Protein AF-0000000068978552 (afdb_homodimer)

Structure (mmCIF, N/CA/C/O backbone):
data_AF-0000000068978552-model_v1
#
loop_
_entity.id
_entity.type
_entity.pdbx_description
1 polymer Ferritin
#
loop_
_atom_site.group_PDB
_atom_site.id
_atom_site.type_symbol
_atom_site.label_atom_id
_atom_site.label_alt_id
_atom_site.label_comp_id
_atom_site.label_asym_id
_atom_site.label_entity_id
_atom_site.label_seq_id
_atom_site.pdbx_PDB_ins_code
_atom_site.Cartn_x
_atom_site.Cartn_y
_atom_site.Cartn_z
_atom_site.occupancy
_atom_site.B_iso_or_equiv
_atom_site.auth_seq_id
_atom_site.auth_comp_id
_atom_site.auth_asym_id
_atom_site.auth_atom_id
_atom_site.pdbx_PDB_model_num
ATOM 1 N N . MET A 1 1 ? -8.789 24.703 20.438 1 65.25 1 MET A N 1
ATOM 2 C CA . MET A 1 1 ? -8.992 24.422 19.016 1 65.25 1 MET A CA 1
ATOM 3 C C . MET A 1 1 ? -10.336 23.75 18.781 1 65.25 1 MET A C 1
ATOM 5 O O . MET A 1 1 ? -10.82 23.016 19.641 1 65.25 1 MET A O 1
ATOM 9 N N . LEU A 1 2 ? -11.141 24.297 17.906 1 79 2 LEU A N 1
ATOM 10 C CA . LEU A 1 2 ? -12.469 23.781 17.578 1 79 2 LEU A CA 1
ATOM 11 C C . LEU A 1 2 ? -12.383 22.391 16.953 1 79 2 LEU A C 1
ATOM 13 O O . LEU A 1 2 ? -11.477 22.125 16.172 1 79 2 LEU A O 1
ATOM 17 N N . SER A 1 3 ? -13.172 21.406 17.562 1 85.31 3 SER A N 1
ATOM 18 C CA . SER A 1 3 ? -13.156 20.031 17.062 1 85.31 3 SER A CA 1
ATOM 19 C C . SER A 1 3 ? -14.422 19.734 16.266 1 85.31 3 SER A C 1
ATOM 21 O O . SER A 1 3 ? -15.516 20.156 16.641 1 85.31 3 SER A O 1
ATOM 23 N N . ALA A 1 4 ? -14.227 19.109 15.172 1 83.69 4 ALA A N 1
ATOM 24 C CA . ALA A 1 4 ? -15.344 18.672 14.344 1 83.69 4 ALA A CA 1
ATOM 25 C C . ALA A 1 4 ? -15.859 17.312 14.805 1 83.69 4 ALA A C 1
ATOM 27 O O . ALA A 1 4 ? -16.797 16.766 14.219 1 83.69 4 ALA A O 1
ATOM 28 N N . ARG A 1 5 ? -15.305 16.844 15.859 1 90 5 ARG A N 1
ATOM 29 C CA . ARG A 1 5 ? -15.703 15.523 16.359 1 90 5 ARG A CA 1
ATOM 30 C C . ARG A 1 5 ? -17.109 15.57 16.953 1 90 5 ARG A C 1
ATOM 32 O O . ARG A 1 5 ? -17.344 16.281 17.938 1 90 5 ARG A O 1
ATOM 39 N N . VAL A 1 6 ? -18 14.914 16.281 1 89.25 6 VAL A N 1
ATOM 40 C CA . VAL A 1 6 ? -19.391 14.867 16.734 1 89.25 6 VAL A CA 1
ATOM 41 C C . VAL A 1 6 ? -19.891 13.43 16.719 1 89.25 6 VAL A C 1
ATOM 43 O O . VAL A 1 6 ? -19.812 12.75 15.688 1 89.25 6 VAL A O 1
ATOM 46 N N . ASN A 1 7 ? -20.438 12.93 17.828 1 88.81 7 ASN A N 1
ATOM 47 C CA . ASN A 1 7 ? -21.031 11.602 17.938 1 88.81 7 ASN A CA 1
ATOM 48 C C . ASN A 1 7 ? -20.078 10.516 17.469 1 88.81 7 ASN A C 1
ATOM 50 O O . ASN A 1 7 ? -20.453 9.625 16.703 1 88.81 7 ASN A O 1
ATOM 54 N N . TYR A 1 8 ? -18.844 10.664 17.766 1 94.69 8 TYR A N 1
ATOM 55 C CA . TYR A 1 8 ? -17.797 9.711 17.422 1 94.69 8 TYR A CA 1
ATOM 56 C C . TYR A 1 8 ? -17.047 9.258 18.672 1 94.69 8 TYR A C 1
ATOM 58 O O . TYR A 1 8 ? -16.047 9.859 19.047 1 94.69 8 TYR A O 1
ATOM 66 N N . CYS A 1 9 ? -17.531 8.18 19.281 1 94.62 9 CYS A N 1
ATOM 67 C CA . CYS A 1 9 ? -17.047 7.734 20.578 1 94.62 9 CYS A CA 1
ATOM 68 C C . CYS A 1 9 ? -15.781 6.902 20.438 1 94.62 9 CYS A C 1
ATOM 70 O O . CYS A 1 9 ? -15.391 6.551 19.312 1 94.62 9 CYS A O 1
ATOM 72 N N . ALA A 1 10 ? -15.227 6.566 21.5 1 95.81 10 ALA A N 1
ATOM 73 C CA . ALA A 1 10 ? -13.953 5.855 21.516 1 95.81 10 ALA A CA 1
ATOM 74 C C . ALA A 1 10 ? -14.094 4.461 20.906 1 95.81 10 ALA A C 1
ATOM 76 O O . ALA A 1 10 ? -13.172 3.967 20.25 1 95.81 10 ALA A O 1
ATOM 77 N N . GLU A 1 11 ? -15.203 3.879 21.125 1 96.88 11 GLU A N 1
ATOM 78 C CA . GLU A 1 11 ? -15.438 2.537 20.609 1 96.88 11 GLU A CA 1
ATOM 79 C C . GLU A 1 11 ? -15.477 2.539 19.078 1 96.88 11 GLU A C 1
ATOM 81 O O . GLU A 1 11 ? -14.914 1.654 18.438 1 96.88 11 GLU A O 1
ATOM 86 N N . SER A 1 12 ? -16.156 3.5 18.5 1 97.12 12 SER A N 1
ATOM 87 C CA . SER A 1 12 ? -16.219 3.643 17.047 1 97.12 12 SER A CA 1
ATOM 88 C C . SER A 1 12 ? -14.828 3.904 16.469 1 97.12 12 SER A C 1
ATOM 90 O O . SER A 1 12 ? -14.438 3.291 15.469 1 97.12 12 SER A O 1
ATOM 92 N N . GLU A 1 13 ? -14.109 4.809 17.125 1 97.06 13 GLU A N 1
ATOM 93 C CA . GLU A 1 13 ? -12.758 5.145 16.688 1 97.06 13 GLU A CA 1
ATOM 94 C C . GLU A 1 13 ? -11.859 3.914 16.672 1 97.06 13 GLU A C 1
ATOM 96 O O . GLU A 1 13 ? -11.125 3.684 15.711 1 97.06 13 GLU A O 1
ATOM 101 N N . LEU A 1 14 ? -11.938 3.123 17.703 1 97.44 14 LEU A N 1
ATOM 102 C CA . LEU A 1 14 ? -11.148 1.903 17.812 1 97.44 14 LEU A CA 1
ATOM 103 C C . LEU A 1 14 ? -11.539 0.904 16.734 1 97.44 14 LEU A C 1
ATOM 105 O O . LEU A 1 14 ? -10.672 0.269 16.125 1 97.44 14 LEU A O 1
ATOM 109 N N . ALA A 1 15 ? -12.789 0.764 16.484 1 97.69 15 ALA A N 1
ATOM 110 C CA . ALA A 1 15 ? -13.281 -0.196 15.508 1 97.69 15 ALA A CA 1
ATOM 111 C C . ALA A 1 15 ? -12.836 0.185 14.094 1 97.69 15 ALA A C 1
ATOM 113 O O . ALA A 1 15 ? -12.5 -0.683 13.289 1 97.69 15 ALA A O 1
ATOM 114 N N . VAL A 1 16 ? -12.875 1.478 13.773 1 97.44 16 VAL A N 1
ATOM 115 C CA . VAL A 1 16 ? -12.422 1.948 12.469 1 97.44 16 VAL A CA 1
ATOM 116 C C . VAL A 1 16 ? -10.922 1.689 12.32 1 97.44 16 VAL A C 1
ATOM 118 O O . VAL A 1 16 ? -10.461 1.262 11.258 1 97.44 16 VAL A O 1
ATOM 121 N N . ASN A 1 17 ? -10.172 1.931 13.375 1 97.31 17 ASN A N 1
ATOM 122 C CA . ASN A 1 17 ? -8.742 1.635 13.344 1 97.31 17 ASN A CA 1
ATOM 123 C C . ASN A 1 17 ? -8.484 0.149 13.117 1 97.31 17 ASN A C 1
ATOM 125 O O . ASN A 1 17 ? -7.535 -0.22 12.414 1 97.31 17 ASN A O 1
ATOM 129 N N . GLN A 1 18 ? -9.32 -0.674 13.672 1 97.56 18 GLN A N 1
ATOM 130 C CA . GLN A 1 18 ? -9.188 -2.113 13.469 1 97.56 18 GLN A CA 1
ATOM 131 C C . GLN A 1 18 ? -9.461 -2.488 12.016 1 97.56 18 GLN A C 1
ATOM 133 O O . GLN A 1 18 ? -8.781 -3.346 11.445 1 97.56 18 GLN A O 1
ATOM 138 N N . LEU A 1 19 ? -10.453 -1.847 11.445 1 97.56 19 LEU A N 1
ATOM 139 C CA . LEU A 1 19 ? -10.758 -2.084 10.031 1 97.56 19 LEU A CA 1
ATOM 140 C C . LEU A 1 19 ? -9.586 -1.684 9.148 1 97.56 19 LEU A C 1
ATOM 142 O O . LEU A 1 19 ? -9.227 -2.41 8.219 1 97.56 19 LEU A O 1
ATOM 146 N N . ILE A 1 20 ? -9 -0.521 9.422 1 96.88 20 ILE A N 1
ATOM 147 C CA . ILE A 1 20 ? -7.859 -0.03 8.656 1 96.88 20 ILE A CA 1
ATOM 148 C C . ILE A 1 20 ? -6.707 -1.022 8.758 1 96.88 20 ILE A C 1
ATOM 150 O O . ILE A 1 20 ? -6.113 -1.403 7.746 1 96.88 20 ILE A O 1
ATOM 154 N N . GLN A 1 21 ? -6.477 -1.481 9.938 1 96.81 21 GLN A N 1
ATOM 155 C CA . GLN A 1 21 ? -5.352 -2.373 10.188 1 96.81 21 GLN A CA 1
ATOM 156 C C . GLN A 1 21 ? -5.523 -3.703 9.461 1 96.81 21 GLN A C 1
ATOM 158 O O . GLN A 1 21 ? -4.566 -4.246 8.914 1 96.81 21 GLN A O 1
ATOM 163 N N . ILE A 1 22 ? -6.688 -4.215 9.523 1 97.5 22 ILE A N 1
ATOM 164 C CA . ILE A 1 22 ? -6.871 -5.523 8.906 1 97.5 22 ILE A CA 1
ATOM 165 C C . ILE A 1 22 ? -6.746 -5.398 7.387 1 97.5 22 ILE A C 1
ATOM 167 O O . ILE A 1 22 ? -6.262 -6.316 6.719 1 97.5 22 ILE A O 1
ATOM 171 N N . HIS A 1 23 ? -7.125 -4.289 6.809 1 96.38 23 HIS A N 1
ATOM 172 C CA . HIS A 1 23 ? -6.953 -4.094 5.375 1 96.38 23 HIS A CA 1
ATOM 173 C C . HIS A 1 23 ? -5.484 -3.904 5.016 1 96.38 23 HIS A C 1
ATOM 175 O O . HIS A 1 23 ? -5.039 -4.332 3.949 1 96.38 23 HIS A O 1
ATOM 181 N N . GLN A 1 24 ? -4.75 -3.27 5.902 1 96.62 24 GLN A N 1
ATOM 182 C CA . GLN A 1 24 ? -3.309 -3.197 5.695 1 96.62 24 GLN A CA 1
ATOM 183 C C . GLN A 1 24 ? -2.672 -4.578 5.773 1 96.62 24 GLN A C 1
ATOM 185 O O . GLN A 1 24 ? -1.772 -4.902 4.996 1 96.62 24 GLN A O 1
ATOM 190 N N . SER A 1 25 ? -3.156 -5.375 6.684 1 96.81 25 SER A N 1
ATOM 191 C CA . SER A 1 25 ? -2.693 -6.758 6.785 1 96.81 25 SER A CA 1
ATOM 192 C C . SER A 1 25 ? -3.025 -7.547 5.523 1 96.81 25 SER A C 1
ATOM 194 O O . SER A 1 25 ? -2.213 -8.352 5.059 1 96.81 25 SER A O 1
ATOM 196 N N . ALA A 1 26 ? -4.199 -7.312 5.059 1 96.81 26 ALA A N 1
ATOM 197 C CA . ALA A 1 26 ? -4.605 -7.977 3.822 1 96.81 26 ALA A CA 1
ATOM 198 C C . ALA A 1 26 ? -3.713 -7.566 2.656 1 96.81 26 ALA A C 1
ATOM 200 O O . ALA A 1 26 ? -3.367 -8.391 1.808 1 96.81 26 ALA A O 1
ATOM 201 N N . THR A 1 27 ? -3.33 -6.281 2.617 1 94.69 27 THR A N 1
ATOM 202 C CA . THR A 1 27 ? -2.43 -5.785 1.581 1 94.69 27 THR A CA 1
ATOM 203 C C . THR A 1 27 ? -1.111 -6.555 1.598 1 94.69 27 THR A C 1
ATOM 205 O O . THR A 1 27 ? -0.664 -7.051 0.562 1 94.69 27 THR A O 1
ATOM 208 N N . LEU A 1 28 ? -0.565 -6.727 2.758 1 96.31 28 LEU A N 1
ATOM 209 C CA . LEU A 1 28 ? 0.679 -7.477 2.895 1 96.31 28 LEU A CA 1
ATOM 210 C C . LEU A 1 28 ? 0.487 -8.93 2.475 1 96.31 28 LEU A C 1
ATOM 212 O O . LEU A 1 28 ? 1.358 -9.516 1.827 1 96.31 28 LEU A O 1
ATOM 216 N N . THR A 1 29 ? -0.626 -9.469 2.826 1 96.75 29 THR A N 1
ATOM 217 C CA . THR A 1 29 ? -0.926 -10.859 2.514 1 96.75 29 THR A CA 1
ATOM 218 C C . THR A 1 29 ? -1.024 -11.07 1.006 1 96.75 29 THR A C 1
ATOM 220 O O . THR A 1 29 ? -0.456 -12.023 0.466 1 96.75 29 THR A O 1
ATOM 223 N N . TYR A 1 30 ? -1.658 -10.164 0.387 1 95.12 30 TYR A N 1
ATOM 224 C CA . TYR A 1 30 ? -1.827 -10.289 -1.057 1 95.12 30 TYR A CA 1
ATOM 225 C C . TYR A 1 30 ? -0.505 -10.062 -1.782 1 95.12 30 TYR A C 1
ATOM 227 O O . TYR A 1 30 ? -0.247 -10.68 -2.818 1 95.12 30 TYR A O 1
ATOM 235 N N . ASP A 1 31 ? 0.317 -9.164 -1.256 1 95.19 31 ASP A N 1
ATOM 236 C CA . ASP A 1 31 ? 1.657 -9.039 -1.818 1 95.19 31 ASP A CA 1
ATOM 237 C C . ASP A 1 31 ? 2.412 -10.359 -1.751 1 95.19 31 ASP A C 1
ATOM 239 O O . ASP A 1 31 ? 3.111 -10.734 -2.697 1 95.19 31 ASP A O 1
ATOM 243 N N . HIS A 1 32 ? 2.211 -11.031 -0.697 1 96.88 32 HIS A N 1
ATOM 244 C CA . HIS A 1 32 ? 2.879 -12.312 -0.518 1 96.88 32 HIS A CA 1
ATOM 245 C C . HIS A 1 32 ? 2.305 -13.367 -1.456 1 96.88 32 HIS A C 1
ATOM 247 O O . HIS A 1 32 ? 3.053 -14.109 -2.094 1 96.88 32 HIS A O 1
ATOM 253 N N . LEU A 1 33 ? 0.992 -13.453 -1.522 1 96.56 33 LEU A N 1
ATOM 254 C CA . LEU A 1 33 ? 0.343 -14.406 -2.412 1 96.56 33 LEU A CA 1
ATOM 255 C C . LEU A 1 33 ? 0.768 -14.18 -3.859 1 96.56 33 LEU A C 1
ATOM 257 O O . LEU A 1 33 ? 1.038 -15.133 -4.59 1 96.56 33 LEU A O 1
ATOM 261 N N . ALA A 1 34 ? 0.842 -12.891 -4.234 1 95.12 34 ALA A N 1
ATOM 262 C CA . ALA A 1 34 ? 1.276 -12.555 -5.586 1 95.12 34 ALA A CA 1
ATOM 263 C C . ALA A 1 34 ? 2.711 -13.016 -5.832 1 95.12 34 ALA A C 1
ATOM 265 O O . ALA A 1 34 ? 3.025 -13.547 -6.895 1 95.12 34 ALA A O 1
ATOM 266 N N . ALA A 1 35 ? 3.543 -12.812 -4.828 1 96.31 35 ALA A N 1
ATOM 267 C CA . ALA A 1 35 ? 4.941 -13.219 -4.949 1 96.31 35 ALA A CA 1
ATOM 268 C C . ALA A 1 35 ? 5.059 -14.727 -5.141 1 96.31 35 ALA A C 1
ATOM 270 O O . ALA A 1 35 ? 5.844 -15.195 -5.969 1 96.31 35 ALA A O 1
ATOM 271 N N . VAL A 1 36 ? 4.266 -15.469 -4.453 1 96.81 36 VAL A N 1
ATOM 272 C CA . VAL A 1 36 ? 4.297 -16.922 -4.562 1 96.81 36 VAL A CA 1
ATOM 273 C C . VAL A 1 36 ? 3.852 -17.344 -5.961 1 96.81 36 VAL A C 1
ATOM 275 O O . VAL A 1 36 ? 4.488 -18.203 -6.594 1 96.81 36 VAL A O 1
ATOM 278 N N . CYS A 1 37 ? 2.807 -16.75 -6.461 1 96.06 37 CYS A N 1
ATOM 279 C CA . CYS A 1 37 ? 2.281 -17.094 -7.777 1 96.06 37 CYS A CA 1
ATOM 280 C C . CYS A 1 37 ? 3.287 -16.766 -8.875 1 96.06 37 CYS A C 1
ATOM 282 O O . CYS A 1 37 ? 3.32 -17.422 -9.914 1 96.06 37 CYS A O 1
ATOM 284 N N . ALA A 1 38 ? 4.121 -15.742 -8.602 1 94.31 38 ALA A N 1
ATOM 285 C CA . ALA A 1 38 ? 5.109 -15.297 -9.578 1 94.31 38 ALA A CA 1
ATOM 286 C C . ALA A 1 38 ? 6.352 -16.188 -9.547 1 94.31 38 ALA A C 1
ATOM 288 O O . ALA A 1 38 ? 7.176 -16.141 -10.461 1 94.31 38 ALA A O 1
ATOM 289 N N . SER A 1 39 ? 6.5 -16.922 -8.516 1 94.62 39 SER A N 1
ATOM 290 C CA . SER A 1 39 ? 7.711 -17.719 -8.344 1 94.62 39 SER A CA 1
ATOM 291 C C . SER A 1 39 ? 7.832 -18.781 -9.43 1 94.62 39 SER A C 1
ATOM 293 O O . SER A 1 39 ? 6.836 -19.188 -10.031 1 94.62 39 SER A O 1
ATOM 295 N N . GLU A 1 40 ? 9.055 -19.266 -9.648 1 91.06 40 GLU A N 1
ATOM 296 C CA . GLU A 1 40 ? 9.312 -20.297 -10.641 1 91.06 40 GLU A CA 1
ATOM 297 C C . GLU A 1 40 ? 8.648 -21.609 -10.258 1 91.06 40 GLU A C 1
ATOM 299 O O . GLU A 1 40 ? 8.281 -22.406 -11.125 1 91.06 40 GLU A O 1
ATOM 304 N N . GLN A 1 41 ? 8.461 -21.797 -9.008 1 90.62 41 GLN A N 1
ATOM 305 C CA . GLN A 1 41 ? 7.859 -23.047 -8.523 1 90.62 41 GLN A CA 1
ATOM 306 C C . GLN A 1 41 ? 6.367 -23.094 -8.844 1 90.62 41 GLN A C 1
ATOM 308 O O . GLN A 1 41 ? 5.84 -24.141 -9.219 1 90.62 41 GLN A O 1
ATOM 313 N N . THR A 1 42 ? 5.668 -21.984 -8.703 1 92.75 42 THR A N 1
ATOM 314 C CA . THR A 1 42 ? 4.223 -21.938 -8.906 1 92.75 42 THR A CA 1
ATOM 315 C C . THR A 1 42 ? 3.887 -21.531 -10.336 1 92.75 42 THR A C 1
ATOM 317 O O . THR A 1 42 ? 3.008 -22.109 -10.969 1 92.75 42 THR A O 1
ATOM 320 N N . SER A 1 43 ? 4.488 -20.484 -10.891 1 91.94 43 SER A N 1
ATOM 321 C CA . SER A 1 43 ? 4.387 -20.016 -12.266 1 91.94 43 SER A CA 1
ATOM 322 C C . SER A 1 43 ? 2.934 -19.828 -12.68 1 91.94 43 SER A C 1
ATOM 324 O O . SER A 1 43 ? 2.482 -20.391 -13.68 1 91.94 43 SER A O 1
ATOM 326 N N . MET A 1 44 ? 2.221 -19.031 -11.977 1 95.06 44 MET A N 1
ATOM 327 C CA . MET A 1 44 ? 0.825 -18.688 -12.25 1 95.06 44 MET A CA 1
ATOM 328 C C . MET A 1 44 ? 0.657 -17.188 -12.438 1 95.06 44 MET A C 1
ATOM 330 O O . MET A 1 44 ? 0.166 -16.5 -11.539 1 95.06 44 MET A O 1
ATOM 334 N N . PRO A 1 45 ? 1.008 -16.656 -13.617 1 93.12 45 PRO A N 1
ATOM 335 C CA . PRO A 1 45 ? 1.015 -15.211 -13.836 1 93.12 45 PRO A CA 1
ATOM 336 C C . PRO A 1 45 ? -0.38 -14.602 -13.75 1 93.12 45 PRO A C 1
ATOM 338 O O . PRO A 1 45 ? -0.523 -13.438 -13.352 1 93.12 45 PRO A O 1
ATOM 341 N N . GLY A 1 46 ? -1.381 -15.289 -14.18 1 91.62 46 GLY A N 1
ATOM 342 C CA . GLY A 1 46 ? -2.732 -14.773 -14.039 1 91.62 46 GLY A CA 1
ATOM 343 C C . GLY A 1 46 ? -3.127 -14.523 -12.602 1 91.62 46 GLY A C 1
ATOM 344 O O . GLY A 1 46 ? -3.541 -13.414 -12.25 1 91.62 46 GLY A O 1
ATOM 345 N N . PHE A 1 47 ? -2.926 -15.516 -11.781 1 95.5 47 PHE A N 1
ATOM 346 C CA . PHE A 1 47 ? -3.26 -15.367 -10.367 1 95.5 47 PHE A CA 1
ATOM 347 C C . PHE A 1 47 ? -2.338 -14.359 -9.695 1 95.5 47 PHE A C 1
ATOM 349 O O . PHE A 1 47 ? -2.754 -13.641 -8.781 1 95.5 47 PHE A O 1
ATOM 356 N N . CYS A 1 48 ? -1.069 -14.273 -10.125 1 94.56 48 CYS A N 1
ATOM 357 C CA . CYS A 1 48 ? -0.196 -13.211 -9.648 1 94.56 48 CYS A CA 1
ATOM 358 C C . CYS A 1 48 ? -0.83 -11.844 -9.875 1 94.56 48 CYS A C 1
ATOM 360 O O . CYS A 1 48 ? -0.935 -11.039 -8.945 1 94.56 48 CYS A O 1
ATOM 362 N N . LYS A 1 49 ? -1.298 -11.625 -11.047 1 89 49 LYS A N 1
ATOM 363 C CA . LYS A 1 49 ? -1.92 -10.352 -11.391 1 89 49 LYS A CA 1
ATOM 364 C C . LYS A 1 49 ? -3.188 -10.117 -10.578 1 89 49 LYS A C 1
ATOM 366 O O . LYS A 1 49 ? -3.434 -9.008 -10.102 1 89 49 LYS A O 1
ATOM 371 N N . LEU A 1 50 ? -3.998 -11.086 -10.422 1 91.75 50 LEU A N 1
ATOM 372 C CA . LEU A 1 50 ? -5.23 -10.969 -9.648 1 91.75 50 LEU A CA 1
ATOM 373 C C . LEU A 1 50 ? -4.934 -10.57 -8.203 1 91.75 50 LEU A C 1
ATOM 375 O O . LEU A 1 50 ? -5.57 -9.672 -7.66 1 91.75 50 LEU A O 1
ATOM 379 N N . PHE A 1 51 ? -3.914 -11.258 -7.625 1 94.12 51 PHE A N 1
ATOM 380 C CA . PHE A 1 51 ? -3.604 -10.977 -6.227 1 94.12 51 PHE A CA 1
ATOM 381 C C . PHE A 1 51 ? -2.957 -9.602 -6.082 1 94.12 51 PHE A C 1
ATOM 383 O O . PHE A 1 51 ? -3.16 -8.922 -5.078 1 94.12 51 PHE A O 1
ATOM 390 N N . ARG A 1 52 ? -2.258 -9.148 -7.066 1 89.38 52 ARG A N 1
ATOM 391 C CA . ARG A 1 52 ? -1.76 -7.773 -7.062 1 89.38 52 ARG A CA 1
ATOM 392 C C . ARG A 1 52 ? -2.91 -6.773 -7.094 1 89.38 52 ARG A C 1
ATOM 394 O O . ARG A 1 52 ? -2.857 -5.738 -6.426 1 89.38 52 ARG A O 1
ATOM 401 N N . LEU A 1 53 ? -3.896 -7.059 -7.863 1 86.94 53 LEU A N 1
ATOM 402 C CA . LEU A 1 53 ? -5.078 -6.203 -7.91 1 86.94 53 LEU A CA 1
ATOM 403 C C . LEU A 1 53 ? -5.797 -6.199 -6.562 1 86.94 53 LEU A C 1
ATOM 405 O O . LEU A 1 53 ? -6.281 -5.16 -6.113 1 86.94 53 LEU A O 1
ATOM 409 N N . CYS A 1 54 ? -5.82 -7.355 -5.945 1 90.81 54 CYS A N 1
ATOM 410 C CA . CYS A 1 54 ? -6.41 -7.441 -4.613 1 90.81 54 CYS A CA 1
ATOM 411 C C . CYS A 1 54 ? -5.617 -6.609 -3.613 1 90.81 54 CYS A C 1
ATOM 413 O O . CYS A 1 54 ? -6.199 -5.949 -2.752 1 90.81 54 CYS A O 1
ATOM 415 N N . SER A 1 55 ? -4.285 -6.641 -3.729 1 90.88 55 SER A N 1
ATOM 416 C CA . SER A 1 55 ? -3.418 -5.832 -2.875 1 90.88 55 SER A CA 1
ATOM 417 C C . SER A 1 55 ? -3.707 -4.344 -3.045 1 90.88 55 SER A C 1
ATOM 419 O O . SER A 1 55 ? -3.842 -3.617 -2.059 1 90.88 55 SER A O 1
ATOM 421 N N . THR A 1 56 ? -3.859 -3.938 -4.242 1 86.38 56 THR A N 1
ATOM 422 C CA . THR A 1 56 ? -4.168 -2.543 -4.531 1 86.38 56 THR A CA 1
ATOM 423 C C . THR A 1 56 ? -5.531 -2.16 -3.961 1 86.38 56 THR A C 1
ATOM 425 O O . THR A 1 56 ? -5.684 -1.093 -3.363 1 86.38 56 THR A O 1
ATOM 428 N N . ARG A 1 57 ? -6.48 -2.984 -4.102 1 86.19 57 ARG A N 1
ATOM 429 C CA . ARG A 1 57 ? -7.832 -2.734 -3.611 1 86.19 57 ARG A CA 1
ATOM 430 C C . ARG A 1 57 ? -7.84 -2.553 -2.098 1 86.19 57 ARG A C 1
ATOM 432 O O . ARG A 1 57 ? -8.422 -1.597 -1.584 1 86.19 57 ARG A O 1
ATOM 439 N N . THR A 1 58 ? -7.176 -3.479 -1.421 1 92.62 58 THR A N 1
ATOM 440 C CA . THR A 1 58 ? -7.188 -3.426 0.037 1 92.62 58 THR A CA 1
ATOM 441 C C . THR A 1 58 ? -6.441 -2.197 0.542 1 92.62 58 THR A C 1
ATOM 443 O O . THR A 1 58 ? -6.84 -1.584 1.535 1 92.62 58 THR A O 1
ATOM 446 N N . ARG A 1 59 ? -5.453 -1.876 -0.154 1 89.75 59 ARG A N 1
ATOM 447 C CA . ARG A 1 59 ? -4.727 -0.658 0.189 1 89.75 59 ARG A CA 1
ATOM 448 C C . ARG A 1 59 ? -5.609 0.573 0.025 1 89.75 59 ARG A C 1
ATOM 450 O O . ARG A 1 59 ? -5.641 1.443 0.897 1 89.75 59 ARG A O 1
ATOM 457 N N . ASN A 1 60 ? -6.254 0.627 -1.077 1 86.19 60 ASN A N 1
ATOM 458 C CA . ASN A 1 60 ? -7.125 1.769 -1.334 1 86.19 60 ASN A CA 1
ATOM 459 C C . ASN A 1 60 ? -8.227 1.878 -0.285 1 86.19 60 ASN A C 1
ATOM 461 O O . ASN A 1 60 ? -8.586 2.98 0.134 1 86.19 60 ASN A O 1
ATOM 465 N N . ILE A 1 61 ? -8.742 0.801 0.106 1 90.25 61 ILE A N 1
ATOM 466 C CA . ILE A 1 61 ? -9.781 0.787 1.125 1 90.25 61 ILE A CA 1
ATOM 467 C C . ILE A 1 61 ? -9.219 1.293 2.451 1 90.25 61 ILE A C 1
ATOM 469 O O . ILE A 1 61 ? -9.836 2.117 3.123 1 90.25 61 ILE A O 1
ATOM 473 N N . ALA A 1 62 ? -8.008 0.815 2.811 1 93.44 62 ALA A N 1
ATOM 474 C CA . ALA A 1 62 ? -7.363 1.301 4.027 1 93.44 62 ALA A CA 1
ATOM 475 C C . ALA A 1 62 ? -7.172 2.814 3.982 1 93.44 62 ALA A C 1
ATOM 477 O O . ALA A 1 62 ? -7.469 3.514 4.953 1 93.44 62 ALA A O 1
ATOM 478 N N . GLN A 1 63 ? -6.742 3.285 2.844 1 88.25 63 GLN A N 1
ATOM 479 C CA . GLN A 1 63 ? -6.504 4.719 2.691 1 88.25 63 GLN A CA 1
ATOM 480 C C . GLN A 1 63 ? -7.801 5.508 2.812 1 88.25 63 GLN A C 1
ATOM 482 O O . GLN A 1 63 ? -7.832 6.574 3.434 1 88.25 63 GLN A O 1
ATOM 487 N N . TYR A 1 64 ? -8.859 5.008 2.258 1 89 64 TYR A N 1
ATOM 488 C CA . TYR A 1 64 ? -10.164 5.66 2.359 1 89 64 TYR A CA 1
ATOM 489 C C . TYR A 1 64 ? -10.586 5.809 3.814 1 89 64 TYR A C 1
ATOM 491 O O . TYR A 1 64 ? -11.016 6.883 4.238 1 89 64 TYR A O 1
ATOM 499 N N . TRP A 1 65 ? -10.398 4.82 4.531 1 92.69 65 TRP A N 1
ATOM 500 C CA . TRP A 1 65 ? -10.914 4.816 5.895 1 92.69 65 TRP A CA 1
ATOM 501 C C . TRP A 1 65 ? -9.977 5.559 6.836 1 92.69 65 TRP A C 1
ATOM 503 O O . TRP A 1 65 ? -10.391 6.027 7.898 1 92.69 65 TRP A O 1
ATOM 513 N N . ILE A 1 66 ? -8.719 5.656 6.426 1 93.69 66 ILE A N 1
ATOM 514 C CA . ILE A 1 66 ? -7.828 6.551 7.16 1 93.69 66 ILE A CA 1
ATOM 515 C C . ILE A 1 66 ? -8.344 7.984 7.055 1 93.69 66 ILE A C 1
ATOM 517 O O . ILE A 1 66 ? -8.438 8.688 8.062 1 93.69 66 ILE A O 1
ATOM 521 N N . ARG A 1 67 ? -8.727 8.336 5.867 1 89.12 67 ARG A N 1
ATOM 522 C CA . ARG A 1 67 ? -9.258 9.68 5.66 1 89.12 67 ARG A CA 1
ATOM 523 C C . ARG A 1 67 ? -10.57 9.867 6.414 1 89.12 67 ARG A C 1
ATOM 525 O O . ARG A 1 67 ? -10.797 10.922 7.012 1 89.12 67 ARG A O 1
ATOM 532 N N . TRP A 1 68 ? -11.43 8.859 6.379 1 91.5 68 TRP A N 1
ATOM 533 C CA . TRP A 1 68 ? -12.703 8.922 7.086 1 91.5 68 TRP A CA 1
ATOM 534 C C . TRP A 1 68 ? -12.492 9.086 8.586 1 91.5 68 TRP A C 1
ATOM 536 O O . TRP A 1 68 ? -13.18 9.883 9.234 1 91.5 68 TRP A O 1
ATOM 546 N N . GLN A 1 69 ? -11.516 8.383 9.156 1 95.19 69 GLN A N 1
ATOM 547 C CA . GLN A 1 69 ? -11.164 8.445 10.57 1 95.19 69 GLN A CA 1
ATOM 548 C C . GLN A 1 69 ? -10.781 9.859 10.984 1 95.19 69 GLN A C 1
ATOM 550 O O . GLN A 1 69 ? -11.289 10.375 11.984 1 95.19 69 GLN A O 1
ATOM 555 N N . VAL A 1 70 ? -9.961 10.406 10.141 1 93.25 70 VAL A N 1
ATOM 556 C CA . VAL A 1 70 ? -9.461 11.742 10.461 1 93.25 70 VAL A CA 1
ATOM 557 C C . VAL A 1 70 ? -10.578 12.766 10.273 1 93.25 70 VAL A C 1
ATOM 559 O O . VAL A 1 70 ? -10.719 13.688 11.086 1 93.25 70 VAL A O 1
ATOM 562 N N . MET A 1 71 ? -11.391 12.578 9.258 1 92.12 71 MET A N 1
ATOM 563 C CA . MET A 1 71 ? -12.523 13.469 8.992 1 92.12 71 MET A CA 1
ATOM 564 C C . MET A 1 71 ? -13.492 13.477 10.164 1 92.12 71 MET A C 1
ATOM 566 O O . MET A 1 71 ? -14.078 14.516 10.484 1 92.12 71 MET A O 1
ATOM 570 N N . ARG A 1 72 ? -13.578 12.352 10.898 1 93.62 72 ARG A N 1
ATOM 571 C CA . ARG A 1 72 ? -14.523 12.227 12.008 1 93.62 72 ARG A CA 1
ATOM 572 C C . ARG A 1 72 ? -13.891 12.711 13.312 1 93.62 72 ARG A C 1
ATOM 574 O O . ARG A 1 72 ? -14.5 12.602 14.375 1 93.62 72 ARG A O 1
ATOM 581 N N . GLY A 1 73 ? -12.656 13.211 13.195 1 93.88 73 GLY A N 1
ATOM 582 C CA . GLY A 1 73 ? -11.969 13.758 14.352 1 93.88 73 GLY A CA 1
ATOM 583 C C . GLY A 1 73 ? -11.188 12.711 15.125 1 93.88 73 GLY A C 1
ATOM 584 O O . GLY A 1 73 ? -10.711 12.977 16.234 1 93.88 73 GLY A O 1
ATOM 585 N N . GLY A 1 74 ? -11.086 11.484 14.555 1 94.81 74 GLY A N 1
ATOM 586 C CA . GLY A 1 74 ? -10.305 10.438 15.188 1 94.81 74 GLY A CA 1
ATOM 587 C C . GLY A 1 74 ? -8.844 10.461 14.789 1 94.81 74 GLY A C 1
ATOM 588 O O . GLY A 1 74 ? -8.438 11.25 13.93 1 94.81 74 GLY A O 1
ATOM 589 N N . LYS A 1 75 ? -8.141 9.617 15.484 1 94.88 75 LYS A N 1
ATOM 590 C CA . LYS A 1 75 ? -6.707 9.484 15.211 1 94.88 75 LYS A CA 1
ATOM 591 C C . LYS A 1 75 ? -6.383 8.094 14.68 1 94.88 75 LYS A C 1
ATOM 593 O O . LYS A 1 75 ? -6.938 7.094 15.148 1 94.88 75 LYS A O 1
ATOM 598 N N . LEU A 1 76 ? -5.547 8.141 13.625 1 95.69 76 LEU A N 1
ATOM 599 C CA . LEU A 1 76 ? -5.016 6.859 13.172 1 95.69 76 LEU A CA 1
ATOM 600 C C . LEU A 1 76 ? -4.117 6.238 14.234 1 95.69 76 LEU A C 1
ATOM 602 O O . LEU A 1 76 ? -3.236 6.906 14.781 1 95.69 76 LEU A O 1
ATOM 606 N N . GLN A 1 77 ? -4.48 5.098 14.586 1 91.19 77 GLN A N 1
ATOM 607 C CA . GLN A 1 77 ? -3.652 4.32 15.5 1 91.19 77 GLN A CA 1
ATOM 608 C C . GLN A 1 77 ? -3.084 3.082 14.812 1 91.19 77 GLN A C 1
ATOM 610 O O . GLN A 1 77 ? -3.834 2.203 14.383 1 91.19 77 GLN A O 1
ATOM 615 N N . LEU A 1 78 ? -1.83 3.264 14.461 1 79.94 78 LEU A N 1
ATOM 616 C CA . LEU A 1 78 ? -1.236 2.119 13.773 1 79.94 78 LEU A CA 1
ATOM 617 C C . LEU A 1 78 ? -0.176 1.457 14.648 1 79.94 78 LEU A C 1
ATOM 619 O O . LEU A 1 78 ? 0.695 2.137 15.203 1 79.94 78 LEU A O 1
ATOM 623 N N . SER A 1 79 ? -0.452 0.258 14.883 1 80.94 79 SER A N 1
ATOM 624 C CA . SER A 1 79 ? 0.548 -0.608 15.5 1 80.94 79 SER A CA 1
ATOM 625 C C . SER A 1 79 ? 1.234 -1.487 14.461 1 80.94 79 SER A C 1
ATOM 627 O O . SER A 1 79 ? 1.227 -1.169 13.266 1 80.94 79 SER A O 1
ATOM 629 N N . SER A 1 80 ? 1.742 -2.551 14.852 1 88.94 80 SER A N 1
ATOM 630 C CA . SER A 1 80 ? 2.361 -3.529 13.969 1 88.94 80 SER A CA 1
ATOM 631 C C . SER A 1 80 ? 1.315 -4.242 13.117 1 88.94 80 SER A C 1
ATOM 633 O O . SER A 1 80 ? 0.233 -4.578 13.602 1 88.94 80 SER A O 1
ATOM 635 N N . VAL A 1 81 ? 1.604 -4.266 11.836 1 93.31 81 VAL A N 1
ATOM 636 C CA . VAL A 1 81 ? 0.744 -4.957 10.883 1 93.31 81 VAL A CA 1
ATOM 637 C C . VAL A 1 81 ? 1.403 -6.262 10.445 1 93.31 81 VAL A C 1
ATOM 639 O O . VAL A 1 81 ? 2.604 -6.297 10.164 1 93.31 81 VAL A O 1
ATOM 642 N N . ARG A 1 82 ? 0.616 -7.328 10.453 1 92.94 82 ARG A N 1
ATOM 643 C CA . ARG A 1 82 ? 1.118 -8.633 10.039 1 92.94 82 ARG A CA 1
ATOM 644 C C . ARG A 1 82 ? 0.21 -9.258 8.992 1 92.94 82 ARG A C 1
ATOM 646 O O . ARG A 1 82 ? -1 -9.023 8.984 1 92.94 82 ARG A O 1
ATOM 653 N N . PRO A 1 83 ? 0.877 -10.031 8.125 1 93.62 83 PRO A N 1
ATOM 654 C CA . PRO A 1 83 ? 0.01 -10.773 7.199 1 93.62 83 PRO A CA 1
ATOM 655 C C . PRO A 1 83 ? -1.045 -11.609 7.926 1 93.62 83 PRO A C 1
ATOM 657 O O . PRO A 1 83 ? -0.834 -12.016 9.07 1 93.62 83 PRO A O 1
ATOM 660 N N . LEU A 1 84 ? -2.102 -11.812 7.27 1 95 84 LEU A N 1
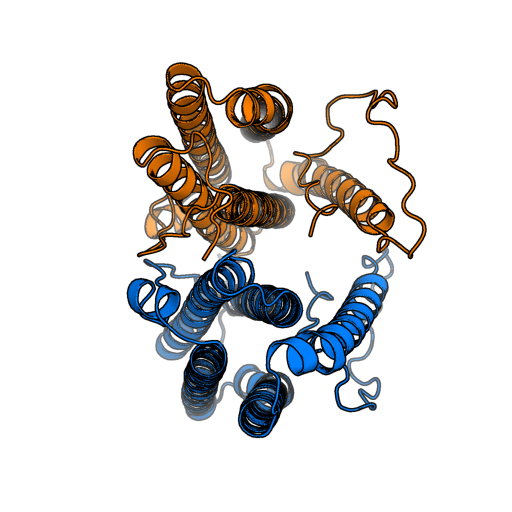ATOM 661 C CA . LEU A 1 84 ? -3.232 -12.516 7.867 1 95 84 LEU A CA 1
ATOM 662 C C . LEU A 1 84 ? -3.029 -14.023 7.805 1 95 84 LEU A C 1
ATOM 664 O O . LEU A 1 84 ? -3.746 -14.781 8.469 1 95 84 LEU A O 1
ATOM 668 N N . LEU A 1 85 ? -2.072 -14.414 7.027 1 91 85 LEU A N 1
ATOM 669 C CA . LEU A 1 85 ? -1.789 -15.836 6.848 1 91 85 LEU A CA 1
ATOM 670 C C . LEU A 1 85 ? -0.358 -16.156 7.258 1 91 85 LEU A C 1
ATOM 672 O O . LEU A 1 85 ? 0.489 -15.266 7.336 1 91 85 LEU A O 1
ATOM 676 N N . ASP A 1 86 ? -0.154 -17.406 7.523 1 87 86 ASP A N 1
ATOM 677 C CA . ASP A 1 86 ? 1.21 -17.875 7.77 1 87 86 ASP A CA 1
ATOM 678 C C . ASP A 1 86 ? 2.027 -17.875 6.48 1 87 86 ASP A C 1
ATOM 680 O O . ASP A 1 86 ? 1.81 -18.719 5.605 1 87 86 ASP A O 1
ATOM 684 N N . THR A 1 87 ? 3.006 -17.078 6.43 1 82.94 87 THR A N 1
ATOM 685 C CA . THR A 1 87 ? 3.75 -16.828 5.199 1 82.94 87 THR A CA 1
ATOM 686 C C . THR A 1 87 ? 4.629 -18.031 4.852 1 82.94 87 THR A C 1
ATOM 688 O O . THR A 1 87 ? 4.934 -18.266 3.682 1 82.94 87 THR A O 1
ATOM 691 N N . ASN A 1 88 ? 5.008 -18.797 5.824 1 82.62 88 ASN A N 1
ATOM 692 C CA . ASN A 1 88 ? 5.809 -19.984 5.543 1 82.62 88 ASN A CA 1
ATOM 693 C C . ASN A 1 88 ? 4.965 -21.094 4.918 1 82.62 88 ASN A C 1
ATOM 695 O O . ASN A 1 88 ? 5.445 -21.828 4.055 1 82.62 88 ASN A O 1
ATOM 699 N N . GLU A 1 89 ? 3.822 -21.156 5.281 1 85.5 89 GLU A N 1
ATOM 700 C CA . GLU A 1 89 ? 2.926 -22.188 4.77 1 85.5 89 GLU A CA 1
ATOM 701 C C . GLU A 1 89 ? 2.49 -21.891 3.338 1 85.5 89 GLU A C 1
ATOM 703 O O . GLU A 1 89 ? 2.283 -22.797 2.537 1 85.5 89 GLU A O 1
ATOM 708 N N . ILE A 1 90 ? 2.51 -20.641 3.004 1 89.44 90 ILE A N 1
ATOM 709 C CA . ILE A 1 90 ? 1.997 -20.25 1.698 1 89.44 90 ILE A CA 1
ATOM 710 C C . ILE A 1 90 ? 2.953 -20.719 0.604 1 89.44 90 ILE A C 1
ATOM 712 O O . ILE A 1 90 ? 2.52 -21.125 -0.477 1 89.44 90 ILE A O 1
ATOM 716 N N . TRP A 1 91 ? 4.219 -20.812 0.89 1 91.69 91 TRP A N 1
ATOM 717 C CA . TRP A 1 91 ? 5.227 -21.172 -0.105 1 91.69 91 TRP A CA 1
ATOM 718 C C . TRP A 1 91 ? 5.184 -22.656 -0.41 1 91.69 91 TRP A C 1
ATOM 720 O O . TRP A 1 91 ? 5.734 -23.109 -1.417 1 91.69 91 TRP A O 1
ATOM 730 N N . LYS A 1 92 ? 4.531 -23.406 0.411 1 90.44 92 LYS A N 1
ATOM 731 C CA . LYS A 1 92 ? 4.438 -24.859 0.233 1 90.44 92 LYS A CA 1
ATOM 732 C C . LYS A 1 92 ? 3.088 -25.25 -0.356 1 90.44 92 LYS A C 1
ATOM 734 O O . LYS A 1 92 ? 2.83 -26.438 -0.595 1 90.44 92 LYS A O 1
ATOM 739 N N . SER A 1 93 ? 2.297 -24.359 -0.632 1 90.81 93 SER A N 1
ATOM 740 C CA . SER A 1 93 ? 0.916 -24.609 -1.035 1 90.81 93 SER A CA 1
ATOM 741 C C . SER A 1 93 ? 0.783 -24.656 -2.555 1 90.81 93 SER A C 1
ATOM 743 O O . SER A 1 93 ? 1.506 -23.953 -3.264 1 90.81 93 SER A O 1
ATOM 745 N N . GLY A 1 94 ? -0.14 -25.531 -3.061 1 92.62 94 GLY A N 1
ATOM 746 C CA . GLY A 1 94 ? -0.535 -25.484 -4.461 1 92.62 94 GLY A CA 1
ATOM 747 C C . GLY A 1 94 ? -1.489 -24.359 -4.773 1 92.62 94 GLY A C 1
ATOM 748 O O . GLY A 1 94 ? -1.985 -23.688 -3.867 1 92.62 94 GLY A O 1
ATOM 749 N N . ILE A 1 95 ? -1.771 -24.203 -5.996 1 95.19 95 ILE A N 1
ATOM 750 C CA . ILE A 1 95 ? -2.531 -23.047 -6.453 1 95.19 95 ILE A CA 1
ATOM 751 C C . ILE A 1 95 ? -3.939 -23.078 -5.867 1 95.19 95 ILE A C 1
ATOM 753 O O . ILE A 1 95 ? -4.48 -22.047 -5.457 1 95.19 95 ILE A O 1
ATOM 757 N N . SER A 1 96 ? -4.582 -24.203 -5.812 1 94.5 96 SER A N 1
ATOM 758 C CA . SER A 1 96 ? -5.922 -24.297 -5.246 1 94.5 96 SER A CA 1
ATOM 759 C C . SER A 1 96 ? -5.934 -23.859 -3.783 1 94.5 96 SER A C 1
ATOM 761 O O . SER A 1 96 ? -6.84 -23.141 -3.352 1 94.5 96 SER A O 1
ATOM 763 N N . SER A 1 97 ? -4.949 -24.25 -3.098 1 95.12 97 SER A N 1
ATOM 764 C CA . SER A 1 97 ? -4.824 -23.859 -1.696 1 95.12 97 SER A CA 1
ATOM 765 C C . SER A 1 97 ? -4.578 -22.359 -1.559 1 95.12 97 SER A C 1
ATOM 767 O O . SER A 1 97 ? -5.078 -21.719 -0.626 1 95.12 97 SER A O 1
ATOM 769 N N . LEU A 1 98 ? -3.775 -21.781 -2.402 1 96.81 98 LEU A N 1
ATOM 770 C CA . LEU A 1 98 ? -3.518 -20.359 -2.375 1 96.81 98 LEU A CA 1
ATOM 771 C C . LEU A 1 98 ? -4.805 -19.562 -2.594 1 96.81 98 LEU A C 1
ATOM 773 O O . LEU A 1 98 ? -5.047 -18.562 -1.917 1 96.81 98 LEU A O 1
ATOM 777 N N . VAL A 1 99 ? -5.652 -20 -3.49 1 96.88 99 VAL A N 1
ATOM 778 C CA . VAL A 1 99 ? -6.922 -19.328 -3.75 1 96.88 99 VAL A CA 1
ATOM 779 C C . VAL A 1 99 ? -7.848 -19.484 -2.545 1 96.88 99 VAL A C 1
ATOM 781 O O . VAL A 1 99 ? -8.562 -18.547 -2.176 1 96.88 99 VAL A O 1
ATOM 784 N N . GLN A 1 100 ? -7.828 -20.625 -1.986 1 96.44 100 GLN A N 1
ATOM 785 C CA . GLN A 1 100 ? -8.594 -20.844 -0.763 1 96.44 100 GLN A CA 1
ATOM 786 C C . GLN A 1 100 ? -8.156 -19.875 0.333 1 96.44 100 GLN A C 1
ATOM 788 O O . GLN A 1 100 ? -8.984 -19.328 1.066 1 96.44 100 GLN A O 1
ATOM 793 N N . GLN A 1 101 ? -6.859 -19.703 0.475 1 96.56 101 GLN A N 1
ATOM 794 C CA . GLN A 1 101 ? -6.324 -18.766 1.452 1 96.56 101 GLN A CA 1
ATOM 795 C C . GLN A 1 101 ? -6.797 -17.344 1.161 1 96.56 101 GLN A C 1
ATOM 797 O O . GLN A 1 101 ? -7.109 -16.578 2.082 1 96.56 101 GLN A O 1
ATOM 802 N N . ALA A 1 102 ? -6.84 -16.984 -0.094 1 97.12 102 ALA A N 1
ATOM 803 C CA . ALA A 1 102 ? -7.383 -15.68 -0.467 1 97.12 102 ALA A CA 1
ATOM 804 C C . ALA A 1 102 ? -8.844 -15.547 -0.041 1 97.12 102 ALA A C 1
ATOM 806 O O . ALA A 1 102 ? -9.258 -14.5 0.458 1 97.12 102 ALA A O 1
ATOM 807 N N . VAL A 1 103 ? -9.617 -16.578 -0.24 1 96.94 103 VAL A N 1
ATOM 808 C CA . VAL A 1 103 ? -11.008 -16.594 0.193 1 96.94 103 VAL A CA 1
ATOM 809 C C . VAL A 1 103 ? -11.086 -16.391 1.707 1 96.94 103 VAL A C 1
ATOM 811 O O . VAL A 1 103 ? -11.93 -15.648 2.205 1 96.94 103 VAL A O 1
ATOM 814 N N . ASP A 1 104 ? -10.172 -17 2.387 1 97.31 104 ASP A N 1
ATOM 815 C CA . ASP A 1 104 ? -10.133 -16.875 3.84 1 97.31 104 ASP A CA 1
ATOM 816 C C . ASP A 1 104 ? -9.812 -15.438 4.25 1 97.31 104 ASP A C 1
ATOM 818 O O . ASP A 1 104 ? -10.359 -14.93 5.234 1 97.31 104 ASP A O 1
ATOM 822 N N . VAL A 1 105 ? -8.891 -14.828 3.582 1 97.62 105 VAL A N 1
ATOM 823 C CA . VAL A 1 105 ? -8.578 -13.422 3.822 1 97.62 105 VAL A CA 1
ATOM 824 C C . VAL A 1 105 ? -9.836 -12.578 3.666 1 97.62 105 VAL A C 1
ATOM 826 O O . VAL A 1 105 ? -10.164 -11.773 4.543 1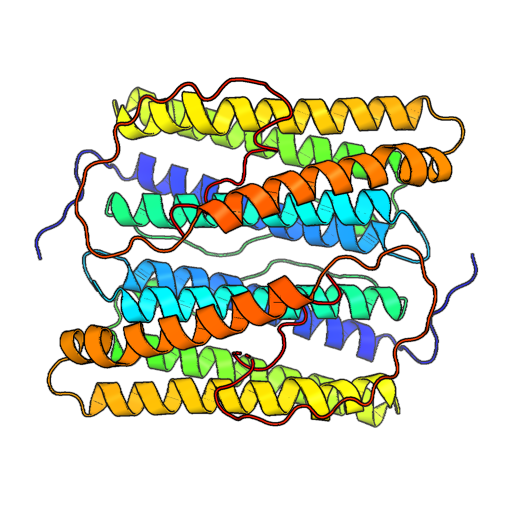 97.62 105 VAL A O 1
ATOM 829 N N . GLU A 1 106 ? -10.578 -12.812 2.561 1 96.5 106 GLU A N 1
ATOM 830 C CA . GLU A 1 106 ? -11.781 -12.031 2.287 1 96.5 106 GLU A CA 1
ATOM 831 C C . GLU A 1 106 ? -12.867 -12.297 3.326 1 96.5 106 GLU A C 1
ATOM 833 O O . GLU A 1 106 ? -13.641 -11.398 3.662 1 96.5 106 GLU A O 1
ATOM 838 N N . ARG A 1 107 ? -12.938 -13.445 3.83 1 97.31 107 ARG A N 1
ATOM 839 C CA . ARG A 1 107 ? -13.883 -13.758 4.898 1 97.31 107 ARG A CA 1
ATOM 840 C C . ARG A 1 107 ? -13.578 -12.953 6.156 1 97.31 107 ARG A C 1
ATOM 842 O O . ARG A 1 107 ? -14.492 -12.453 6.812 1 97.31 107 ARG A O 1
ATOM 849 N N . LYS A 1 108 ? -12.312 -12.875 6.477 1 97.94 108 LYS A N 1
ATOM 850 C CA . LYS A 1 108 ? -11.906 -12.07 7.625 1 97.94 108 LYS A CA 1
ATOM 851 C C . LYS A 1 108 ? -12.281 -10.602 7.43 1 97.94 108 LYS A C 1
ATOM 853 O O . LYS A 1 108 ? -12.727 -9.938 8.367 1 97.94 108 LYS A O 1
ATOM 858 N N . LEU A 1 109 ? -12.07 -10.117 6.211 1 97.12 109 LEU A N 1
ATOM 859 C CA . LEU A 1 109 ? -12.438 -8.734 5.918 1 97.12 109 LEU A CA 1
ATOM 860 C C . LEU A 1 109 ? -13.945 -8.539 6.047 1 97.12 109 LEU A C 1
ATOM 862 O O . LEU A 1 109 ? -14.398 -7.547 6.621 1 97.12 109 LEU A O 1
ATOM 866 N N . GLU A 1 110 ? -14.695 -9.484 5.504 1 96.38 110 GLU A N 1
ATOM 867 C CA . GLU A 1 110 ? -16.156 -9.422 5.602 1 96.38 110 GLU A CA 1
ATOM 868 C C . GLU A 1 110 ? -16.609 -9.383 7.059 1 96.38 110 GLU A C 1
ATOM 870 O O . GLU A 1 110 ? -17.484 -8.594 7.422 1 96.38 110 GLU A O 1
ATOM 875 N N . GLN A 1 111 ? -16.031 -10.125 7.863 1 97.75 111 GLN A N 1
ATOM 876 C CA . GLN A 1 111 ? -16.359 -10.156 9.281 1 97.75 111 GLN A CA 1
ATOM 877 C C . GLN A 1 111 ? -16.031 -8.828 9.953 1 97.75 111 GLN A C 1
ATOM 879 O O . GLN A 1 111 ? -16.766 -8.352 10.812 1 97.75 111 GLN A O 1
ATOM 884 N N . SER A 1 112 ? -14.914 -8.289 9.57 1 97.69 112 SER A N 1
ATOM 885 C CA . SER A 1 112 ? -14.516 -6.996 10.117 1 97.69 112 SER A CA 1
ATOM 886 C C . SER A 1 112 ? -15.508 -5.906 9.742 1 97.69 112 SER A C 1
ATOM 888 O O . SER A 1 112 ? -15.805 -5.023 10.547 1 97.69 112 SER A O 1
ATOM 890 N N . TRP A 1 113 ? -16.031 -5.938 8.492 1 96.31 113 TRP A N 1
ATOM 891 C CA . TRP A 1 113 ? -17.078 -5.008 8.07 1 96.31 113 TRP A CA 1
ATOM 892 C C . TRP A 1 113 ? -18.312 -5.148 8.938 1 96.31 113 TRP A C 1
ATOM 894 O O . TRP A 1 113 ? -18.891 -4.148 9.383 1 96.31 113 TRP A O 1
ATOM 904 N N . ARG A 1 114 ? -18.688 -6.332 9.195 1 97.25 114 ARG A N 1
ATOM 905 C CA . ARG A 1 114 ? -19.891 -6.59 9.992 1 97.25 114 ARG A CA 1
ATOM 906 C C . ARG A 1 114 ? -19.719 -6.086 11.414 1 97.25 114 ARG A C 1
ATOM 908 O O . ARG A 1 114 ? -20.656 -5.52 12 1 97.25 114 ARG A O 1
ATOM 915 N N . GLN A 1 115 ? -18.562 -6.305 11.906 1 98 115 GLN A N 1
ATOM 916 C CA . GLN A 1 115 ? -18.281 -5.832 13.258 1 98 115 GLN A CA 1
ATOM 917 C C . GLN A 1 115 ? -18.359 -4.309 13.344 1 98 115 GLN A C 1
ATOM 919 O O . GLN A 1 115 ? -18.984 -3.76 14.25 1 98 115 GLN A O 1
ATOM 924 N N . LEU A 1 116 ? -17.75 -3.641 12.398 1 98 116 LEU A N 1
ATOM 925 C CA . LEU A 1 116 ? -17.797 -2.182 12.391 1 98 116 LEU A CA 1
ATOM 926 C C . LEU A 1 116 ? -19.219 -1.682 12.188 1 98 116 LEU A C 1
ATOM 928 O O . LEU A 1 116 ? -19.641 -0.721 12.828 1 98 116 LEU A O 1
ATOM 932 N N . TYR A 1 117 ? -19.938 -2.32 11.297 1 97.5 117 TYR A N 1
ATOM 933 C CA . TYR A 1 117 ? -21.328 -1.975 11.023 1 97.5 117 TYR A CA 1
ATOM 934 C C . TYR A 1 117 ? -22.156 -2.023 12.297 1 97.5 117 TYR A C 1
ATOM 936 O O . TYR A 1 117 ? -22.891 -1.081 12.602 1 97.5 117 TYR A O 1
ATOM 944 N N . GLU A 1 118 ? -22.016 -3.076 13.039 1 97.94 118 GLU A N 1
ATOM 945 C CA . GLU A 1 118 ? -22.797 -3.271 14.258 1 97.94 118 GLU A CA 1
ATOM 946 C C . GLU A 1 118 ? -22.469 -2.215 15.305 1 97.94 118 GLU A C 1
ATOM 948 O O . GLU A 1 118 ? -23.359 -1.689 15.969 1 97.94 118 GLU A O 1
ATOM 953 N N . ILE A 1 119 ? -21.234 -1.946 15.461 1 98 119 ILE A N 1
ATOM 954 C CA . ILE A 1 119 ? -20.797 -0.95 16.438 1 98 119 ILE A CA 1
ATOM 955 C C . ILE A 1 119 ? -21.375 0.419 16.062 1 98 119 ILE A C 1
ATOM 957 O O . ILE A 1 119 ? -21.953 1.106 16.906 1 98 119 ILE A O 1
ATOM 961 N N . LEU A 1 120 ? -21.281 0.811 14.773 1 97.25 120 LEU A N 1
ATOM 962 C CA . LEU A 1 120 ? -21.75 2.121 14.328 1 97.25 120 LEU A CA 1
ATOM 963 C C . LEU A 1 120 ? -23.266 2.215 14.414 1 97.25 120 LEU A C 1
ATOM 965 O O . LEU A 1 120 ? -23.812 3.262 14.766 1 97.25 120 LEU A O 1
ATOM 969 N N . ARG A 1 121 ? -23.891 1.111 14.078 1 96.56 121 ARG A N 1
ATOM 970 C CA . ARG A 1 121 ? -25.359 1.08 14.156 1 96.56 121 ARG A CA 1
ATOM 971 C C . ARG A 1 121 ? -25.828 1.223 15.594 1 96.56 121 ARG A C 1
ATOM 973 O O . ARG A 1 121 ? -26.75 1.994 15.875 1 96.56 121 ARG A O 1
ATOM 980 N N . THR A 1 122 ? -25.234 0.55 16.5 1 97.12 122 THR A N 1
ATOM 981 C CA . THR A 1 122 ? -25.609 0.594 17.906 1 97.12 122 THR A CA 1
ATOM 982 C C . THR A 1 122 ? -25.406 1.996 18.469 1 97.12 122 THR A C 1
ATOM 984 O O . THR A 1 122 ? -26.172 2.439 19.328 1 97.12 122 THR A O 1
ATOM 987 N N . ARG A 1 123 ? -24.453 2.723 17.906 1 96 123 ARG A N 1
ATOM 988 C CA . ARG A 1 123 ? -24.141 4.066 18.375 1 96 123 ARG A CA 1
ATOM 989 C C . ARG A 1 123 ? -24.938 5.121 17.625 1 96 123 ARG A C 1
ATOM 991 O O . ARG A 1 123 ? -24.797 6.316 17.891 1 96 123 ARG A O 1
ATOM 998 N N . GLY A 1 124 ? -25.703 4.684 16.672 1 95.06 124 GLY A N 1
ATOM 999 C CA . GLY A 1 124 ? -26.562 5.582 15.914 1 95.06 124 GLY A CA 1
ATOM 1000 C C . GLY A 1 124 ? -25.797 6.434 14.914 1 95.06 124 GLY A C 1
ATOM 1001 O O . GLY A 1 124 ? -26.234 7.539 14.578 1 95.06 124 GLY A O 1
ATOM 1002 N N . ASP A 1 125 ? -24.625 6.031 14.531 1 95.44 125 ASP A N 1
ATOM 1003 C CA . ASP A 1 125 ? -23.844 6.746 13.523 1 95.44 125 ASP A CA 1
ATOM 1004 C C . ASP A 1 125 ? -24.344 6.43 12.117 1 95.44 125 ASP A C 1
ATOM 1006 O O . ASP A 1 125 ? -23.734 5.645 11.398 1 95.44 125 ASP A O 1
ATOM 1010 N N . ILE A 1 126 ? -25.344 7.086 11.641 1 93.38 126 ILE A N 1
ATOM 1011 C CA . ILE A 1 126 ? -26.062 6.824 10.391 1 93.38 126 ILE A CA 1
ATOM 1012 C C . ILE A 1 126 ? -25.109 6.992 9.211 1 93.38 126 ILE A C 1
ATOM 1014 O O . ILE A 1 126 ? -25.141 6.203 8.266 1 93.38 126 ILE A O 1
ATOM 1018 N N . SER A 1 127 ? -24.312 8.016 9.258 1 88.56 127 SER A N 1
ATOM 1019 C CA . SER A 1 127 ? -23.375 8.281 8.164 1 88.56 127 SER A CA 1
ATOM 1020 C C . SER A 1 127 ? -22.406 7.121 7.969 1 88.56 127 SER A C 1
ATOM 1022 O O . SER A 1 127 ? -22.062 6.781 6.836 1 88.56 127 SER A O 1
ATOM 1024 N N . GLY A 1 128 ? -22.062 6.492 9.094 1 92.62 128 GLY A N 1
ATOM 1025 C CA . GLY A 1 128 ? -21.094 5.406 9.023 1 92.62 128 GLY A CA 1
ATOM 1026 C C . GLY A 1 128 ? -21.703 4.09 8.594 1 92.62 128 GLY A C 1
ATOM 1027 O O . GLY A 1 128 ? -21.219 3.445 7.66 1 92.62 128 GLY A O 1
ATOM 1028 N N . TYR A 1 129 ? -22.766 3.691 9.266 1 94.12 129 TYR A N 1
ATOM 1029 C CA . TYR A 1 129 ? -23.266 2.348 8.984 1 94.12 129 TYR A CA 1
ATOM 1030 C C . TYR A 1 129 ? -23.969 2.295 7.633 1 94.12 129 TYR A C 1
ATOM 1032 O O . TYR A 1 129 ? -23.953 1.259 6.961 1 94.12 129 TYR A O 1
ATOM 1040 N N . GLU A 1 130 ? -24.516 3.41 7.055 1 90.62 130 GLU A N 1
ATOM 1041 C CA . GLU A 1 130 ? -25.078 3.432 5.711 1 90.62 130 GLU A CA 1
ATOM 1042 C C . GLU A 1 130 ? -24 3.334 4.645 1 90.62 130 GLU A C 1
ATOM 1044 O O . GLU A 1 130 ? -24.188 2.68 3.617 1 90.62 130 GLU A O 1
ATOM 1049 N N . LEU A 1 131 ? -22.906 4.027 4.922 1 87.94 131 LEU A N 1
ATOM 1050 C CA . LEU A 1 131 ? -21.766 3.955 4.02 1 87.94 131 LEU A CA 1
ATOM 1051 C C . LEU A 1 131 ? -21.266 2.518 3.877 1 87.94 131 LEU A C 1
ATOM 1053 O O . LEU A 1 131 ? -21 2.057 2.764 1 87.94 131 LEU A O 1
ATOM 1057 N N . ILE A 1 132 ? -21.156 1.822 4.957 1 92.62 132 ILE A N 1
ATOM 1058 C CA . ILE A 1 132 ? -20.688 0.444 4.969 1 92.62 132 ILE A CA 1
ATOM 1059 C C . ILE A 1 132 ? -21.672 -0.45 4.227 1 92.62 132 ILE A C 1
ATOM 1061 O O . ILE A 1 132 ? -21.281 -1.254 3.379 1 92.62 132 ILE A O 1
ATOM 1065 N N . GLU A 1 133 ? -22.938 -0.3 4.512 1 87.69 133 GLU A N 1
ATOM 1066 C CA . GLU A 1 133 ? -23.984 -1.146 3.949 1 87.69 133 GLU A CA 1
ATOM 1067 C C . GLU A 1 133 ? -24.094 -0.958 2.439 1 87.69 133 GLU A C 1
ATOM 1069 O O . GLU A 1 133 ? -24.203 -1.934 1.692 1 87.69 133 GLU A O 1
ATOM 1074 N N . HIS A 1 134 ? -23.938 0.261 1.963 1 81.44 134 HIS A N 1
ATOM 1075 C CA . HIS A 1 134 ? -24.266 0.541 0.571 1 81.44 134 HIS A CA 1
ATOM 1076 C C . HIS A 1 134 ? -23.031 0.499 -0.314 1 81.44 134 HIS A C 1
ATOM 1078 O O . HIS A 1 134 ? -23.109 0.133 -1.489 1 81.44 134 HIS A O 1
ATOM 1084 N N . LEU A 1 135 ? -21.938 0.721 0.299 1 80.25 135 LEU A N 1
ATOM 1085 C CA . LEU A 1 135 ? -20.766 0.855 -0.564 1 80.25 135 LEU A CA 1
ATOM 1086 C C . LEU A 1 135 ? -19.797 -0.289 -0.333 1 80.25 135 LEU A C 1
ATOM 1088 O O . LEU A 1 135 ? -19.328 -0.91 -1.289 1 80.25 135 LEU A O 1
ATOM 1092 N N . PHE A 1 136 ? -19.641 -0.725 0.85 1 88.38 136 PHE A N 1
ATOM 1093 C CA . PHE A 1 136 ? -18.484 -1.58 1.091 1 88.38 136 PHE A CA 1
ATOM 1094 C C . PHE A 1 136 ? -18.906 -3.035 1.242 1 88.38 136 PHE A C 1
ATOM 1096 O O . PHE A 1 136 ? -18.25 -3.938 0.726 1 88.38 136 PHE A O 1
ATOM 1103 N N . LEU A 1 137 ? -20.047 -3.279 1.894 1 87.88 137 LEU A N 1
ATOM 1104 C CA . LEU A 1 137 ? -20.422 -4.66 2.166 1 87.88 137 LEU A CA 1
ATOM 1105 C C . LEU A 1 137 ? -20.797 -5.383 0.879 1 87.88 137 LEU A C 1
ATOM 1107 O O . LEU A 1 137 ? -20.406 -6.531 0.668 1 87.88 137 LEU A O 1
ATOM 1111 N N . GLN A 1 138 ? -21.516 -4.746 0.033 1 81.94 138 GLN A N 1
ATOM 1112 C CA . GLN A 1 138 ? -21.922 -5.367 -1.224 1 81.94 138 GLN A CA 1
ATOM 1113 C C . GLN A 1 138 ? -20.703 -5.66 -2.104 1 81.94 138 GLN A C 1
ATOM 1115 O O . GLN A 1 138 ? -20.625 -6.734 -2.705 1 81.94 138 GLN A O 1
ATOM 1120 N N . ASN A 1 139 ? -19.828 -4.707 -2.162 1 83.5 139 ASN A N 1
ATOM 1121 C CA . ASN A 1 139 ? -18.609 -4.906 -2.938 1 83.5 139 ASN A CA 1
ATOM 1122 C C . ASN A 1 139 ? -17.766 -6.031 -2.363 1 83.5 139 ASN A C 1
ATOM 1124 O O . ASN A 1 139 ? -17.172 -6.816 -3.111 1 83.5 139 ASN A O 1
ATOM 1128 N N . GLN A 1 140 ? -17.766 -6.133 -1.033 1 89.88 140 GLN A N 1
ATOM 1129 C CA . GLN A 1 140 ? -17.031 -7.195 -0.357 1 89.88 140 GLN A CA 1
ATOM 1130 C C . GLN A 1 140 ? -17.609 -8.57 -0.709 1 89.88 140 GLN A C 1
ATOM 1132 O O . GLN A 1 140 ? -16.859 -9.508 -0.968 1 89.88 140 GLN A O 1
ATOM 1137 N N . LEU A 1 141 ? -18.891 -8.695 -0.794 1 87.06 141 LEU A N 1
ATOM 1138 C CA . LEU A 1 141 ? -19.531 -9.953 -1.157 1 87.06 141 LEU A CA 1
ATOM 1139 C C . LEU A 1 141 ? -19.234 -10.32 -2.607 1 87.06 141 LEU A C 1
ATOM 1141 O O . LEU A 1 141 ? -19.062 -11.492 -2.938 1 87.06 141 LEU A O 1
ATOM 1145 N N . GLY A 1 142 ? -19.141 -9.266 -3.447 1 86.38 142 GLY A N 1
ATOM 1146 C CA . GLY A 1 142 ? -18.781 -9.508 -4.84 1 86.38 142 GLY A CA 1
ATOM 1147 C C . GLY A 1 142 ? -17.391 -10.094 -5.012 1 86.38 142 GLY A C 1
ATOM 1148 O O . GLY A 1 142 ? -17.203 -11.016 -5.805 1 86.38 142 GLY A O 1
ATOM 1149 N N . VAL A 1 143 ? -16.469 -9.578 -4.305 1 89.56 143 VAL A N 1
ATOM 1150 C CA . VAL A 1 143 ? -15.094 -10.062 -4.383 1 89.56 143 VAL A CA 1
ATOM 1151 C C . VAL A 1 143 ? -15.023 -11.5 -3.873 1 89.56 143 VAL A C 1
ATOM 1153 O O . VAL A 1 143 ? -14.336 -12.344 -4.449 1 89.56 143 VAL A O 1
ATOM 1156 N N . MET A 1 144 ? -15.75 -11.773 -2.775 1 92.19 144 MET A N 1
ATOM 1157 C CA . MET A 1 144 ? -15.781 -13.133 -2.234 1 92.19 144 MET A CA 1
ATOM 1158 C C . MET A 1 144 ? -16.375 -14.109 -3.246 1 92.19 144 MET A C 1
ATOM 1160 O O . MET A 1 144 ? -15.82 -15.195 -3.459 1 92.19 144 MET A O 1
ATOM 1164 N N . ASP A 1 145 ? -17.422 -13.695 -3.859 1 90.44 145 ASP A N 1
ATOM 1165 C CA . ASP A 1 145 ? -18.062 -14.539 -4.871 1 90.44 145 ASP A CA 1
ATOM 1166 C C . ASP A 1 145 ? -17.109 -14.805 -6.035 1 90.44 145 ASP A C 1
ATOM 1168 O O . ASP A 1 145 ? -17.016 -15.93 -6.527 1 90.44 145 ASP A O 1
ATOM 1172 N N . LEU A 1 146 ? -16.438 -13.789 -6.449 1 89.81 146 LEU A N 1
ATOM 1173 C CA . LEU A 1 146 ? -15.477 -13.898 -7.539 1 89.81 146 LEU A CA 1
ATOM 1174 C C . LEU A 1 146 ? -14.398 -14.922 -7.211 1 89.81 146 LEU A C 1
ATOM 1176 O O . LEU A 1 146 ? -14.133 -15.828 -8.008 1 89.81 146 LEU A O 1
ATOM 1180 N N . LEU A 1 147 ? -13.789 -14.844 -6.039 1 93.75 147 LEU A N 1
ATOM 1181 C CA . LEU A 1 147 ? -12.688 -15.727 -5.664 1 93.75 147 LEU A CA 1
ATOM 1182 C C . LEU A 1 147 ? -13.188 -17.156 -5.465 1 93.75 147 LEU A C 1
ATOM 1184 O O . LEU A 1 147 ? -12.516 -18.109 -5.852 1 93.75 147 LEU A O 1
ATOM 1188 N N . VAL A 1 148 ? -14.359 -17.281 -4.828 1 94.38 148 VAL A N 1
ATOM 1189 C CA . VAL A 1 148 ? -14.93 -18.609 -4.605 1 94.38 148 VAL A CA 1
ATOM 1190 C C . VAL A 1 148 ? -15.227 -19.266 -5.945 1 94.38 148 VAL A C 1
ATOM 1192 O O . VAL A 1 148 ? -14.953 -20.453 -6.125 1 94.38 148 VAL A O 1
ATOM 1195 N N . SER A 1 149 ? -15.789 -18.5 -6.887 1 93.06 149 SER A N 1
ATOM 1196 C CA . SER A 1 149 ? -16.078 -19.031 -8.219 1 93.06 149 SER A CA 1
ATOM 1197 C C . SER A 1 149 ? -14.82 -19.531 -8.906 1 93.06 149 SER A C 1
ATOM 1199 O O . SER A 1 149 ? -14.812 -20.594 -9.516 1 93.06 149 SER A O 1
ATOM 1201 N N . HIS A 1 150 ? -13.797 -18.797 -8.805 1 91.69 150 HIS A N 1
ATOM 1202 C CA . HIS A 1 150 ? -12.562 -19.188 -9.484 1 91.69 150 HIS A CA 1
ATOM 1203 C C . HIS A 1 150 ? -11.859 -20.312 -8.727 1 91.69 150 HIS A C 1
ATOM 1205 O O . HIS A 1 150 ? -11.156 -21.125 -9.336 1 91.69 150 HIS A O 1
ATOM 1211 N N . PHE A 1 151 ? -12.016 -20.438 -7.406 1 95 151 PHE A N 1
ATOM 1212 C CA . PHE A 1 151 ? -11.555 -21.594 -6.656 1 95 151 PHE A CA 1
ATOM 1213 C C . PHE A 1 151 ? -12.219 -22.875 -7.168 1 95 151 PHE A C 1
ATOM 1215 O O . PHE A 1 151 ? -11.531 -23.859 -7.441 1 95 151 PHE A O 1
ATOM 1222 N N . ASN A 1 152 ? -13.508 -22.781 -7.23 1 94.12 152 ASN A N 1
ATOM 1223 C CA . ASN A 1 152 ? -14.25 -23.938 -7.715 1 94.12 152 ASN A CA 1
ATOM 1224 C C . ASN A 1 152 ? -13.898 -24.281 -9.164 1 94.12 152 ASN A C 1
ATOM 1226 O O . ASN A 1 152 ? -13.75 -25.438 -9.516 1 94.12 152 ASN A O 1
ATOM 1230 N N . GLY A 1 153 ? -13.781 -23.203 -9.977 1 92.5 153 GLY A N 1
ATOM 1231 C CA . GLY A 1 153 ? -13.359 -23.406 -11.352 1 92.5 153 GLY A CA 1
ATOM 1232 C C . GLY A 1 153 ? -12.008 -24.078 -11.469 1 92.5 153 GLY A C 1
ATOM 1233 O O . GLY A 1 153 ? -11.836 -24.984 -12.297 1 92.5 153 GLY A O 1
ATOM 1234 N N . LEU A 1 154 ? -11.07 -23.703 -10.695 1 93.19 154 LEU A N 1
ATOM 1235 C CA . LEU A 1 154 ? -9.742 -24.297 -10.664 1 93.19 154 LEU A CA 1
ATOM 1236 C C . LEU A 1 154 ? -9.812 -25.766 -10.258 1 93.19 154 LEU A C 1
ATOM 1238 O O . LEU A 1 154 ? -9.125 -26.609 -10.836 1 93.19 154 LEU A O 1
ATOM 1242 N N . LYS A 1 155 ? -10.68 -26.094 -9.297 1 91.69 155 LYS A N 1
ATOM 1243 C CA . LYS A 1 155 ? -10.828 -27.469 -8.812 1 91.69 155 LYS A CA 1
ATOM 1244 C C . LYS A 1 155 ? -11.422 -28.375 -9.891 1 91.69 155 LYS A C 1
ATOM 1246 O O . LYS A 1 155 ? -11.094 -29.562 -9.953 1 91.69 155 LYS A O 1
ATOM 1251 N N . HIS A 1 156 ? -12.164 -27.812 -10.695 1 91.88 156 HIS A N 1
ATOM 1252 C CA . HIS A 1 156 ? -12.828 -28.578 -11.742 1 91.88 156 HIS A CA 1
ATOM 1253 C C . HIS A 1 156 ? -11.969 -28.641 -13 1 91.88 156 HIS A C 1
ATOM 1255 O O . HIS A 1 156 ? -12.227 -29.453 -13.891 1 91.88 156 HIS A O 1
ATOM 1261 N N . SER A 1 157 ? -11.031 -27.766 -13.016 1 91.12 157 SER A N 1
ATOM 1262 C CA . SER A 1 157 ? -10.195 -27.703 -14.211 1 91.12 157 SER A CA 1
ATOM 1263 C C . SER A 1 157 ? -9.195 -28.859 -14.234 1 91.12 157 SER A C 1
ATOM 1265 O O . SER A 1 157 ? -8.688 -29.281 -13.188 1 91.12 157 SER A O 1
ATOM 1267 N N . GLN A 1 158 ? -8.953 -29.406 -15.438 1 90.44 158 GLN A N 1
ATOM 1268 C CA . GLN A 1 158 ? -7.957 -30.453 -15.609 1 90.44 158 GLN A CA 1
ATOM 1269 C C . GLN A 1 158 ? -6.547 -29.875 -15.664 1 90.44 158 GLN A C 1
ATOM 1271 O O . GLN A 1 158 ? -5.566 -30.578 -15.453 1 90.44 158 GLN A O 1
ATOM 1276 N N . SER A 1 159 ? -6.477 -28.562 -16 1 94.38 159 SER A N 1
ATOM 1277 C CA . SER A 1 159 ? -5.176 -27.906 -16.125 1 94.38 159 SER A CA 1
ATOM 1278 C C . SER A 1 159 ? -5.172 -26.531 -15.461 1 94.38 159 SER A C 1
ATOM 1280 O O . SER A 1 159 ? -5.637 -25.562 -16.047 1 94.38 159 SER A O 1
ATOM 1282 N N . PRO A 1 160 ? -4.531 -26.484 -14.312 1 93.38 160 PRO A N 1
ATOM 1283 C CA . PRO A 1 160 ? -4.445 -25.188 -13.633 1 93.38 160 PRO A CA 1
ATOM 1284 C C . PRO A 1 160 ? -3.76 -24.125 -14.484 1 93.38 160 PRO A C 1
ATOM 1286 O O . PRO A 1 160 ? -4.148 -22.953 -14.445 1 93.38 160 PRO A O 1
ATOM 1289 N N . ILE A 1 161 ? -2.773 -24.547 -15.234 1 92.81 161 ILE A N 1
ATOM 1290 C CA . ILE A 1 161 ? -2.027 -23.609 -16.062 1 92.81 161 ILE A CA 1
ATOM 1291 C C . ILE A 1 161 ? -2.941 -23.047 -17.156 1 92.81 161 ILE A C 1
ATOM 1293 O O . ILE A 1 161 ? -2.92 -21.844 -17.422 1 92.81 161 ILE A O 1
ATOM 1297 N N . MET A 1 162 ? -3.707 -23.891 -17.703 1 94.06 162 MET A N 1
ATOM 1298 C CA . MET A 1 162 ? -4.645 -23.438 -18.734 1 94.06 162 MET A CA 1
ATOM 1299 C C . MET A 1 162 ? -5.715 -22.531 -18.125 1 94.06 162 MET A C 1
ATOM 1301 O O . MET A 1 162 ? -6.113 -21.531 -18.734 1 94.06 162 MET A O 1
ATOM 1305 N N . TYR A 1 163 ? -6.203 -22.906 -16.984 1 95.38 163 TYR A N 1
ATOM 1306 C CA . TYR A 1 163 ? -7.191 -22.094 -16.297 1 95.38 163 TYR A CA 1
ATOM 1307 C C . TYR A 1 163 ? -6.645 -20.688 -16.031 1 95.38 163 TYR A C 1
ATOM 1309 O O . TYR A 1 163 ? -7.348 -19.688 -16.219 1 95.38 163 TYR A O 1
ATOM 1317 N N . ASP A 1 164 ? -5.414 -20.625 -15.562 1 95.62 164 ASP A N 1
ATOM 1318 C CA . ASP A 1 164 ? -4.734 -19.375 -15.289 1 95.62 164 ASP A CA 1
ATOM 1319 C C . ASP A 1 164 ? -4.66 -18.5 -16.531 1 95.62 164 ASP A C 1
ATOM 1321 O O . ASP A 1 164 ? -4.984 -17.312 -16.5 1 95.62 164 ASP A O 1
ATOM 1325 N N . GLN A 1 165 ? -4.312 -19.078 -17.625 1 90.81 165 GLN A N 1
ATOM 1326 C CA . GLN A 1 165 ? -4.059 -18.359 -18.875 1 90.81 165 GLN A CA 1
ATOM 1327 C C . GLN A 1 165 ? -5.367 -17.938 -19.547 1 90.81 165 GLN A C 1
ATOM 1329 O O . GLN A 1 165 ? -5.473 -16.828 -20.062 1 90.81 165 GLN A O 1
ATOM 1334 N N . GLU A 1 166 ? -6.332 -18.75 -19.469 1 90.62 166 GLU A N 1
ATOM 1335 C CA . GLU A 1 166 ? -7.539 -18.516 -20.25 1 90.62 166 GLU A CA 1
ATOM 1336 C C . GLU A 1 166 ? -8.602 -17.797 -19.438 1 90.62 166 GLU A C 1
ATOM 1338 O O . GLU A 1 166 ? -9.391 -17.016 -19.969 1 90.62 166 GLU A O 1
ATOM 1343 N N . ASN A 1 167 ? -8.625 -18.031 -18.234 1 90.88 167 ASN A N 1
ATOM 1344 C CA . ASN A 1 167 ? -9.703 -17.484 -17.422 1 90.88 167 ASN A CA 1
ATOM 1345 C C . ASN A 1 167 ? -9.219 -16.312 -16.562 1 90.88 167 ASN A C 1
ATOM 1347 O O . ASN A 1 167 ? -9.82 -15.242 -16.562 1 90.88 167 ASN A O 1
ATOM 1351 N N . ILE A 1 168 ? -8.109 -16.5 -15.922 1 92.44 168 ILE A N 1
ATOM 1352 C CA . ILE A 1 168 ? -7.711 -15.516 -14.914 1 92.44 168 ILE A CA 1
ATOM 1353 C C . ILE A 1 168 ? -7.059 -14.32 -15.594 1 92.44 168 ILE A C 1
ATOM 1355 O O . ILE A 1 168 ? -7.332 -13.172 -15.234 1 92.44 168 ILE A O 1
ATOM 1359 N N . PHE A 1 169 ? -6.211 -14.555 -16.5 1 87.06 169 PHE A N 1
ATOM 1360 C CA . PHE A 1 169 ? -5.559 -13.461 -17.219 1 87.06 169 PHE A CA 1
ATOM 1361 C C . PHE A 1 169 ? -6.594 -12.562 -17.891 1 87.06 169 PHE A C 1
ATOM 1363 O O . PHE A 1 169 ? -6.469 -11.336 -17.859 1 87.06 169 PHE A O 1
ATOM 1370 N N . ARG A 1 170 ? -7.617 -13.141 -18.484 1 83.56 170 ARG A N 1
ATOM 1371 C CA . ARG A 1 170 ? -8.695 -12.383 -19.109 1 83.56 170 ARG A CA 1
ATOM 1372 C C . ARG A 1 170 ? -9.461 -11.562 -18.078 1 83.56 170 ARG A C 1
ATOM 1374 O O . ARG A 1 170 ? -9.797 -10.398 -18.328 1 83.56 170 ARG A O 1
ATOM 1381 N N . LEU A 1 171 ? -9.711 -12.172 -17.016 1 84.94 171 LEU A N 1
ATOM 1382 C CA . LEU A 1 171 ? -10.391 -11.477 -15.93 1 84.94 171 LEU A CA 1
ATOM 1383 C C . LEU A 1 171 ? -9.617 -10.234 -15.5 1 84.94 171 LEU A C 1
ATOM 1385 O O . LEU A 1 171 ? -10.195 -9.164 -15.328 1 84.94 171 LEU A O 1
ATOM 1389 N N . CYS A 1 172 ? -8.297 -10.406 -15.383 1 83.69 172 CYS A N 1
ATOM 1390 C CA . CYS A 1 172 ? -7.465 -9.297 -14.914 1 83.69 172 CYS A CA 1
ATOM 1391 C C . CYS A 1 172 ? -7.453 -8.164 -15.93 1 83.69 172 CYS A C 1
ATOM 1393 O O . CYS A 1 172 ? -7.43 -6.988 -15.547 1 83.69 172 CYS A O 1
ATOM 1395 N N . LYS A 1 173 ? -7.473 -8.453 -17.141 1 75.31 173 LYS A N 1
ATOM 1396 C CA . LYS A 1 173 ? -7.562 -7.434 -18.172 1 75.31 173 LYS A CA 1
ATOM 1397 C C . LYS A 1 173 ? -8.859 -6.641 -18.062 1 75.31 173 LYS A C 1
ATOM 1399 O O . LYS A 1 173 ? -8.859 -5.414 -18.188 1 75.31 173 LYS A O 1
ATOM 1404 N N . GLU A 1 174 ? -9.836 -7.348 -17.766 1 73 174 GLU A N 1
ATOM 1405 C CA . GLU A 1 174 ? -11.141 -6.707 -17.609 1 73 174 GLU A CA 1
ATOM 1406 C C . GLU A 1 174 ? -11.18 -5.828 -16.359 1 73 174 GLU A C 1
ATOM 1408 O O . GLU A 1 174 ? -11.695 -4.711 -16.391 1 73 174 GLU A O 1
ATOM 1413 N N . LEU A 1 175 ? -10.555 -6.348 -15.32 1 75.56 175 LEU A N 1
ATOM 1414 C CA . LEU A 1 175 ? -10.547 -5.613 -14.062 1 75.56 175 LEU A CA 1
ATOM 1415 C C . LEU A 1 175 ? -9.711 -4.344 -14.18 1 75.56 175 LEU A C 1
ATOM 1417 O O . LEU A 1 175 ? -10.094 -3.291 -13.656 1 75.56 175 LEU A O 1
ATOM 1421 N N . ARG A 1 176 ? -8.562 -4.367 -14.836 1 69.31 176 ARG A N 1
ATOM 1422 C CA . ARG A 1 176 ? -7.672 -3.225 -15.008 1 69.31 176 ARG A CA 1
ATOM 1423 C C . ARG A 1 176 ? -8.32 -2.15 -15.875 1 69.31 176 ARG A C 1
ATOM 1425 O O . ARG A 1 176 ? -8.18 -0.957 -15.602 1 69.31 176 ARG A O 1
ATOM 1432 N N . SER A 1 177 ? -8.883 -2.617 -16.906 1 62.28 177 SER A N 1
ATOM 1433 C CA . SER A 1 177 ? -9.57 -1.676 -17.781 1 62.28 177 SER A CA 1
ATOM 1434 C C . SER A 1 177 ? -10.656 -0.911 -17.031 1 62.28 177 SER A C 1
ATOM 1436 O O . SER A 1 177 ? -10.836 0.289 -17.25 1 62.28 177 SER A O 1
ATOM 1438 N N . GLU A 1 178 ? -11.172 -1.529 -16.109 1 56.88 178 GLU A N 1
ATOM 1439 C CA . GLU A 1 178 ? -12.227 -0.91 -15.312 1 56.88 178 GLU A CA 1
ATOM 1440 C C . GLU A 1 178 ? -11.648 0.098 -14.32 1 56.88 178 GLU A C 1
ATOM 1442 O O . GLU A 1 178 ? -12.219 1.172 -14.117 1 56.88 178 GLU A O 1
ATOM 1447 N N . ILE A 1 179 ? -10.508 -0.239 -13.781 1 59 179 ILE A N 1
ATOM 1448 C CA . ILE A 1 179 ? -9.836 0.646 -12.836 1 59 179 ILE A CA 1
ATOM 1449 C C . ILE A 1 179 ? -9.305 1.876 -13.57 1 59 179 ILE A C 1
ATOM 1451 O O . ILE A 1 179 ? -9.406 2.998 -13.07 1 59 179 ILE A O 1
ATOM 1455 N N . GLY A 1 180 ? -8.602 1.678 -14.672 1 52.47 180 GLY A N 1
ATOM 1456 C CA . GLY A 1 180 ? -8.094 2.781 -15.477 1 52.47 180 GLY A CA 1
ATOM 1457 C C . GLY A 1 180 ? -9.18 3.744 -15.922 1 52.47 180 GLY A C 1
ATOM 1458 O O . GLY A 1 180 ? -8.984 4.961 -15.891 1 52.47 180 GLY A O 1
ATOM 1459 N N . ARG A 1 181 ? -10.281 3.287 -16.234 1 47.66 181 ARG A N 1
ATOM 1460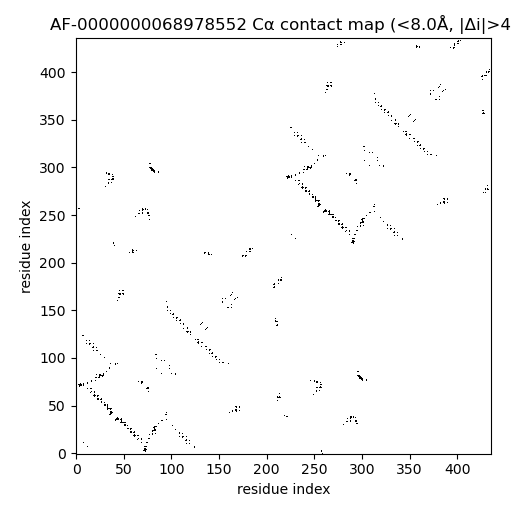 C CA . ARG A 1 181 ? -11.406 4.129 -16.641 1 47.66 181 ARG A CA 1
ATOM 1461 C C . ARG A 1 181 ? -11.922 4.953 -15.469 1 47.66 181 ARG A C 1
ATOM 1463 O O . ARG A 1 181 ? -12.312 6.109 -15.641 1 47.66 181 ARG A O 1
ATOM 1470 N N . SER A 1 182 ? -11.852 4.387 -14.344 1 44.94 182 SER A N 1
ATOM 1471 C CA . SER A 1 182 ? -12.312 5.098 -13.148 1 44.94 182 SER A CA 1
ATOM 1472 C C . SER A 1 182 ? -11.312 6.16 -12.719 1 44.94 182 SER A C 1
ATOM 1474 O O . SER A 1 182 ? -11.695 7.223 -12.227 1 44.94 182 SER A O 1
ATOM 1476 N N . GLN A 1 183 ? -10 5.816 -12.734 1 44.5 183 GLN A N 1
ATOM 1477 C CA . GLN A 1 183 ? -8.969 6.789 -12.391 1 44.5 183 GLN A CA 1
ATOM 1478 C C . GLN A 1 183 ? -8.922 7.926 -13.406 1 44.5 183 GLN A C 1
ATOM 1480 O O . GLN A 1 183 ? -8.617 9.07 -13.055 1 44.5 183 GLN A O 1
ATOM 1485 N N . GLY A 1 184 ? -9 7.73 -14.672 1 38.66 184 GLY A N 1
ATOM 1486 C CA . GLY A 1 184 ? -9.148 8.797 -15.656 1 38.66 184 GLY A CA 1
ATOM 1487 C C . GLY A 1 184 ? -10.312 9.719 -15.367 1 38.66 184 GLY A C 1
ATOM 1488 O O . GLY A 1 184 ? -10.281 10.898 -15.703 1 38.66 184 GLY A O 1
ATOM 1489 N N . GLN A 1 185 ? -11.375 9.266 -14.891 1 32.94 185 GLN A N 1
ATOM 1490 C CA . GLN A 1 185 ? -12.5 10.109 -14.5 1 32.94 185 GLN A CA 1
ATOM 1491 C C . GLN A 1 185 ? -12.211 10.828 -13.188 1 32.94 185 GLN A C 1
ATOM 1493 O O . GLN A 1 185 ? -12.922 11.773 -12.828 1 32.94 185 GLN A O 1
ATOM 1498 N N . CYS A 1 186 ? -11.383 10.359 -12.508 1 31.2 186 CYS A N 1
ATOM 1499 C CA . CYS A 1 186 ? -11.016 11.133 -11.32 1 31.2 186 CYS A CA 1
ATOM 1500 C C . CYS A 1 186 ? -10.156 12.336 -11.695 1 31.2 186 CYS A C 1
ATOM 1502 O O . CYS A 1 186 ? -8.922 12.242 -11.703 1 31.2 186 CYS A O 1
ATOM 1504 N N . HIS A 1 187 ? -10.273 13.086 -12.859 1 27.45 187 HIS A N 1
ATOM 1505 C CA . HIS A 1 187 ? -9.664 14.391 -13.086 1 27.45 187 HIS A CA 1
ATOM 1506 C C . HIS A 1 187 ? -9.758 15.266 -11.836 1 27.45 187 HIS A C 1
ATOM 1508 O O . HIS A 1 187 ? -10.758 15.219 -11.117 1 27.45 187 HIS A O 1
ATOM 1514 N N . PHE A 1 188 ? -8.648 15.805 -11.5 1 27.22 188 PHE A N 1
ATOM 1515 C CA . PHE A 1 188 ? -8.523 16.875 -10.523 1 27.22 188 PHE A CA 1
ATOM 1516 C C . PHE A 1 188 ? -9.703 17.844 -10.617 1 27.22 188 PHE A C 1
ATOM 1518 O O . PHE A 1 188 ? -10.164 18.156 -11.711 1 27.22 188 PHE A O 1
ATOM 1525 N N . MET A 1 189 ? -10.477 18.141 -9.602 1 27.39 189 MET A N 1
ATOM 1526 C CA . MET A 1 189 ? -11.289 19.344 -9.398 1 27.39 189 MET A CA 1
ATOM 1527 C C . MET A 1 189 ? -10.594 20.578 -9.977 1 27.39 189 MET A C 1
ATOM 1529 O O . MET A 1 189 ? -9.5 20.922 -9.547 1 27.39 189 MET A O 1
ATOM 1533 N N . ASP A 1 190 ? -10.734 21.047 -11.18 1 24.11 190 ASP A N 1
ATOM 1534 C CA . ASP A 1 190 ? -10.68 22.469 -11.516 1 24.11 190 ASP A CA 1
ATOM 1535 C C . ASP A 1 190 ? -11.305 23.312 -10.414 1 24.11 190 ASP A C 1
ATOM 1537 O O . ASP A 1 190 ? -12.094 22.812 -9.609 1 24.11 190 ASP A O 1
ATOM 1541 N N . GLU A 1 191 ? -11.164 24.797 -10.383 1 24.7 191 GLU A N 1
ATOM 1542 C CA . GLU A 1 191 ? -11.688 25.922 -9.625 1 24.7 191 GLU A 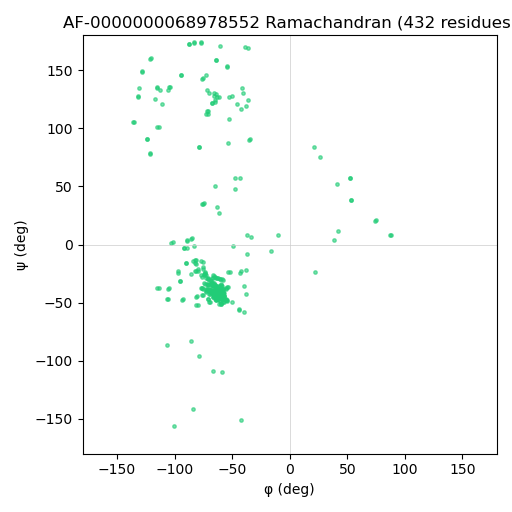CA 1
ATOM 1543 C C . GLU A 1 191 ? -13.172 25.734 -9.32 1 24.7 191 GLU A C 1
ATOM 1545 O O . GLU A 1 191 ? -13.703 26.359 -8.398 1 24.7 191 GLU A O 1
ATOM 1550 N N . ASN A 1 192 ? -14.078 25.562 -10.398 1 24.66 192 ASN A N 1
ATOM 1551 C CA . ASN A 1 192 ? -15.453 25.922 -10.078 1 24.66 192 ASN A CA 1
ATOM 1552 C C . ASN A 1 192 ? -16.062 24.953 -9.062 1 24.66 192 ASN A C 1
ATOM 1554 O O . ASN A 1 192 ? -15.875 23.734 -9.164 1 24.66 192 ASN A O 1
ATOM 1558 N N . ASP A 1 193 ? -16.578 25.453 -7.797 1 24.95 193 ASP A N 1
ATOM 1559 C CA . ASP A 1 193 ? -17.266 25.219 -6.539 1 24.95 193 ASP A CA 1
ATOM 1560 C C . ASP A 1 193 ? -18.422 24.219 -6.727 1 24.95 193 ASP A C 1
ATOM 1562 O O . ASP A 1 193 ? -19.266 24.078 -5.848 1 24.95 193 ASP A O 1
ATOM 1566 N N . GLU A 1 194 ? -18.922 24.078 -7.992 1 23.81 194 GLU A N 1
ATOM 1567 C CA . GLU A 1 194 ? -20.266 23.531 -7.848 1 23.81 194 GLU A CA 1
ATOM 1568 C C . GLU A 1 194 ? -20.234 22.125 -7.27 1 23.81 194 GLU A C 1
ATOM 1570 O O . GLU A 1 194 ? -19.391 21.312 -7.656 1 23.81 194 GLU A O 1
ATOM 1575 N N . MET A 1 195 ? -21.016 21.906 -6.195 1 24.2 195 MET A N 1
ATOM 1576 C CA . MET A 1 195 ? -21.5 20.797 -5.379 1 24.2 195 MET A CA 1
ATOM 1577 C C . MET A 1 195 ? -21.938 19.625 -6.254 1 24.2 195 MET A C 1
ATOM 1579 O O . MET A 1 195 ? -22.969 19.688 -6.914 1 24.2 195 MET A O 1
ATOM 1583 N N . ILE A 1 196 ? -21.156 19.109 -7.055 1 26.25 196 ILE A N 1
ATOM 1584 C CA . ILE A 1 196 ? -21.734 18.062 -7.883 1 26.25 196 ILE A CA 1
ATOM 1585 C C . ILE A 1 196 ? -22.562 17.109 -7.016 1 26.25 196 ILE A C 1
ATOM 1587 O O . ILE A 1 196 ? -22.141 16.734 -5.926 1 26.25 196 ILE A O 1
ATOM 1591 N N . ASP A 1 197 ? -23.828 17.031 -7.367 1 22.75 197 ASP A N 1
ATOM 1592 C CA . ASP A 1 197 ? -24.938 16.234 -6.879 1 22.75 197 ASP A CA 1
ATOM 1593 C C . ASP A 1 197 ? -24.594 14.75 -6.848 1 22.75 197 ASP A C 1
ATOM 1595 O O . ASP A 1 197 ? -24.031 14.219 -7.805 1 22.75 197 ASP A O 1
ATOM 1599 N N . PRO A 1 198 ? -24.781 14.031 -5.676 1 25.12 198 PRO A N 1
ATOM 1600 C CA . PRO A 1 198 ? -24.547 12.664 -5.219 1 25.12 198 PRO A CA 1
ATOM 1601 C C . PRO A 1 198 ? -25.156 11.617 -6.148 1 25.12 198 PRO A C 1
ATOM 1603 O O . PRO A 1 198 ? -24.969 10.414 -5.941 1 25.12 198 PRO A O 1
ATOM 1606 N N . LYS A 1 199 ? -26.203 11.953 -6.961 1 22.94 199 LYS A N 1
ATOM 1607 C CA . LYS A 1 199 ? -27.188 10.969 -7.398 1 22.94 199 LYS A CA 1
ATOM 1608 C C . LYS A 1 199 ? -26.688 10.203 -8.625 1 22.94 199 LYS A C 1
ATOM 1610 O O . LYS A 1 199 ? -27.469 9.508 -9.281 1 22.94 199 LYS A O 1
ATOM 1615 N N . HIS A 1 200 ? -25.812 10.484 -9.281 1 25.89 200 HIS A N 1
ATOM 1616 C CA . HIS A 1 200 ? -25.922 9.844 -10.586 1 25.89 200 HIS A CA 1
ATOM 1617 C C . HIS A 1 200 ? -25.656 8.352 -10.492 1 25.89 200 HIS A C 1
ATOM 1619 O O . HIS A 1 200 ? -24.797 7.914 -9.727 1 25.89 200 HIS A O 1
ATOM 1625 N N . SER A 1 201 ? -26.625 7.406 -11.18 1 23.94 201 SER A N 1
ATOM 1626 C CA . SER A 1 201 ? -27.016 6.008 -11.328 1 23.94 201 SER A CA 1
ATOM 1627 C C . SER A 1 201 ? -25.812 5.137 -11.711 1 23.94 201 SER A C 1
ATOM 1629 O O . SER A 1 201 ? -25.156 5.398 -12.719 1 23.94 201 SER A O 1
ATOM 1631 N N . CYS A 1 202 ? -25.375 4.359 -10.797 1 26.69 202 CYS A N 1
ATOM 1632 C CA . CYS A 1 202 ? -24.297 3.391 -10.617 1 26.69 202 CYS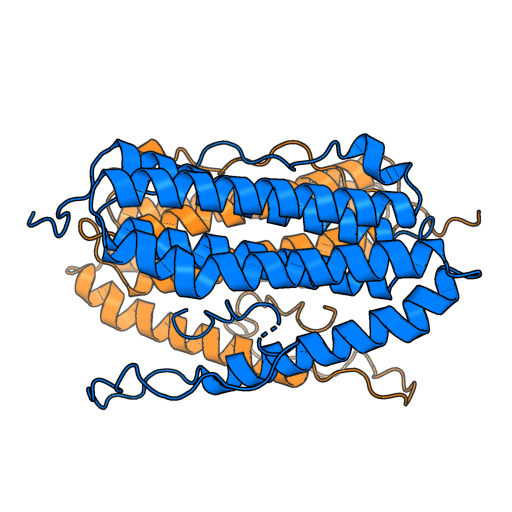 A CA 1
ATOM 1633 C C . CYS A 1 202 ? -24.594 2.098 -11.367 1 26.69 202 CYS A C 1
ATOM 1635 O O . CYS A 1 202 ? -24.875 1.07 -10.75 1 26.69 202 CYS A O 1
ATOM 1637 N N . ASP A 1 203 ? -25.219 1.817 -12.586 1 25.41 203 ASP A N 1
ATOM 1638 C CA . ASP A 1 203 ? -25.688 0.539 -13.117 1 25.41 203 ASP A CA 1
ATOM 1639 C C . ASP A 1 203 ? -24.547 -0.465 -13.211 1 25.41 203 ASP A C 1
ATOM 1641 O O . ASP A 1 203 ? -24.688 -1.619 -12.805 1 25.41 203 ASP A O 1
ATOM 1645 N N . GLY A 1 204 ? -23.781 -1.093 -14.297 1 29.02 204 GLY A N 1
ATOM 1646 C CA . GLY A 1 204 ? -23.391 -2.4 -14.797 1 29.02 204 GLY A CA 1
ATOM 1647 C C . GLY A 1 204 ? -22.344 -3.076 -13.938 1 29.02 204 GLY A C 1
ATOM 1648 O O . GLY A 1 204 ? -21.656 -2.418 -13.141 1 29.02 204 GLY A O 1
ATOM 1649 N N . ASN A 1 205 ? -22.234 -4.883 -13.664 1 33.72 205 ASN A N 1
ATOM 1650 C CA . ASN A 1 205 ? -22.188 -5.871 -12.594 1 33.72 205 ASN A CA 1
ATOM 1651 C C . ASN A 1 205 ? -20.797 -5.961 -11.977 1 33.72 205 ASN A C 1
ATOM 1653 O O . ASN A 1 205 ? -20.625 -5.727 -10.773 1 33.72 205 ASN A O 1
ATOM 1657 N N . ILE A 1 206 ? -19.797 -7.156 -12.562 1 36.53 206 ILE A N 1
ATOM 1658 C CA . ILE A 1 206 ? -18.359 -7.371 -12.555 1 36.53 206 ILE A CA 1
ATOM 1659 C C . ILE A 1 206 ? -17.641 -6.027 -12.648 1 36.53 206 ILE A C 1
ATOM 1661 O O . ILE A 1 206 ? -16.406 -5.973 -12.602 1 36.53 206 ILE A O 1
ATOM 1665 N N . GLN A 1 207 ? -18.281 -5.109 -12.586 1 37.62 207 GLN A N 1
ATOM 1666 C CA . GLN A 1 207 ? -18.094 -3.713 -12.969 1 37.62 207 GLN A CA 1
ATOM 1667 C C . GLN A 1 207 ? -17.359 -2.938 -11.883 1 37.62 207 GLN A C 1
ATOM 1669 O O . GLN A 1 207 ? -16.422 -2.195 -12.18 1 37.62 207 GLN A O 1
ATOM 1674 N N . GLU A 1 208 ? -17.25 -2.037 -11.336 1 41.22 208 GLU A N 1
ATOM 1675 C CA . GLU A 1 208 ? -16.172 -1.264 -10.727 1 41.22 208 GLU A CA 1
ATOM 1676 C C . GLU A 1 208 ? -15.258 -2.154 -9.891 1 41.22 208 GLU A C 1
ATOM 1678 O O . GLU A 1 208 ? -15.719 -2.855 -8.984 1 41.22 208 GLU A O 1
ATOM 1683 N N . PHE A 1 209 ? -14.57 -3.895 -10.641 1 41.66 209 PHE A N 1
ATOM 1684 C CA . PHE A 1 209 ? -13.531 -4.164 -9.648 1 41.66 209 PHE A CA 1
ATOM 1685 C C . PHE A 1 209 ? -13.867 -3.49 -8.32 1 41.66 209 PHE A C 1
ATOM 1687 O O . PHE A 1 209 ? -14.047 -2.271 -8.266 1 41.66 209 PHE A O 1
ATOM 1694 N N . VAL A 1 210 ? -15.07 -4.371 -7.59 1 43.66 210 VAL A N 1
ATOM 1695 C CA . VAL A 1 210 ? -15.672 -4.078 -6.289 1 43.66 210 VAL A CA 1
ATOM 1696 C C . VAL A 1 210 ? -15.883 -2.574 -6.148 1 43.66 210 VAL A C 1
ATOM 1698 O O . VAL A 1 210 ? -14.93 -1.795 -6.238 1 43.66 210 VAL A O 1
ATOM 1701 N N . GLY A 1 211 ? -16.234 -1.67 -6.48 1 40.53 211 GLY A N 1
ATOM 1702 C CA . GLY A 1 211 ? -16.531 -0.254 -6.621 1 40.53 211 GLY A CA 1
ATOM 1703 C C . GLY A 1 211 ? -15.547 0.639 -5.883 1 40.53 211 GLY A C 1
ATOM 1704 O O . GLY A 1 211 ? -15.609 1.864 -5.996 1 40.53 211 GLY A O 1
ATOM 1705 N N . GLY A 1 212 ? -14.758 0.407 -4.852 1 39.34 212 GLY A N 1
ATOM 1706 C CA . GLY A 1 212 ? -13.781 1.241 -4.172 1 39.34 212 GLY A CA 1
ATOM 1707 C C . GLY A 1 212 ? -12.648 1.681 -5.074 1 39.34 212 GLY A C 1
ATOM 1708 O O . GLY A 1 212 ? -11.531 1.167 -4.973 1 39.34 212 GLY A O 1
ATOM 1709 N N . ILE A 1 213 ? -12.688 1.816 -6.23 1 40 213 ILE A N 1
ATOM 1710 C CA . ILE A 1 213 ? -12.328 2.939 -7.09 1 40 213 ILE A CA 1
ATOM 1711 C C . ILE A 1 213 ? -12.211 4.211 -6.254 1 40 213 ILE A C 1
ATOM 1713 O O . ILE A 1 213 ? -12.336 5.32 -6.773 1 40 213 ILE A O 1
ATOM 1717 N N . LEU A 1 214 ? -12.492 4.203 -5.145 1 35.59 214 LEU A N 1
ATOM 1718 C CA . LEU A 1 214 ? -12.492 5.5 -4.48 1 35.59 214 LEU A CA 1
ATOM 1719 C C . LEU A 1 214 ? -11.359 6.379 -5 1 35.59 214 LEU A C 1
ATOM 1721 O O . LEU A 1 214 ? -10.32 6.504 -4.348 1 35.59 214 LEU A O 1
ATOM 1725 N N . CYS A 1 215 ? -10.711 5.879 -6.051 1 32.28 215 CYS A N 1
ATOM 1726 C CA . CYS A 1 215 ? -9.719 6.852 -6.5 1 32.28 215 CYS A CA 1
ATOM 1727 C C . CYS A 1 215 ? -10.273 8.266 -6.438 1 32.28 215 CYS A C 1
ATOM 1729 O O . CYS A 1 215 ? -9.57 9.234 -6.75 1 32.28 215 CYS A O 1
ATOM 1731 N N . LYS A 1 216 ? -11.445 8.414 -6.703 1 31.44 216 LYS A N 1
ATOM 1732 C CA . LYS A 1 216 ? -11.914 9.781 -6.875 1 31.44 216 LYS A CA 1
ATOM 1733 C C . LYS A 1 216 ? -11.352 10.695 -5.785 1 31.44 216 LYS A C 1
ATOM 1735 O O . LYS A 1 216 ? -11.25 11.906 -5.98 1 31.44 216 LYS A O 1
ATOM 1740 N N . TYR A 1 217 ? -11.562 10.359 -4.531 1 29.67 217 TYR A N 1
ATOM 1741 C CA . TYR A 1 217 ? -11.273 11.344 -3.492 1 29.67 217 TYR A CA 1
ATOM 1742 C C . TYR A 1 217 ? -9.797 11.336 -3.127 1 29.67 217 TYR A C 1
ATOM 1744 O O . TYR A 1 217 ? -9.398 11.898 -2.105 1 29.67 217 TYR A O 1
ATOM 1752 N N . LEU A 1 218 ? -9.07 10.383 -3.828 1 27 218 LEU A N 1
ATOM 1753 C CA . LEU A 1 218 ? -7.684 10.641 -3.463 1 27 218 LEU A CA 1
ATOM 1754 C C . LEU A 1 218 ? -7.125 11.82 -4.25 1 27 218 LEU A C 1
ATOM 1756 O O . LEU A 1 218 ? -7.316 11.906 -5.469 1 27 218 LEU A O 1
ATOM 1760 N N . MET B 1 1 ? 12.406 -29.578 -10.273 1 65.31 1 MET B N 1
ATOM 1761 C CA . MET B 1 1 ? 12.008 -28.359 -10.961 1 65.31 1 MET B CA 1
ATOM 1762 C C . MET B 1 1 ? 13.219 -27.453 -11.211 1 65.31 1 MET B C 1
ATOM 1764 O O . MET B 1 1 ? 14.172 -27.469 -10.43 1 65.31 1 MET B O 1
ATOM 1768 N N . LEU B 1 2 ? 13.445 -27.078 -12.422 1 79.5 2 LEU B N 1
ATOM 1769 C CA . LEU B 1 2 ? 14.555 -26.219 -12.836 1 79.5 2 LEU B CA 1
ATOM 1770 C C . LEU B 1 2 ? 14.469 -24.859 -12.172 1 79.5 2 LEU B C 1
ATOM 1772 O O . LEU B 1 2 ? 13.383 -24.312 -12 1 79.5 2 LEU B O 1
ATOM 1776 N N . SER B 1 3 ? 15.633 -24.438 -11.484 1 85.38 3 SER B N 1
ATOM 1777 C CA . SER B 1 3 ? 15.664 -23.156 -10.797 1 85.38 3 SER B CA 1
ATOM 1778 C C . SER B 1 3 ? 16.484 -22.125 -11.57 1 85.38 3 SER B C 1
ATOM 1780 O O . SER B 1 3 ? 17.531 -22.469 -12.141 1 85.38 3 SER B O 1
ATOM 1782 N N . ALA B 1 4 ? 15.961 -20.969 -11.664 1 83.88 4 ALA B N 1
ATOM 1783 C CA . ALA B 1 4 ? 16.656 -19.859 -12.297 1 83.88 4 ALA B CA 1
ATOM 1784 C C . ALA B 1 4 ? 17.578 -19.156 -11.312 1 83.88 4 ALA B C 1
ATOM 1786 O O . ALA B 1 4 ? 18.25 -18.172 -11.656 1 83.88 4 ALA B O 1
ATOM 1787 N N . ARG B 1 5 ? 17.672 -19.703 -10.156 1 90 5 ARG B N 1
ATOM 1788 C CA . ARG B 1 5 ? 18.484 -19.078 -9.117 1 90 5 ARG B CA 1
ATOM 1789 C C . ARG B 1 5 ? 19.969 -19.25 -9.43 1 90 5 ARG B C 1
ATOM 1791 O O . ARG B 1 5 ? 20.484 -20.375 -9.5 1 90 5 ARG B O 1
ATOM 1798 N N . VAL B 1 6 ? 20.594 -18.125 -9.727 1 89.5 6 VAL B N 1
ATOM 1799 C CA . VAL B 1 6 ? 22.016 -18.141 -10.047 1 89.5 6 VAL B CA 1
ATOM 1800 C C . VAL B 1 6 ? 22.734 -17.047 -9.25 1 89.5 6 VAL B C 1
ATOM 1802 O O . VAL B 1 6 ? 22.344 -15.883 -9.305 1 89.5 6 VAL B O 1
ATOM 1805 N N . ASN B 1 7 ? 23.797 -17.406 -8.539 1 89.06 7 ASN B N 1
ATOM 1806 C CA . ASN B 1 7 ? 24.625 -16.469 -7.801 1 89.06 7 ASN B CA 1
ATOM 1807 C C . ASN B 1 7 ? 23.797 -15.594 -6.859 1 89.06 7 ASN B C 1
ATOM 1809 O O . ASN B 1 7 ? 23.969 -14.375 -6.82 1 89.06 7 ASN B O 1
ATOM 1813 N N . TYR B 1 8 ? 22.844 -16.156 -6.27 1 94.75 8 TYR B N 1
ATOM 1814 C CA . TYR B 1 8 ? 21.969 -15.477 -5.32 1 94.75 8 TYR B CA 1
ATOM 1815 C C . TYR B 1 8 ? 21.953 -16.203 -3.98 1 94.75 8 TYR B C 1
ATOM 1817 O O . TYR B 1 8 ? 21.109 -17.078 -3.75 1 94.75 8 TYR B O 1
ATOM 1825 N N . CYS B 1 9 ? 22.859 -15.797 -3.094 1 94.69 9 CYS B N 1
ATOM 1826 C CA . CYS B 1 9 ? 23.094 -16.5 -1.843 1 94.69 9 CYS B CA 1
ATOM 1827 C C . CYS B 1 9 ? 22.094 -16.094 -0.778 1 94.69 9 CYS B C 1
ATOM 1829 O O . CYS B 1 9 ? 21.312 -15.148 -0.98 1 94.69 9 CYS B O 1
ATOM 1831 N N . ALA B 1 10 ? 22.141 -16.734 0.296 1 95.75 10 ALA B N 1
ATOM 1832 C CA . ALA B 1 10 ? 21.188 -16.516 1.375 1 95.75 10 ALA B CA 1
ATOM 1833 C C . ALA B 1 10 ? 21.312 -15.117 1.963 1 95.75 10 ALA B C 1
ATOM 1835 O O . ALA B 1 10 ? 20.312 -14.508 2.357 1 95.75 10 ALA B O 1
ATOM 1836 N N . GLU B 1 11 ? 22.484 -14.648 1.994 1 96.88 11 GLU B N 1
ATOM 1837 C CA . GLU B 1 11 ? 22.734 -13.32 2.547 1 96.88 11 GLU B CA 1
ATOM 1838 C C . GLU B 1 11 ? 22.094 -12.242 1.682 1 96.88 11 GLU B C 1
ATOM 1840 O O . GLU B 1 11 ? 21.5 -11.297 2.201 1 96.88 11 GLU B O 1
ATOM 1845 N N . SER B 1 12 ? 22.25 -12.344 0.373 1 97.12 12 SER B N 1
ATOM 1846 C CA . SER B 1 12 ? 21.625 -11.406 -0.556 1 97.12 12 SER B CA 1
ATOM 1847 C C . SER B 1 12 ? 20.094 -11.453 -0.447 1 97.12 12 SER B C 1
ATOM 1849 O O . SER B 1 12 ? 19.438 -10.406 -0.392 1 97.12 12 SER B O 1
ATOM 1851 N N . GLU B 1 13 ? 19.578 -12.672 -0.393 1 97 13 GLU B N 1
ATOM 1852 C CA . GLU B 1 13 ? 18.125 -12.859 -0.275 1 97 13 GLU B CA 1
ATOM 1853 C C . GLU B 1 13 ? 17.594 -12.195 0.985 1 97 13 GLU B C 1
ATOM 1855 O O . GLU B 1 13 ? 16.562 -11.508 0.938 1 97 13 GLU B O 1
ATOM 1860 N N . LEU B 1 14 ? 18.281 -12.375 2.068 1 97.38 14 LEU B N 1
ATOM 1861 C CA . LEU B 1 14 ? 17.875 -11.781 3.34 1 97.38 14 LEU B CA 1
ATOM 1862 C C . LEU B 1 14 ? 17.938 -10.258 3.271 1 97.38 14 LEU B C 1
ATOM 1864 O O . LEU B 1 14 ? 17.047 -9.57 3.766 1 97.38 14 LEU B O 1
ATOM 1868 N N . ALA B 1 15 ? 18.953 -9.75 2.682 1 97.62 15 ALA B N 1
ATOM 1869 C CA . ALA B 1 15 ? 19.141 -8.297 2.596 1 97.62 15 ALA B CA 1
ATOM 1870 C C . ALA B 1 15 ? 18.062 -7.656 1.744 1 97.62 15 ALA B C 1
ATOM 1872 O O . ALA B 1 15 ? 17.578 -6.562 2.061 1 97.62 15 ALA B O 1
ATOM 1873 N N . VAL B 1 16 ? 17.672 -8.289 0.651 1 97.38 16 VAL B N 1
ATOM 1874 C CA . VAL B 1 16 ? 16.609 -7.785 -0.203 1 97.38 16 VAL B CA 1
ATOM 1875 C C . VAL B 1 16 ? 15.289 -7.805 0.559 1 97.38 16 VAL B C 1
ATOM 1877 O O . VAL B 1 16 ? 14.5 -6.855 0.476 1 97.38 16 VAL B O 1
ATOM 1880 N N . ASN B 1 17 ? 15.047 -8.867 1.311 1 97.25 17 ASN B N 1
ATOM 1881 C CA . ASN B 1 17 ? 13.836 -8.922 2.131 1 97.25 17 ASN B CA 1
ATOM 1882 C C . ASN B 1 17 ? 13.812 -7.805 3.166 1 97.25 17 ASN B C 1
ATOM 1884 O O . ASN B 1 17 ? 12.75 -7.25 3.457 1 97.25 17 ASN B O 1
ATOM 1888 N N . GLN B 1 18 ? 14.953 -7.477 3.682 1 97.5 18 GLN B N 1
ATOM 1889 C CA . GLN B 1 18 ? 15.039 -6.379 4.637 1 97.5 18 GLN B CA 1
ATOM 1890 C C . GLN B 1 18 ? 14.719 -5.043 3.973 1 97.5 18 GLN B C 1
ATOM 1892 O O . GLN B 1 18 ? 14.039 -4.199 4.562 1 97.5 18 GLN B O 1
ATOM 1897 N N . LEU B 1 19 ? 15.203 -4.871 2.773 1 97.5 19 LEU B N 1
ATOM 1898 C CA . LEU B 1 19 ? 14.898 -3.656 2.025 1 97.5 19 LEU B CA 1
ATOM 1899 C C . LEU B 1 19 ? 13.398 -3.537 1.769 1 97.5 19 LEU B C 1
ATOM 1901 O O . LEU B 1 19 ? 12.82 -2.459 1.925 1 97.5 19 LEU B O 1
ATOM 1905 N N . ILE B 1 20 ? 12.773 -4.641 1.364 1 96.88 20 ILE B N 1
ATOM 1906 C CA . ILE B 1 20 ? 11.344 -4.664 1.098 1 96.88 20 ILE B CA 1
ATOM 1907 C C . ILE B 1 20 ? 10.578 -4.289 2.363 1 96.88 20 ILE B C 1
ATOM 1909 O O . ILE B 1 20 ? 9.688 -3.436 2.332 1 96.88 20 ILE B O 1
ATOM 1913 N N . GLN B 1 21 ? 10.977 -4.859 3.432 1 96.81 21 GLN B N 1
ATOM 1914 C CA . GLN B 1 21 ? 10.289 -4.66 4.699 1 96.81 21 GLN B CA 1
ATOM 1915 C C . GLN B 1 21 ? 10.383 -3.207 5.16 1 96.81 21 GLN B C 1
ATOM 1917 O O . GLN B 1 21 ? 9.414 -2.643 5.66 1 96.81 21 GLN B O 1
ATOM 1922 N N . ILE B 1 22 ? 11.539 -2.664 5.035 1 97.5 22 ILE B N 1
ATOM 1923 C CA . ILE B 1 22 ? 11.688 -1.301 5.535 1 97.5 22 ILE B CA 1
ATOM 1924 C C . ILE B 1 22 ? 10.891 -0.339 4.66 1 97.5 22 ILE B C 1
ATOM 1926 O O . ILE B 1 22 ? 10.352 0.656 5.152 1 97.5 22 ILE B O 1
ATOM 1930 N N . HIS B 1 23 ? 10.734 -0.611 3.395 1 96.38 23 HIS B N 1
ATOM 1931 C CA . HIS B 1 23 ? 9.906 0.233 2.537 1 96.38 23 HIS B CA 1
ATOM 1932 C C . HIS B 1 23 ? 8.43 0.06 2.854 1 96.38 23 HIS B C 1
ATOM 1934 O O . HIS B 1 23 ? 7.652 1.016 2.762 1 96.38 23 HIS B O 1
ATOM 1940 N N . GLN B 1 24 ? 8.047 -1.151 3.227 1 96.62 24 GLN B N 1
ATOM 1941 C CA . GLN B 1 24 ? 6.68 -1.344 3.697 1 96.62 24 GLN B CA 1
ATOM 1942 C C . GLN B 1 24 ? 6.434 -0.583 5 1 96.62 24 GLN B C 1
ATOM 1944 O O . GLN B 1 24 ? 5.371 0.006 5.188 1 96.62 24 GLN B O 1
ATOM 1949 N N . SER B 1 25 ? 7.422 -0.58 5.84 1 96.88 25 SER B N 1
ATOM 1950 C CA . SER B 1 25 ? 7.34 0.193 7.074 1 96.88 25 SER B CA 1
ATOM 1951 C C . SER B 1 25 ? 7.234 1.687 6.785 1 96.88 25 SER B C 1
ATOM 1953 O O . SER B 1 25 ? 6.48 2.4 7.449 1 96.88 25 SER B O 1
ATOM 1955 N N . ALA B 1 26 ? 8.016 2.096 5.844 1 96.88 26 ALA B N 1
ATOM 1956 C CA . ALA B 1 26 ? 7.961 3.502 5.449 1 96.88 26 ALA B CA 1
ATOM 1957 C C . ALA B 1 26 ? 6.582 3.865 4.906 1 96.88 26 ALA B C 1
ATOM 1959 O O . ALA B 1 26 ? 6.07 4.957 5.172 1 96.88 26 ALA B O 1
ATOM 1960 N N . THR B 1 27 ? 5.969 2.939 4.156 1 94.62 27 THR B N 1
ATOM 1961 C CA . THR B 1 27 ? 4.625 3.152 3.631 1 94.62 27 THR B CA 1
ATOM 1962 C C . THR B 1 27 ? 3.633 3.398 4.766 1 94.62 27 THR B C 1
ATOM 1964 O O . THR B 1 27 ? 2.885 4.379 4.742 1 94.62 27 THR B O 1
ATOM 1967 N N . LEU B 1 28 ? 3.703 2.582 5.77 1 96.38 28 LEU B N 1
ATOM 1968 C CA . LEU B 1 28 ? 2.826 2.744 6.926 1 96.38 28 LEU B CA 1
ATOM 1969 C C . LEU B 1 28 ? 3.102 4.066 7.637 1 96.38 28 LEU B C 1
ATOM 1971 O O . LEU B 1 28 ? 2.17 4.742 8.078 1 96.38 28 LEU B O 1
ATOM 1975 N N . THR B 1 29 ? 4.332 4.418 7.711 1 96.81 29 THR B N 1
ATOM 1976 C CA . THR B 1 29 ? 4.738 5.645 8.383 1 96.81 29 THR B CA 1
ATOM 1977 C C . THR B 1 29 ? 4.199 6.867 7.652 1 96.81 29 THR B C 1
ATOM 1979 O O . THR B 1 29 ? 3.654 7.781 8.273 1 96.81 29 THR B O 1
ATOM 1982 N N . TYR B 1 30 ? 4.293 6.812 6.391 1 95.25 30 TYR B N 1
ATOM 1983 C CA . TYR B 1 30 ? 3.832 7.949 5.605 1 95.25 30 TYR B CA 1
ATOM 1984 C C . TYR B 1 30 ? 2.311 8.047 5.629 1 95.25 30 TYR B C 1
ATOM 1986 O O . TYR B 1 30 ? 1.752 9.148 5.602 1 95.25 30 TYR B O 1
ATOM 1994 N N . ASP B 1 31 ? 1.645 6.902 5.652 1 95.31 31 ASP B N 1
ATOM 1995 C CA . ASP B 1 31 ? 0.198 6.945 5.84 1 95.31 31 ASP B CA 1
ATOM 1996 C C . ASP B 1 31 ? -0.165 7.645 7.148 1 95.31 31 ASP B C 1
ATOM 1998 O O . ASP B 1 31 ? -1.121 8.422 7.199 1 95.31 31 ASP B O 1
ATOM 2002 N N . HIS B 1 32 ? 0.612 7.395 8.102 1 96.88 32 HIS B N 1
ATOM 2003 C CA . HIS B 1 32 ? 0.367 8.008 9.406 1 96.88 32 HIS B CA 1
ATOM 2004 C C . HIS B 1 32 ? 0.663 9.5 9.375 1 96.88 32 HIS B C 1
ATOM 2006 O O . HIS B 1 32 ? -0.126 10.305 9.883 1 96.88 32 HIS B O 1
ATOM 2012 N N . LEU B 1 33 ? 1.794 9.875 8.82 1 96.69 33 LEU B N 1
ATOM 2013 C CA . LEU B 1 33 ? 2.158 11.281 8.719 1 96.69 33 LEU B CA 1
ATOM 2014 C C . LEU B 1 33 ? 1.102 12.062 7.941 1 96.69 33 LEU B C 1
ATOM 2016 O O . LEU B 1 33 ? 0.733 13.172 8.328 1 96.69 33 LEU B O 1
ATOM 2020 N N . ALA B 1 34 ? 0.606 11.43 6.859 1 95.12 34 ALA B N 1
ATOM 2021 C CA . ALA B 1 34 ? -0.44 12.062 6.062 1 95.12 34 ALA B CA 1
ATOM 2022 C C . ALA B 1 34 ? -1.711 12.258 6.883 1 95.12 34 ALA B C 1
ATOM 2024 O O . ALA B 1 34 ? -2.348 13.312 6.809 1 95.12 34 ALA B O 1
ATOM 2025 N N . ALA B 1 35 ? -2.029 11.258 7.668 1 96.31 35 ALA B N 1
ATOM 2026 C CA . ALA B 1 35 ? -3.223 11.336 8.508 1 96.31 35 ALA B CA 1
ATOM 2027 C C . ALA B 1 35 ? -3.107 12.477 9.516 1 96.31 35 ALA B C 1
ATOM 2029 O O . ALA B 1 35 ? -4.066 13.219 9.734 1 96.31 35 ALA B O 1
ATOM 2030 N N . VAL B 1 36 ? -1.966 12.656 10.078 1 96.88 36 VAL B N 1
ATOM 2031 C CA . VAL B 1 36 ? -1.748 13.719 11.055 1 96.88 36 VAL B CA 1
ATOM 2032 C C . VAL B 1 36 ? -1.894 15.078 10.383 1 96.88 36 VAL B C 1
ATOM 2034 O O . VAL B 1 36 ? -2.561 15.977 10.906 1 96.88 36 VAL B O 1
ATOM 2037 N N . CYS B 1 37 ? -1.321 15.234 9.211 1 96.12 37 CYS B N 1
ATOM 2038 C CA . CYS B 1 37 ? -1.372 16.5 8.5 1 96.12 37 CYS B CA 1
ATOM 2039 C C . CYS B 1 37 ? -2.803 16.844 8.094 1 96.12 37 CYS B C 1
ATOM 2041 O O . CYS B 1 37 ? -3.158 18.016 7.992 1 96.12 37 CYS B O 1
ATOM 2043 N N . ALA B 1 38 ? -3.613 15.805 7.906 1 94.31 38 ALA B N 1
ATOM 2044 C CA . ALA B 1 38 ? -5 15.992 7.488 1 94.31 38 ALA B CA 1
ATOM 2045 C C . ALA B 1 38 ? -5.891 16.312 8.688 1 94.31 38 ALA B C 1
ATOM 2047 O O . ALA B 1 38 ? -7.023 16.781 8.516 1 94.31 38 ALA B O 1
ATOM 2048 N N . SER B 1 39 ? -5.422 16.062 9.844 1 94.62 39 SER B N 1
ATOM 2049 C CA . SER B 1 39 ? -6.242 16.25 11.039 1 94.62 39 SER B CA 1
ATOM 2050 C C . SER B 1 39 ? -6.617 17.703 11.242 1 94.62 39 SER B C 1
ATOM 2052 O O . SER B 1 39 ? -5.93 18.609 10.75 1 94.62 39 SER B O 1
ATOM 2054 N N . GLU B 1 40 ? -7.672 17.938 11.992 1 91 40 GLU B N 1
ATOM 2055 C CA . GLU B 1 40 ? -8.133 19.297 12.281 1 91 40 GLU B CA 1
ATOM 2056 C C . GLU B 1 40 ? -7.117 20.047 13.133 1 91 40 GLU B C 1
ATOM 2058 O O . GLU B 1 40 ? -7.016 21.281 13.039 1 91 40 GLU B O 1
ATOM 2063 N N . GLN B 1 41 ? -6.371 19.344 13.867 1 90.69 41 GLN B N 1
ATOM 2064 C CA . GLN B 1 41 ? -5.387 19.969 14.734 1 90.69 41 GLN B CA 1
ATOM 2065 C C . GLN B 1 41 ? -4.215 20.531 13.93 1 90.69 41 GLN B C 1
ATOM 2067 O O . GLN B 1 41 ? -3.715 21.625 14.219 1 90.69 41 GLN B O 1
ATOM 2072 N N . THR B 1 42 ? -3.756 19.812 12.93 1 92.81 42 THR B N 1
ATOM 2073 C CA . THR B 1 42 ? -2.594 20.203 12.148 1 92.81 42 THR B CA 1
ATOM 2074 C C . THR B 1 42 ? -3.018 21 10.914 1 92.81 42 THR B C 1
ATOM 2076 O O . THR B 1 42 ? -2.414 22.031 10.594 1 92.81 42 THR B O 1
ATOM 2079 N N . SER B 1 43 ? -4.004 20.562 10.148 1 92 43 SER B N 1
ATOM 2080 C CA . SER B 1 43 ? -4.621 21.234 9.008 1 92 43 SER B CA 1
ATOM 2081 C C . SER B 1 43 ? -3.572 21.688 7.996 1 92 43 SER B C 1
ATOM 2083 O O . SER B 1 43 ? -3.508 22.859 7.645 1 92 43 SER B O 1
ATOM 2085 N N . MET B 1 44 ? -2.789 20.797 7.508 1 95.06 44 MET B N 1
ATOM 2086 C CA . MET B 1 44 ? -1.757 21.031 6.504 1 95.06 44 MET B CA 1
ATOM 2087 C C . MET B 1 44 ? -1.992 20.188 5.262 1 95.06 44 MET B C 1
ATOM 2089 O O . MET B 1 44 ? -1.301 19.188 5.047 1 95.06 44 MET B O 1
ATOM 2093 N N . PRO B 1 45 ? -2.92 20.578 4.387 1 92.88 45 PRO B N 1
ATOM 2094 C CA . PRO B 1 45 ? -3.312 19.75 3.244 1 92.88 45 PRO B CA 1
ATOM 2095 C C . PRO B 1 45 ? -2.176 19.547 2.244 1 92.88 45 PRO B C 1
ATOM 2097 O O . PRO B 1 45 ? -2.107 18.5 1.582 1 92.88 45 PRO B O 1
ATOM 2100 N N . GLY B 1 46 ? -1.36 20.516 2.057 1 91.62 46 GLY B N 1
ATOM 2101 C CA . GLY B 1 46 ? -0.22 20.344 1.173 1 91.62 46 GLY B CA 1
ATOM 2102 C C . GLY B 1 46 ? 0.712 19.234 1.619 1 91.62 46 GLY B C 1
ATOM 2103 O O . GLY B 1 46 ? 1.012 18.312 0.847 1 91.62 46 GLY B O 1
ATOM 2104 N N . PHE B 1 47 ? 1.087 19.281 2.865 1 95.5 47 PHE B N 1
ATOM 2105 C CA . PHE B 1 47 ? 1.973 18.25 3.396 1 95.5 47 PHE B CA 1
ATOM 2106 C C . PHE B 1 47 ? 1.26 16.906 3.461 1 95.5 47 PHE B C 1
ATOM 2108 O O . PHE B 1 47 ? 1.883 15.867 3.277 1 95.5 47 PHE B O 1
ATOM 2115 N N . CYS B 1 48 ? -0.052 16.906 3.715 1 94.56 48 CYS B N 1
ATOM 2116 C CA . CYS B 1 48 ? -0.82 15.664 3.611 1 94.56 48 CYS B CA 1
ATOM 2117 C C . CYS B 1 48 ? -0.639 15.023 2.242 1 94.56 48 CYS B C 1
ATOM 2119 O O . CYS B 1 48 ? -0.294 13.844 2.145 1 94.56 48 CYS B O 1
ATOM 2121 N N . LYS B 1 49 ? -0.776 15.805 1.238 1 88.88 49 LYS B N 1
ATOM 2122 C CA . LYS B 1 49 ? -0.637 15.305 -0.128 1 88.88 49 LYS B CA 1
ATOM 2123 C C . LYS B 1 49 ? 0.786 14.828 -0.396 1 88.88 49 LYS B C 1
ATOM 2125 O O . LYS B 1 49 ? 0.986 13.789 -1.028 1 88.88 49 LYS B O 1
ATOM 2130 N N . LEU B 1 50 ? 1.755 15.531 0.021 1 91.69 50 LEU B N 1
ATOM 2131 C CA . LEU B 1 50 ? 3.148 15.148 -0.18 1 91.69 50 LEU B CA 1
ATOM 2132 C C . LEU B 1 50 ? 3.445 13.805 0.476 1 91.69 50 LEU B C 1
ATOM 2134 O O . LEU B 1 50 ? 4.062 12.93 -0.139 1 91.69 50 LEU B O 1
ATOM 2138 N N . PHE B 1 51 ? 2.934 13.641 1.725 1 93.88 51 PHE B N 1
ATOM 2139 C CA . PHE B 1 51 ? 3.221 12.406 2.438 1 93.88 51 PHE B CA 1
ATOM 2140 C C . PHE B 1 51 ? 2.443 11.242 1.836 1 93.88 51 PHE B C 1
ATOM 2142 O O . PHE B 1 51 ? 2.926 10.102 1.823 1 93.88 51 PHE B O 1
ATOM 2149 N N . ARG B 1 52 ? 1.327 11.5 1.27 1 89.31 52 ARG B N 1
ATOM 2150 C CA . ARG B 1 52 ? 0.618 10.461 0.521 1 89.31 52 ARG B CA 1
ATOM 2151 C C . ARG B 1 52 ? 1.411 10.039 -0.71 1 89.31 52 ARG B C 1
ATOM 2153 O O . ARG B 1 52 ? 1.455 8.852 -1.047 1 89.31 52 ARG B O 1
ATOM 2160 N N . LEU B 1 53 ? 1.986 10.969 -1.369 1 86.81 53 LEU B N 1
ATOM 2161 C CA . LEU B 1 53 ? 2.83 10.656 -2.518 1 86.81 53 LEU B CA 1
ATOM 2162 C C . LEU B 1 53 ? 4.051 9.852 -2.09 1 86.81 53 LEU B C 1
ATOM 2164 O O . LEU B 1 53 ? 4.465 8.922 -2.787 1 86.81 53 LEU B O 1
ATOM 2168 N N . CYS B 1 54 ? 4.57 10.211 -0.946 1 90.75 54 CYS B N 1
ATOM 2169 C CA . CYS B 1 54 ? 5.691 9.445 -0.407 1 90.75 54 CYS B CA 1
ATOM 2170 C C . CYS B 1 54 ? 5.273 8.016 -0.09 1 90.75 54 CYS B C 1
ATOM 2172 O O . CYS B 1 54 ? 6.027 7.07 -0.334 1 90.75 54 CYS B O 1
ATOM 2174 N N . SER B 1 55 ? 4.066 7.844 0.453 1 91.06 55 SER B N 1
ATOM 2175 C CA . SER B 1 55 ? 3.521 6.52 0.742 1 91.06 55 SER B CA 1
ATOM 2176 C C . SER B 1 55 ? 3.402 5.684 -0.527 1 91.06 55 SER B C 1
ATOM 2178 O O . SER B 1 55 ? 3.812 4.52 -0.55 1 91.06 55 SER B O 1
ATOM 2180 N N . THR B 1 56 ? 2.936 6.281 -1.542 1 86.38 56 THR B N 1
ATOM 2181 C CA . THR B 1 56 ? 2.801 5.598 -2.822 1 86.38 56 THR B CA 1
ATOM 2182 C C . THR B 1 56 ? 4.172 5.207 -3.373 1 86.38 56 THR B C 1
ATOM 2184 O O . THR B 1 56 ? 4.355 4.09 -3.857 1 86.38 56 THR B O 1
ATOM 2187 N N . ARG B 1 57 ? 5.098 6.066 -3.289 1 86.06 57 ARG B N 1
ATOM 2188 C CA . ARG B 1 57 ? 6.449 5.816 -3.785 1 86.06 57 ARG B CA 1
ATOM 2189 C C . ARG B 1 57 ? 7.082 4.629 -3.076 1 86.06 57 ARG B C 1
ATOM 2191 O O . ARG B 1 57 ? 7.629 3.73 -3.721 1 86.06 57 ARG B O 1
ATOM 2198 N N . THR B 1 58 ? 6.992 4.645 -1.762 1 92.56 58 THR B N 1
ATOM 2199 C CA . THR B 1 58 ? 7.637 3.586 -0.994 1 92.56 58 THR B CA 1
ATOM 2200 C C . THR B 1 58 ? 6.957 2.244 -1.251 1 92.56 58 THR B C 1
ATOM 2202 O O . THR B 1 58 ? 7.621 1.206 -1.306 1 92.56 58 THR B O 1
ATOM 2205 N N . ARG B 1 59 ? 5.719 2.314 -1.432 1 89.81 59 ARG B N 1
ATOM 2206 C CA . ARG B 1 59 ? 4.988 1.098 -1.778 1 89.81 59 ARG B CA 1
ATOM 2207 C C . ARG B 1 59 ? 5.445 0.552 -3.127 1 89.81 59 ARG B C 1
ATOM 2209 O O . ARG B 1 59 ? 5.68 -0.649 -3.27 1 89.81 59 ARG B O 1
ATOM 2216 N N . ASN B 1 60 ? 5.508 1.422 -4.059 1 86.25 60 ASN B N 1
ATOM 2217 C CA . ASN B 1 60 ? 5.934 1.001 -5.391 1 86.25 60 ASN B CA 1
ATOM 2218 C C . ASN B 1 60 ? 7.336 0.407 -5.371 1 86.25 60 ASN B C 1
ATOM 2220 O O . ASN B 1 60 ? 7.613 -0.565 -6.074 1 86.25 60 ASN B O 1
ATOM 2224 N N . ILE B 1 61 ? 8.164 0.974 -4.621 1 90.25 61 ILE B N 1
ATOM 2225 C CA . ILE B 1 61 ? 9.523 0.474 -4.512 1 90.25 61 ILE B CA 1
ATOM 2226 C C . ILE B 1 61 ? 9.516 -0.917 -3.881 1 90.25 61 ILE B C 1
ATOM 2228 O O . ILE B 1 61 ? 10.195 -1.828 -4.363 1 90.25 61 ILE B O 1
ATOM 2232 N N . ALA B 1 62 ? 8.719 -1.091 -2.805 1 93.44 62 ALA B N 1
ATOM 2233 C CA . ALA B 1 62 ? 8.594 -2.408 -2.189 1 93.44 62 ALA B CA 1
ATOM 2234 C C . ALA B 1 62 ? 8.109 -3.443 -3.199 1 93.44 62 ALA B C 1
ATOM 2236 O O . ALA B 1 62 ? 8.656 -4.547 -3.281 1 93.44 62 ALA B O 1
ATOM 2237 N N . GLN B 1 63 ? 7.129 -3.049 -3.963 1 88.12 63 GLN B N 1
ATOM 2238 C CA . GLN B 1 63 ? 6.57 -3.965 -4.949 1 88.12 63 GLN B CA 1
ATOM 2239 C C . GLN B 1 63 ? 7.605 -4.328 -6.012 1 88.12 63 GLN B C 1
ATOM 2241 O O . GLN B 1 63 ? 7.688 -5.48 -6.438 1 88.12 63 GLN B O 1
ATOM 2246 N N . TYR B 1 64 ? 8.375 -3.383 -6.445 1 89 64 TYR B N 1
ATOM 2247 C CA . TYR B 1 64 ? 9.43 -3.639 -7.422 1 89 64 TYR B CA 1
ATOM 2248 C C . TYR B 1 64 ? 10.414 -4.68 -6.902 1 89 64 TYR B C 1
ATOM 2250 O O . TYR B 1 64 ? 10.758 -5.625 -7.617 1 89 64 TYR B O 1
ATOM 2258 N N . TRP B 1 65 ? 10.773 -4.543 -5.734 1 92.62 65 TRP B N 1
ATOM 2259 C CA . TRP B 1 65 ? 11.828 -5.398 -5.203 1 92.62 65 TRP B CA 1
ATOM 2260 C C . TRP B 1 65 ? 11.273 -6.758 -4.793 1 92.62 65 TRP B C 1
ATOM 2262 O O . TRP B 1 65 ? 12.008 -7.742 -4.719 1 92.62 65 TRP B O 1
ATOM 2272 N N . ILE B 1 66 ? 9.961 -6.789 -4.527 1 93.69 66 ILE B N 1
ATOM 2273 C CA . ILE B 1 66 ? 9.336 -8.094 -4.359 1 93.69 66 ILE B CA 1
ATOM 2274 C C . ILE B 1 66 ? 9.453 -8.891 -5.656 1 93.69 66 ILE B C 1
ATOM 2276 O O . ILE B 1 66 ? 9.844 -10.062 -5.641 1 93.69 66 ILE B O 1
ATOM 2280 N N . ARG B 1 67 ? 9.18 -8.211 -6.738 1 89.19 67 ARG B N 1
ATOM 2281 C CA . ARG B 1 67 ? 9.289 -8.875 -8.031 1 89.19 67 ARG B CA 1
ATOM 2282 C C . ARG B 1 67 ? 10.734 -9.273 -8.328 1 89.19 67 ARG B C 1
ATOM 2284 O O . ARG B 1 67 ? 10.992 -10.359 -8.844 1 89.19 67 ARG B O 1
ATOM 2291 N N . TRP B 1 68 ? 11.672 -8.383 -8.016 1 91.31 68 TRP B N 1
ATOM 2292 C CA . TRP B 1 68 ? 13.086 -8.664 -8.234 1 91.31 68 TRP B CA 1
ATOM 2293 C C . TRP B 1 68 ? 13.523 -9.883 -7.426 1 91.31 68 TRP B C 1
ATOM 2295 O O . TRP B 1 68 ? 14.25 -10.742 -7.934 1 91.31 68 TRP B O 1
ATOM 2305 N N . GLN B 1 69 ? 13.07 -10.008 -6.18 1 95.12 69 GLN B N 1
ATOM 2306 C CA . GLN B 1 69 ? 13.383 -11.117 -5.281 1 95.12 69 GLN B CA 1
ATOM 2307 C C . GLN B 1 69 ? 12.945 -12.445 -5.887 1 95.12 69 GLN B C 1
ATOM 2309 O O . GLN B 1 69 ? 13.727 -13.406 -5.918 1 95.12 69 GLN B O 1
ATOM 2314 N N . VAL B 1 70 ? 11.742 -12.391 -6.379 1 93.25 70 VAL B N 1
ATOM 2315 C CA . VAL B 1 70 ? 11.172 -13.617 -6.93 1 93.25 70 VAL B CA 1
ATOM 2316 C C . VAL B 1 70 ? 11.867 -13.961 -8.242 1 93.25 70 VAL B C 1
ATOM 2318 O O . VAL B 1 70 ? 12.164 -15.133 -8.508 1 93.25 70 VAL B O 1
ATOM 2321 N N . MET B 1 71 ? 12.172 -12.945 -9.039 1 92.19 71 MET B N 1
ATOM 2322 C CA . MET B 1 71 ? 12.859 -13.141 -10.312 1 92.19 71 MET B CA 1
ATOM 2323 C C . MET B 1 71 ? 14.227 -13.781 -10.094 1 92.19 71 MET B C 1
ATOM 2325 O O . MET B 1 71 ? 14.672 -14.594 -10.906 1 92.19 71 MET B O 1
ATOM 2329 N N . ARG B 1 72 ? 14.852 -13.508 -8.93 1 93.62 72 ARG B N 1
ATOM 2330 C CA . ARG B 1 72 ? 16.188 -14.016 -8.648 1 93.62 72 ARG B CA 1
ATOM 2331 C C . ARG B 1 72 ? 16.109 -15.391 -7.984 1 93.62 72 ARG B C 1
ATOM 2333 O O . ARG B 1 72 ? 17.141 -15.945 -7.586 1 93.62 72 ARG B O 1
ATOM 2340 N N . GLY B 1 73 ? 14.883 -15.898 -7.863 1 93.88 73 GLY B N 1
ATOM 2341 C CA . GLY B 1 73 ? 14.688 -17.219 -7.297 1 93.88 73 GLY B CA 1
ATOM 2342 C C . GLY B 1 73 ? 14.562 -17.219 -5.785 1 93.88 73 GLY B C 1
ATOM 2343 O O . GLY B 1 73 ? 14.586 -18.266 -5.148 1 93.88 73 GLY B O 1
ATOM 2344 N N . GLY B 1 74 ? 14.469 -16 -5.184 1 94.75 74 GLY B N 1
ATOM 2345 C CA . GLY B 1 74 ? 14.273 -15.891 -3.746 1 94.75 74 GLY B CA 1
ATOM 2346 C C . GLY B 1 74 ? 12.812 -15.922 -3.336 1 94.75 74 GLY B C 1
ATOM 2347 O O . GLY B 1 74 ? 11.922 -15.945 -4.188 1 94.75 74 GLY B O 1
ATOM 2348 N N . LYS B 1 75 ? 12.68 -15.977 -2.041 1 94.81 75 LYS B N 1
ATOM 2349 C CA . LYS B 1 75 ? 11.336 -15.977 -1.462 1 94.81 75 LYS B CA 1
ATOM 2350 C C . LYS B 1 75 ? 11.094 -14.727 -0.628 1 94.81 75 LYS B C 1
ATOM 2352 O O . LYS B 1 75 ? 11.984 -14.266 0.088 1 94.81 75 LYS B O 1
ATOM 2357 N N . LEU B 1 76 ? 9.891 -14.18 -0.878 1 95.69 76 LEU B N 1
ATOM 2358 C CA . LEU B 1 76 ? 9.484 -13.094 0.01 1 95.69 76 LEU B CA 1
ATOM 2359 C C . LEU B 1 76 ? 9.297 -13.609 1.435 1 95.69 76 LEU B C 1
ATOM 2361 O O . LEU B 1 76 ? 8.633 -14.625 1.65 1 95.69 76 LEU B O 1
ATOM 2365 N N . GLN B 1 77 ? 9.992 -12.992 2.305 1 91.31 77 GLN B N 1
ATOM 2366 C CA . GLN B 1 77 ? 9.836 -13.289 3.725 1 91.31 77 GLN B CA 1
ATOM 2367 C C . GLN B 1 77 ? 9.297 -12.086 4.484 1 91.31 77 GLN B C 1
ATOM 2369 O O . GLN B 1 77 ? 9.953 -11.047 4.562 1 91.31 77 GLN B O 1
ATOM 2374 N N . LEU B 1 78 ? 7.969 -12.227 4.727 1 79.94 78 LEU B N 1
ATOM 2375 C CA . LEU B 1 78 ? 7.379 -11.109 5.465 1 79.94 78 LEU B CA 1
ATOM 2376 C C . LEU B 1 78 ? 6.844 -11.578 6.816 1 79.94 78 LEU B C 1
ATOM 2378 O O . LEU B 1 78 ? 6.16 -12.602 6.895 1 79.94 78 LEU B O 1
ATOM 2382 N N . SER B 1 79 ? 7.246 -10.992 7.879 1 79.12 79 SER B N 1
ATOM 2383 C CA . SER B 1 79 ? 6.734 -11.312 9.203 1 79.12 79 SER B CA 1
ATOM 2384 C C . SER B 1 79 ? 5.812 -10.211 9.727 1 79.12 79 SER B C 1
ATOM 2386 O O . SER B 1 79 ? 4.586 -10.336 9.648 1 79.12 79 SER B O 1
ATOM 2388 N N . SER B 1 80 ? 6.262 -9.273 10.297 1 89.38 80 SER B N 1
ATOM 2389 C CA . SER B 1 80 ? 5.531 -8.125 10.812 1 89.38 80 SER B CA 1
ATOM 2390 C C . SER B 1 80 ? 6.188 -6.812 10.383 1 89.38 80 SER B C 1
ATOM 2392 O O . SER B 1 80 ? 7.414 -6.707 10.359 1 89.38 80 SER B O 1
ATOM 2394 N N . VAL B 1 81 ? 5.328 -5.953 9.961 1 93.38 81 VAL B N 1
ATOM 2395 C CA . VAL B 1 81 ? 5.797 -4.637 9.547 1 93.38 81 VAL B CA 1
ATOM 2396 C C . VAL B 1 81 ? 5.285 -3.576 10.523 1 93.38 81 VAL B C 1
ATOM 2398 O O . VAL B 1 81 ? 4.121 -3.604 10.922 1 93.38 81 VAL B O 1
ATOM 2401 N N . ARG B 1 82 ? 6.176 -2.686 10.953 1 93.06 82 ARG B N 1
ATOM 2402 C CA . ARG B 1 82 ? 5.812 -1.605 11.859 1 93.06 82 ARG B CA 1
ATOM 2403 C C . ARG B 1 82 ? 6.27 -0.256 11.32 1 93.06 82 ARG B C 1
ATOM 2405 O O . ARG B 1 82 ? 7.277 -0.173 10.609 1 93.06 82 ARG B O 1
ATOM 2412 N N . PRO B 1 83 ? 5.477 0.765 11.68 1 93.69 83 PRO B N 1
ATOM 2413 C CA . PRO B 1 83 ? 5.984 2.088 11.312 1 93.69 83 PRO B CA 1
ATOM 2414 C C . PRO B 1 83 ? 7.395 2.35 11.836 1 93.69 83 PRO B C 1
ATOM 2416 O O . PRO B 1 83 ? 7.797 1.774 12.844 1 93.69 83 PRO B O 1
ATOM 2419 N N . LEU B 1 84 ? 8.062 3.17 11.156 1 95.12 84 LEU B N 1
ATOM 2420 C CA . LEU B 1 84 ? 9.461 3.443 11.484 1 95.12 84 LEU B CA 1
ATOM 2421 C C . LEU B 1 84 ? 9.562 4.469 12.609 1 95.12 84 LEU B C 1
ATOM 2423 O O . LEU B 1 84 ? 10.641 4.656 13.18 1 95.12 84 LEU B O 1
ATOM 2427 N N . LEU B 1 85 ? 8.461 5.098 12.883 1 91.19 85 LEU B N 1
ATOM 2428 C CA . LEU B 1 85 ? 8.422 6.133 13.914 1 91.19 85 LEU B CA 1
ATOM 2429 C C . LEU B 1 85 ? 7.426 5.777 15.008 1 91.19 85 LEU B C 1
ATOM 2431 O O . LEU B 1 85 ? 6.543 4.938 14.805 1 91.19 85 LEU B O 1
ATOM 2435 N N . ASP B 1 86 ? 7.621 6.41 16.125 1 87.5 86 ASP B N 1
ATOM 2436 C CA . ASP B 1 86 ? 6.629 6.281 17.188 1 87.5 86 ASP B CA 1
ATOM 2437 C C . ASP B 1 86 ? 5.348 7.039 16.844 1 87.5 86 ASP B C 1
ATOM 2439 O O . ASP B 1 86 ? 5.32 8.266 16.875 1 87.5 86 ASP B O 1
ATOM 2443 N N . THR B 1 87 ? 4.305 6.336 16.672 1 83.44 87 THR B N 1
ATOM 2444 C CA . THR B 1 87 ? 3.068 6.898 16.141 1 83.44 87 THR B CA 1
ATOM 2445 C C . THR B 1 87 ? 2.377 7.77 17.188 1 83.44 87 THR B C 1
ATOM 2447 O O . THR B 1 87 ? 1.64 8.695 16.844 1 83.44 87 THR B O 1
ATOM 2450 N N . ASN B 1 88 ? 2.615 7.527 18.438 1 82.94 88 ASN B N 1
ATOM 2451 C CA . ASN B 1 88 ? 2.029 8.367 19.469 1 82.94 88 ASN B CA 1
ATOM 2452 C C . ASN B 1 88 ? 2.709 9.734 19.531 1 82.94 88 ASN B C 1
ATOM 2454 O O . ASN B 1 88 ? 2.053 10.75 19.781 1 82.94 88 ASN B O 1
ATOM 2458 N N . GLU B 1 89 ? 3.887 9.75 19.281 1 86.19 89 GLU B N 1
ATOM 2459 C CA . GLU B 1 89 ? 4.648 10.992 19.344 1 86.19 89 GLU B CA 1
ATOM 2460 C C . GLU B 1 89 ? 4.34 11.883 18.141 1 86.19 89 GLU B C 1
ATOM 2462 O O . GLU B 1 89 ? 4.352 13.109 18.25 1 86.19 89 GLU B O 1
ATOM 2467 N N . ILE B 1 90 ? 3.934 11.273 17.062 1 89.81 90 ILE B N 1
ATOM 2468 C CA . ILE B 1 90 ? 3.729 12.031 15.844 1 89.81 90 ILE B CA 1
ATOM 2469 C C . ILE B 1 90 ? 2.498 12.922 15.984 1 89.81 90 ILE B C 1
ATOM 2471 O O . ILE B 1 90 ? 2.479 14.047 15.477 1 89.81 90 ILE B O 1
ATOM 2475 N N . TRP B 1 91 ? 1.541 12.531 16.781 1 91.81 91 TRP B N 1
ATOM 2476 C CA . TRP B 1 91 ? 0.292 13.266 16.922 1 91.81 91 TRP B CA 1
ATOM 2477 C C . TRP B 1 91 ? 0.49 14.508 17.797 1 91.81 91 TRP B C 1
ATOM 2479 O O . TRP B 1 91 ? -0.35 15.406 17.797 1 91.81 91 TRP B O 1
ATOM 2489 N N . LYS B 1 92 ? 1.568 14.57 18.469 1 90.56 92 LYS B N 1
ATOM 2490 C CA . LYS B 1 92 ? 1.859 15.695 19.359 1 90.56 92 LYS B CA 1
ATOM 2491 C C . LYS B 1 92 ? 2.859 16.656 18.719 1 90.56 92 LYS B C 1
ATOM 2493 O O . LYS B 1 92 ? 3.213 17.672 19.297 1 90.56 92 LYS B O 1
ATOM 2498 N N . SER B 1 93 ? 3.252 16.406 17.594 1 91 93 SER B N 1
ATOM 2499 C CA . SER B 1 93 ? 4.332 17.141 16.938 1 91 93 SER B CA 1
ATOM 2500 C C . SER B 1 93 ? 3.783 18.266 16.062 1 91 93 SER B C 1
ATOM 2502 O O . SER B 1 93 ? 2.695 18.141 15.492 1 91 93 SER B O 1
ATOM 2504 N N . GLY B 1 94 ? 4.539 19.391 15.992 1 92.75 94 GLY B N 1
ATOM 2505 C CA . GLY B 1 94 ? 4.254 20.438 15.008 1 92.75 94 GLY B CA 1
ATOM 2506 C C . GLY B 1 94 ? 4.727 20.078 13.609 1 92.75 94 GLY B C 1
ATOM 2507 O O . GLY B 1 94 ? 5.43 19.078 13.422 1 92.75 94 GLY B O 1
ATOM 2508 N N . ILE B 1 95 ? 4.395 20.891 12.703 1 95.25 95 ILE B N 1
ATOM 2509 C CA . ILE B 1 95 ? 4.625 20.578 11.297 1 95.25 95 ILE B CA 1
ATOM 2510 C C . ILE B 1 95 ? 6.125 20.484 11.031 1 95.25 95 ILE B C 1
ATOM 2512 O O . ILE B 1 95 ? 6.57 19.594 10.289 1 95.25 95 ILE B O 1
ATOM 2516 N N . SER B 1 96 ? 6.926 21.344 11.555 1 94.5 96 SER B N 1
ATOM 2517 C CA . SER B 1 96 ? 8.367 21.266 11.344 1 94.5 96 SER B CA 1
ATOM 2518 C C . SER B 1 96 ? 8.938 19.938 11.836 1 94.5 96 SER B C 1
ATOM 2520 O O . SER B 1 96 ? 9.773 19.328 11.172 1 94.5 96 SER B O 1
ATOM 2522 N N . SER B 1 97 ? 8.461 19.516 12.945 1 95.25 97 SER B N 1
ATOM 2523 C CA . SER B 1 97 ? 8.891 18.25 13.5 1 95.25 97 SER B CA 1
ATOM 2524 C C . SER B 1 97 ? 8.438 17.078 12.633 1 95.25 97 SER B C 1
ATOM 2526 O O . SER B 1 97 ? 9.156 16.094 12.484 1 95.25 97 SER B O 1
ATOM 2528 N N . LEU B 1 98 ? 7.254 17.125 12.109 1 96.88 98 LEU B N 1
ATOM 2529 C CA . LEU B 1 98 ? 6.75 16.078 11.227 1 96.88 98 LEU B CA 1
ATOM 2530 C C . LEU B 1 98 ? 7.625 15.953 9.984 1 96.88 98 LEU B C 1
ATOM 2532 O O . LEU B 1 98 ? 7.934 14.844 9.547 1 96.88 98 LEU B O 1
ATOM 2536 N N . VAL B 1 99 ? 8.055 17.047 9.422 1 96.88 99 VAL B N 1
ATOM 2537 C CA . VAL B 1 99 ? 8.914 17.016 8.242 1 96.88 99 VAL B CA 1
ATOM 2538 C C . VAL B 1 99 ? 10.281 16.469 8.617 1 96.88 99 VAL B C 1
ATOM 2540 O O . VAL B 1 99 ? 10.883 15.711 7.844 1 96.88 99 VAL B O 1
ATOM 2543 N N . GLN B 1 100 ? 10.742 16.859 9.742 1 96.56 100 GLN B N 1
ATOM 2544 C CA . GLN B 1 100 ? 11.992 16.281 10.234 1 96.56 100 GLN B CA 1
ATOM 2545 C C . GLN B 1 100 ? 11.898 14.773 10.352 1 96.56 100 GLN B C 1
ATOM 2547 O O . GLN B 1 100 ? 12.844 14.055 10.008 1 96.56 100 GLN B O 1
ATOM 2552 N N . GLN B 1 101 ? 10.797 14.297 10.875 1 96.62 101 GLN B N 1
ATOM 2553 C CA . GLN B 1 101 ? 10.578 12.859 10.984 1 96.62 101 GLN B CA 1
ATOM 2554 C C . GLN B 1 101 ? 10.578 12.188 9.617 1 96.62 101 GLN B C 1
ATOM 2556 O O . GLN B 1 101 ? 11.102 11.086 9.453 1 96.62 101 GLN B O 1
ATOM 2561 N N . ALA B 1 102 ? 9.984 12.828 8.656 1 97.19 102 ALA B N 1
ATOM 2562 C CA . ALA B 1 102 ? 10.031 12.312 7.289 1 97.19 102 ALA B CA 1
ATOM 2563 C C . ALA B 1 102 ? 11.469 12.219 6.789 1 97.19 102 ALA B C 1
ATOM 2565 O O . ALA B 1 102 ? 11.844 11.234 6.145 1 97.19 102 ALA B O 1
ATOM 2566 N N . VAL B 1 103 ? 12.258 13.219 7.051 1 97 103 VAL B N 1
ATOM 2567 C CA . VAL B 1 103 ? 13.672 13.195 6.684 1 97 103 VAL B CA 1
ATOM 2568 C C . VAL B 1 103 ? 14.367 12.016 7.355 1 97 103 VAL B C 1
ATOM 2570 O O . VAL B 1 103 ? 15.172 11.328 6.734 1 97 103 VAL B O 1
ATOM 2573 N N . ASP B 1 104 ? 14 11.773 8.57 1 97.31 104 ASP B N 1
ATOM 2574 C CA . ASP B 1 104 ? 14.578 10.648 9.305 1 97.31 104 ASP B CA 1
ATOM 2575 C C . ASP B 1 104 ? 14.188 9.312 8.664 1 97.31 104 ASP B C 1
ATOM 2577 O O . ASP B 1 104 ? 15 8.391 8.602 1 97.31 104 ASP B O 1
ATOM 2581 N N . VAL B 1 105 ? 12.961 9.18 8.258 1 97.62 105 VAL B N 1
ATOM 2582 C CA . VAL B 1 105 ? 12.516 7.992 7.535 1 97.62 105 VAL B CA 1
ATOM 2583 C C . VAL B 1 105 ? 13.383 7.777 6.297 1 97.62 105 VAL B C 1
ATOM 2585 O O . VAL B 1 105 ? 13.898 6.68 6.07 1 97.62 105 VAL B O 1
ATOM 2588 N N . GLU B 1 106 ? 13.586 8.867 5.527 1 96.44 106 GLU B N 1
ATOM 2589 C CA . GLU B 1 106 ? 14.352 8.766 4.293 1 96.44 106 GLU B CA 1
ATOM 2590 C C . GLU B 1 106 ? 15.812 8.43 4.578 1 96.44 106 GLU B C 1
ATOM 2592 O O . GLU B 1 106 ? 16.469 7.738 3.791 1 96.44 106 GLU B O 1
ATOM 2597 N N . ARG B 1 107 ? 16.328 8.883 5.641 1 97.31 107 ARG B N 1
ATOM 2598 C CA . ARG B 1 107 ? 17.688 8.531 6.039 1 97.31 107 ARG B CA 1
ATOM 2599 C C . ARG B 1 107 ? 17.828 7.031 6.301 1 97.31 107 ARG B C 1
ATOM 2601 O O . ARG B 1 107 ? 18.812 6.41 5.91 1 97.31 107 ARG B O 1
ATOM 2608 N N . LYS B 1 108 ? 16.844 6.496 6.98 1 97.94 108 LYS B N 1
ATOM 2609 C CA . LYS B 1 108 ? 16.844 5.059 7.227 1 97.94 108 LYS B CA 1
ATOM 2610 C C . LYS B 1 108 ? 16.781 4.277 5.918 1 97.94 108 LYS B C 1
ATOM 2612 O O . LYS B 1 108 ? 17.453 3.256 5.77 1 97.94 108 LYS B O 1
ATOM 2617 N N . LEU B 1 109 ? 15.961 4.758 4.996 1 97.12 109 LEU B N 1
ATOM 2618 C CA . LEU B 1 109 ? 15.883 4.105 3.693 1 97.12 109 LEU B CA 1
ATOM 2619 C C . LEU B 1 109 ? 17.219 4.18 2.965 1 97.12 109 LEU B C 1
ATOM 2621 O O . LEU B 1 109 ? 17.672 3.191 2.381 1 97.12 109 LEU B O 1
ATOM 2625 N N . GLU B 1 110 ? 17.812 5.363 2.998 1 96.25 110 GLU B N 1
ATOM 2626 C CA . GLU B 1 110 ? 19.109 5.543 2.363 1 96.25 110 GLU B CA 1
ATOM 2627 C C . GLU B 1 110 ? 20.156 4.582 2.943 1 96.25 110 GLU B C 1
ATOM 2629 O O . GLU B 1 110 ? 20.922 3.965 2.203 1 96.25 110 GLU B O 1
ATOM 2634 N N . GLN B 1 111 ? 20.156 4.402 4.164 1 97.75 111 GLN B N 1
ATOM 2635 C CA . GLN B 1 111 ? 21.078 3.484 4.824 1 97.75 111 GLN B CA 1
ATOM 2636 C C . GLN B 1 111 ? 20.812 2.041 4.406 1 97.75 111 GLN B C 1
ATOM 2638 O O . GLN B 1 111 ? 21.75 1.262 4.219 1 97.75 111 GLN B O 1
ATOM 2643 N N . SER B 1 112 ? 19.562 1.719 4.301 1 97.69 112 SER B N 1
ATOM 2644 C CA . SER B 1 112 ? 19.203 0.373 3.869 1 97.69 112 SER B CA 1
ATOM 2645 C C . SER B 1 112 ? 19.688 0.097 2.451 1 97.69 112 SER B C 1
ATOM 2647 O O . SER B 1 112 ? 20.125 -1.015 2.146 1 97.69 112 SER B O 1
ATOM 2649 N N . TRP B 1 113 ? 19.594 1.102 1.568 1 96.25 113 TRP B N 1
ATOM 2650 C CA . TRP B 1 113 ? 20.125 0.98 0.217 1 96.25 113 TRP B CA 1
ATOM 2651 C C . TRP B 1 113 ? 21.625 0.708 0.247 1 96.25 113 TRP B C 1
ATOM 2653 O O . TRP B 1 113 ? 22.125 -0.166 -0.47 1 96.25 113 TRP B O 1
ATOM 2663 N N . ARG B 1 114 ? 22.312 1.425 1.038 1 97.19 114 ARG B N 1
ATOM 2664 C CA . ARG B 1 114 ? 23.766 1.279 1.128 1 97.19 114 ARG B CA 1
ATOM 2665 C C . ARG B 1 114 ? 24.141 -0.108 1.635 1 97.19 114 ARG B C 1
ATOM 2667 O O . ARG B 1 114 ? 25.094 -0.714 1.144 1 97.19 114 ARG B O 1
ATOM 2674 N N . GLN B 1 115 ? 23.391 -0.54 2.592 1 97.94 115 GLN B N 1
ATOM 2675 C CA . GLN B 1 115 ? 23.656 -1.871 3.131 1 97.94 115 GLN B CA 1
ATOM 2676 C C . GLN B 1 115 ? 23.453 -2.945 2.064 1 97.94 115 GLN B C 1
ATOM 2678 O O . GLN B 1 115 ? 24.297 -3.834 1.904 1 97.94 115 GLN B O 1
ATOM 2683 N N . LEU B 1 116 ? 22.359 -2.869 1.35 1 98 116 LEU B N 1
ATOM 2684 C CA . LEU B 1 116 ? 22.094 -3.842 0.294 1 98 116 LEU B CA 1
ATOM 2685 C C . LEU B 1 116 ? 23.156 -3.754 -0.801 1 98 116 LEU B C 1
ATOM 2687 O O . LEU B 1 116 ? 23.625 -4.777 -1.306 1 98 116 LEU B O 1
ATOM 2691 N N . TYR B 1 117 ? 23.531 -2.539 -1.186 1 97.25 117 TYR B N 1
ATOM 2692 C CA . TYR B 1 117 ? 24.547 -2.299 -2.195 1 97.25 117 TYR B CA 1
ATOM 2693 C C . TYR B 1 117 ? 25.859 -2.996 -1.826 1 97.25 117 TYR B C 1
ATOM 2695 O O . TYR B 1 117 ? 26.438 -3.699 -2.65 1 97.25 117 TYR B O 1
ATOM 2703 N N . GLU B 1 118 ? 26.266 -2.836 -0.608 1 97.81 118 GLU B N 1
ATOM 2704 C CA . GLU B 1 118 ? 27.531 -3.402 -0.151 1 97.81 118 GLU B CA 1
ATOM 2705 C C . GLU B 1 118 ? 27.5 -4.926 -0.17 1 97.81 118 GLU B C 1
ATOM 2707 O O . GLU B 1 118 ? 28.469 -5.574 -0.571 1 97.81 118 GLU B O 1
ATOM 2712 N N . ILE B 1 119 ? 26.438 -5.484 0.295 1 98 119 ILE B N 1
ATOM 2713 C CA . ILE B 1 119 ? 26.297 -6.934 0.321 1 98 119 ILE B CA 1
ATOM 2714 C C . ILE B 1 119 ? 26.344 -7.484 -1.103 1 98 119 ILE B C 1
ATOM 2716 O O . ILE B 1 119 ? 27.094 -8.43 -1.383 1 98 119 ILE B O 1
ATOM 2720 N N . LEU B 1 120 ? 25.625 -6.859 -2.051 1 97.25 120 LEU B N 1
ATOM 2721 C CA . LEU B 1 120 ? 25.562 -7.34 -3.428 1 97.25 120 LEU B CA 1
ATOM 2722 C C . LEU B 1 120 ? 26.922 -7.156 -4.121 1 97.25 120 LEU B C 1
ATOM 2724 O O . LEU B 1 120 ? 27.344 -8.008 -4.902 1 97.25 120 LEU B O 1
ATOM 2728 N N . ARG B 1 121 ? 27.547 -6.035 -3.807 1 96.56 121 ARG B N 1
ATOM 2729 C CA . ARG B 1 121 ? 28.859 -5.773 -4.387 1 96.56 121 ARG B CA 1
ATOM 2730 C C . ARG B 1 121 ? 29.875 -6.793 -3.904 1 96.56 121 ARG B C 1
ATOM 2732 O O . ARG B 1 121 ? 30.656 -7.328 -4.699 1 96.56 121 ARG B O 1
ATOM 2739 N N . THR B 1 122 ? 29.891 -7.098 -2.668 1 97.06 122 THR B N 1
ATOM 2740 C CA . THR B 1 122 ? 30.828 -8.055 -2.08 1 97.06 122 THR B CA 1
ATOM 2741 C C . THR B 1 122 ? 30.625 -9.445 -2.672 1 97.06 122 THR B C 1
ATOM 2743 O O . THR B 1 122 ? 31.578 -10.195 -2.846 1 97.06 122 THR B O 1
ATOM 2746 N N . ARG B 1 123 ? 29.391 -9.719 -3.08 1 95.94 123 ARG B N 1
ATOM 2747 C CA . ARG B 1 123 ? 29.047 -11.031 -3.623 1 95.94 123 ARG B CA 1
ATOM 2748 C C . ARG B 1 123 ? 29.203 -11.047 -5.141 1 95.94 123 ARG B C 1
ATOM 2750 O O . ARG B 1 123 ? 28.953 -12.07 -5.781 1 95.94 123 ARG B O 1
ATOM 2757 N N . GLY B 1 124 ? 29.547 -9.922 -5.695 1 95.06 124 GLY B N 1
ATOM 2758 C CA . GLY B 1 124 ? 29.781 -9.828 -7.129 1 95.06 124 GLY B CA 1
ATOM 2759 C C . GLY B 1 124 ? 28.516 -9.859 -7.945 1 95.06 124 GLY B C 1
ATOM 2760 O O . GLY B 1 124 ? 28.516 -10.297 -9.102 1 95.06 124 GLY B O 1
ATOM 2761 N N . ASP B 1 125 ? 27.391 -9.555 -7.348 1 95.44 125 ASP B N 1
ATOM 2762 C CA . ASP B 1 125 ? 26.125 -9.492 -8.062 1 95.44 125 ASP B CA 1
ATOM 2763 C C . ASP B 1 125 ? 26 -8.18 -8.844 1 95.44 125 ASP B C 1
ATOM 2765 O O . ASP B 1 125 ? 25.297 -7.262 -8.414 1 95.44 125 ASP B O 1
ATOM 2769 N N . ILE B 1 126 ? 26.531 -8.078 -10.016 1 93.44 126 ILE B N 1
ATOM 2770 C CA . ILE B 1 126 ? 26.656 -6.883 -10.836 1 93.44 126 ILE B CA 1
ATOM 2771 C C . ILE B 1 126 ? 25.266 -6.355 -11.188 1 93.44 126 ILE B C 1
ATOM 2773 O O . ILE B 1 126 ? 25.031 -5.145 -11.172 1 93.44 126 ILE B O 1
ATOM 2777 N N . SER B 1 127 ? 24.391 -7.242 -11.523 1 88.62 127 SER B N 1
ATOM 2778 C CA . SER B 1 127 ? 23.031 -6.84 -11.898 1 88.62 127 SER B CA 1
ATOM 2779 C C . SER B 1 127 ? 22.328 -6.102 -10.766 1 88.62 127 SER B C 1
ATOM 2781 O O . SER B 1 127 ? 21.609 -5.133 -11 1 88.62 127 SER B O 1
ATOM 2783 N N . GLY B 1 128 ? 22.625 -6.551 -9.547 1 92.56 128 GLY B N 1
ATOM 2784 C CA . GLY B 1 128 ? 21.969 -5.961 -8.391 1 92.56 128 GLY B CA 1
ATOM 2785 C C . GLY B 1 128 ? 22.578 -4.637 -7.969 1 92.56 128 GLY B C 1
ATOM 2786 O O . GLY B 1 128 ? 21.875 -3.643 -7.809 1 92.56 128 GLY B O 1
ATOM 2787 N N . TYR B 1 129 ? 23.891 -4.629 -7.789 1 94.19 129 TYR B N 1
ATOM 2788 C CA . TYR B 1 129 ? 24.469 -3.42 -7.215 1 94.19 129 TYR B CA 1
ATOM 2789 C C . TYR B 1 129 ? 24.5 -2.289 -8.234 1 94.19 129 TYR B C 1
ATOM 2791 O O . TYR B 1 129 ? 24.391 -1.115 -7.871 1 94.19 129 TYR B O 1
ATOM 2799 N N . GLU B 1 130 ? 24.5 -2.533 -9.586 1 90.69 130 GLU B N 1
ATOM 2800 C CA . GLU B 1 130 ? 24.406 -1.486 -10.602 1 90.69 130 GLU B CA 1
ATOM 2801 C C . GLU B 1 130 ? 23 -0.885 -10.648 1 90.69 130 GLU B C 1
ATOM 2803 O O . GLU B 1 130 ? 22.844 0.323 -10.836 1 90.69 130 GLU B O 1
ATOM 2808 N N . LEU B 1 131 ? 22.016 -1.765 -10.492 1 88.12 131 LEU B N 1
ATOM 2809 C CA . LEU B 1 131 ? 20.641 -1.308 -10.438 1 88.12 131 LEU B CA 1
ATOM 2810 C C . LEU B 1 131 ? 20.438 -0.325 -9.289 1 88.12 131 LEU B C 1
ATOM 2812 O O . LEU B 1 131 ? 19.797 0.72 -9.461 1 88.12 131 LEU B O 1
ATOM 2816 N N . ILE B 1 132 ? 20.953 -0.643 -8.141 1 92.69 132 ILE B N 1
ATOM 2817 C CA . ILE B 1 132 ? 20.828 0.192 -6.953 1 92.69 132 ILE B CA 1
ATOM 2818 C C . ILE B 1 132 ? 21.547 1.52 -7.172 1 92.69 132 ILE B C 1
ATOM 2820 O O . ILE B 1 132 ? 20.984 2.588 -6.902 1 92.69 132 ILE B O 1
ATOM 2824 N N . GLU B 1 133 ? 22.75 1.474 -7.676 1 87.94 133 GLU B N 1
ATOM 2825 C CA . GLU B 1 133 ? 23.594 2.652 -7.852 1 87.94 133 GLU B CA 1
ATOM 2826 C C . GLU B 1 133 ? 22.984 3.611 -8.875 1 87.94 133 GLU B C 1
ATOM 2828 O O . GLU B 1 133 ? 22.938 4.82 -8.648 1 87.94 133 GLU B O 1
ATOM 2833 N N . HIS B 1 134 ? 22.391 3.086 -9.93 1 81.62 134 HIS B N 1
ATOM 2834 C CA . HIS B 1 134 ? 22.016 3.945 -11.047 1 81.62 134 HIS B CA 1
ATOM 2835 C C . HIS B 1 134 ? 20.547 4.352 -10.969 1 81.62 134 HIS B C 1
ATOM 2837 O O . HIS B 1 134 ? 20.172 5.441 -11.406 1 81.62 134 HIS B O 1
ATOM 2843 N N . LEU B 1 135 ? 19.812 3.562 -10.281 1 80.25 135 LEU B N 1
ATOM 2844 C CA . LEU B 1 135 ? 18.391 3.848 -10.344 1 80.25 135 LEU B CA 1
ATOM 2845 C C . LEU B 1 135 ? 17.859 4.27 -8.977 1 80.25 135 LEU B C 1
ATOM 2847 O O . LEU B 1 135 ? 17.172 5.281 -8.859 1 80.25 135 LEU B O 1
ATOM 2851 N N . PHE B 1 136 ? 18.328 3.686 -7.938 1 88.19 136 PHE B N 1
ATOM 2852 C CA . PHE B 1 136 ? 17.594 3.867 -6.691 1 88.19 136 PHE B CA 1
ATOM 2853 C C . PHE B 1 136 ? 18.328 4.836 -5.77 1 88.19 136 PHE B C 1
ATOM 2855 O O . PHE B 1 136 ? 17.703 5.68 -5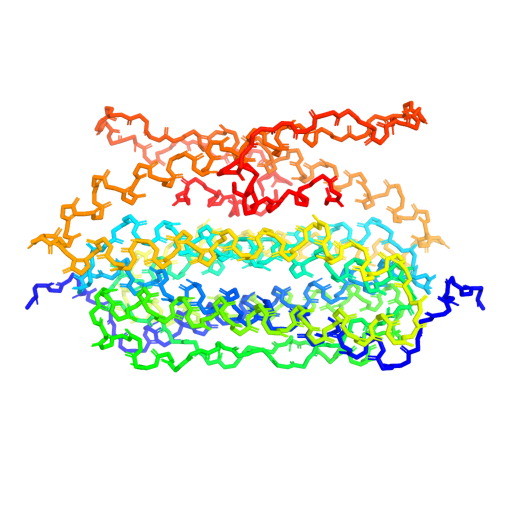.125 1 88.19 136 PHE B O 1
ATOM 2862 N N . LEU B 1 137 ? 19.656 4.781 -5.746 1 87.88 137 LEU B N 1
ATOM 2863 C CA . LEU B 1 137 ? 20.391 5.602 -4.789 1 87.88 137 LEU B CA 1
ATOM 2864 C C . LEU B 1 137 ? 20.297 7.078 -5.156 1 87.88 137 LEU B C 1
ATOM 2866 O O . LEU B 1 137 ? 20.094 7.926 -4.285 1 87.88 137 LEU B O 1
ATOM 2870 N N . GLN B 1 138 ? 20.422 7.387 -6.395 1 81.69 138 GLN B N 1
ATOM 2871 C CA . GLN B 1 138 ? 20.328 8.773 -6.824 1 81.69 138 GLN B CA 1
ATOM 2872 C C . GLN B 1 138 ? 18.938 9.352 -6.57 1 81.69 138 GLN B C 1
ATOM 2874 O O . GLN B 1 138 ? 18.812 10.484 -6.102 1 81.69 138 GLN B O 1
ATOM 2879 N N . ASN B 1 139 ? 17.953 8.57 -6.879 1 83.25 139 ASN B N 1
ATOM 2880 C CA . ASN B 1 139 ? 16.578 9 -6.625 1 83.25 139 ASN B CA 1
ATOM 2881 C C . ASN B 1 139 ? 16.312 9.188 -5.133 1 83.25 139 ASN B C 1
ATOM 2883 O O . ASN B 1 139 ? 15.633 10.133 -4.734 1 83.25 139 ASN B O 1
ATOM 2887 N N . GLN B 1 140 ? 16.938 8.312 -4.34 1 89.69 140 GLN B N 1
ATOM 2888 C CA . GLN B 1 140 ? 16.812 8.406 -2.889 1 89.69 140 GLN B CA 1
ATOM 2889 C C . GLN B 1 140 ? 17.438 9.703 -2.363 1 89.69 140 GLN B C 1
ATOM 2891 O O . GLN B 1 140 ? 16.844 10.367 -1.509 1 89.69 140 GLN B O 1
ATOM 2896 N N . LEU B 1 141 ? 18.547 10.117 -2.898 1 87 141 LEU B N 1
ATOM 2897 C CA . LEU B 1 141 ? 19.203 11.359 -2.49 1 87 141 LEU B CA 1
ATOM 2898 C C . LEU B 1 141 ? 18.375 12.57 -2.902 1 87 141 LEU B C 1
ATOM 2900 O O . LEU B 1 141 ? 18.312 13.562 -2.18 1 87 141 LEU B O 1
ATOM 2904 N N . GLY B 1 142 ? 17.703 12.43 -4.055 1 86.12 142 GLY B N 1
ATOM 2905 C CA . GLY B 1 142 ? 16.828 13.508 -4.504 1 86.12 142 GLY B CA 1
ATOM 2906 C C . GLY B 1 142 ? 15.656 13.75 -3.576 1 86.12 142 GLY B C 1
ATOM 2907 O O . GLY B 1 142 ? 15.328 14.898 -3.273 1 86.12 142 GLY B O 1
ATOM 2908 N N . VAL B 1 143 ? 15.039 12.703 -3.133 1 89.38 143 VAL B N 1
ATOM 2909 C CA . VAL B 1 143 ? 13.906 12.82 -2.227 1 89.38 143 VAL B CA 1
ATOM 2910 C C . VAL B 1 143 ? 14.359 13.414 -0.898 1 89.38 143 VAL B C 1
ATOM 2912 O O . VAL B 1 143 ? 13.664 14.25 -0.316 1 89.38 143 VAL B O 1
ATOM 2915 N N . MET B 1 144 ? 15.531 12.977 -0.43 1 92.12 144 MET B N 1
ATOM 2916 C CA . MET B 1 144 ? 16.078 13.516 0.813 1 92.12 144 MET B CA 1
ATOM 2917 C C . MET B 1 144 ? 16.328 15.016 0.685 1 92.12 144 MET B C 1
ATOM 2919 O O . MET B 1 144 ? 15.969 15.789 1.572 1 92.12 144 MET B O 1
ATOM 2923 N N . ASP B 1 145 ? 16.906 15.383 -0.401 1 90.44 145 ASP B N 1
ATOM 2924 C CA . ASP B 1 145 ? 17.188 16.797 -0.646 1 90.44 145 ASP B CA 1
ATOM 2925 C C . ASP B 1 145 ? 15.891 17.609 -0.688 1 90.44 145 ASP B C 1
ATOM 2927 O O . ASP B 1 145 ? 15.82 18.703 -0.128 1 90.44 145 ASP B O 1
ATOM 2931 N N . LEU B 1 146 ? 14.914 17.078 -1.349 1 89.62 146 LEU B N 1
ATOM 2932 C CA . LEU B 1 146 ? 13.609 17.719 -1.452 1 89.62 146 LEU B CA 1
ATOM 2933 C C . LEU B 1 146 ? 13.023 17.969 -0.07 1 89.62 146 LEU B C 1
ATOM 2935 O O . LEU B 1 146 ? 12.617 19.094 0.242 1 89.62 146 LEU B O 1
ATOM 2939 N N . LEU B 1 147 ? 13 16.969 0.793 1 93.69 147 LEU B N 1
ATOM 2940 C CA . LEU B 1 147 ? 12.383 17.094 2.109 1 93.69 147 LEU B CA 1
ATOM 2941 C C . LEU B 1 147 ? 13.188 18.016 3.01 1 93.69 147 LEU B C 1
ATOM 2943 O O . LEU B 1 147 ? 12.625 18.812 3.766 1 93.69 147 LEU B O 1
ATOM 2947 N N . VAL B 1 148 ? 14.516 17.891 2.926 1 94.44 148 VAL B N 1
ATOM 2948 C CA . VAL B 1 148 ? 15.383 18.75 3.732 1 94.44 148 VAL B CA 1
ATOM 2949 C C . VAL B 1 148 ? 15.18 20.203 3.33 1 94.44 148 VAL B C 1
ATOM 2951 O O . VAL B 1 148 ? 15.094 21.094 4.191 1 94.44 148 VAL B O 1
ATOM 2954 N N . SER B 1 149 ? 15.102 20.453 2.023 1 93 149 SER B N 1
ATOM 2955 C CA . SER B 1 149 ? 14.883 21.812 1.528 1 93 149 SER B CA 1
ATOM 2956 C C . SER B 1 149 ? 13.57 22.391 2.051 1 93 149 SER B C 1
ATOM 2958 O O . SER B 1 149 ? 13.508 23.547 2.475 1 93 149 SER B O 1
ATOM 2960 N N . HIS B 1 150 ? 12.57 21.609 2.047 1 91.62 150 HIS B N 1
ATOM 2961 C CA . HIS B 1 150 ? 11.273 22.109 2.492 1 91.62 150 HIS B CA 1
ATOM 2962 C C . HIS B 1 150 ? 11.203 22.188 4.012 1 91.62 150 HIS B C 1
ATOM 2964 O O . HIS B 1 150 ? 10.4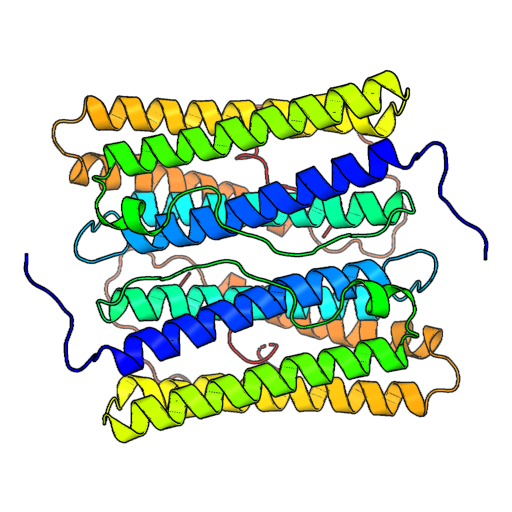84 23.031 4.559 1 91.62 150 HIS B O 1
ATOM 2970 N N . PHE B 1 151 ? 11.969 21.391 4.754 1 95.06 151 PHE B N 1
ATOM 2971 C CA . PHE B 1 151 ? 12.125 21.562 6.195 1 95.06 151 PHE B CA 1
ATOM 2972 C C . PHE B 1 151 ? 12.734 22.922 6.523 1 95.06 151 PHE B C 1
ATOM 2974 O O . PHE B 1 151 ? 12.211 23.641 7.367 1 95.06 151 PHE B O 1
ATOM 2981 N N . ASN B 1 152 ? 13.812 23.156 5.852 1 94.25 152 ASN B N 1
ATOM 2982 C CA . ASN B 1 152 ? 14.477 24.438 6.074 1 94.25 152 ASN B CA 1
ATOM 2983 C C . ASN B 1 152 ? 13.594 25.609 5.66 1 94.25 152 ASN B C 1
ATOM 2985 O O . ASN B 1 152 ? 13.547 26.625 6.355 1 94.25 152 ASN B O 1
ATOM 2989 N N . GLY B 1 153 ? 12.93 25.438 4.496 1 92.56 153 GLY B N 1
ATOM 2990 C CA . GLY B 1 153 ? 11.992 26.469 4.066 1 92.56 153 GLY B CA 1
ATOM 2991 C C . GLY B 1 153 ? 10.898 26.734 5.078 1 92.56 153 GLY B C 1
ATOM 2992 O O . GLY B 1 153 ? 10.555 27.891 5.332 1 92.56 153 GLY B O 1
ATOM 2993 N N . LEU B 1 154 ? 10.336 25.734 5.652 1 93.19 154 LEU B N 1
ATOM 2994 C CA . LEU B 1 154 ? 9.312 25.859 6.68 1 93.19 154 LEU B CA 1
ATOM 2995 C C . LEU B 1 154 ? 9.852 26.578 7.91 1 93.19 154 LEU B C 1
ATOM 2997 O O . LEU B 1 154 ? 9.164 27.422 8.484 1 93.19 154 LEU B O 1
ATOM 3001 N N . LYS B 1 155 ? 11.094 26.297 8.289 1 91.75 155 LYS B N 1
ATOM 3002 C CA . LYS B 1 155 ? 11.711 26.922 9.453 1 91.75 155 LYS B CA 1
ATOM 3003 C C . LYS B 1 155 ? 11.93 28.406 9.242 1 91.75 155 LYS B C 1
ATOM 3005 O O . LYS B 1 155 ? 11.859 29.203 10.18 1 91.75 155 LYS B O 1
ATOM 3010 N N . HIS B 1 156 ? 12.109 28.75 8.07 1 91.94 156 HIS B N 1
ATOM 3011 C CA . HIS B 1 156 ? 12.383 30.141 7.746 1 91.94 156 HIS B CA 1
ATOM 3012 C C . HIS B 1 156 ? 11.094 30.906 7.469 1 91.94 156 HIS B C 1
ATOM 3014 O O . HIS B 1 156 ? 11.094 32.125 7.434 1 91.94 156 HIS B O 1
ATOM 3020 N N . SER B 1 157 ? 10.086 30.125 7.25 1 91.06 157 SER B N 1
ATOM 3021 C CA . SER B 1 157 ? 8.82 30.766 6.914 1 91.06 157 SER B CA 1
ATOM 3022 C C . SER B 1 157 ? 8.164 31.375 8.156 1 91.06 157 SER B C 1
ATOM 3024 O O . SER B 1 157 ? 8.258 30.812 9.25 1 91.06 157 SER B O 1
ATOM 3026 N N . GLN B 1 158 ? 7.531 32.531 7.965 1 90.44 158 GLN B N 1
ATOM 3027 C CA . GLN B 1 158 ? 6.793 33.188 9.047 1 90.44 158 GLN B CA 1
ATOM 3028 C C . GLN B 1 158 ? 5.418 32.531 9.227 1 90.44 158 GLN B C 1
ATOM 3030 O O . GLN B 1 158 ? 4.793 32.688 10.281 1 90.44 158 GLN B O 1
ATOM 3035 N N . SER B 1 159 ? 4.945 31.875 8.156 1 94.31 159 SER B N 1
ATOM 3036 C CA . SER B 1 159 ? 3.619 31.266 8.195 1 94.31 159 SER B CA 1
ATOM 3037 C C . SER B 1 159 ? 3.637 29.859 7.602 1 94.31 159 SER B C 1
ATOM 3039 O O . SER B 1 159 ? 3.584 29.688 6.379 1 94.31 159 SER B O 1
ATOM 3041 N N . PRO B 1 160 ? 3.566 28.875 8.477 1 93.38 160 PRO B N 1
ATOM 3042 C CA . PRO B 1 160 ? 3.533 27.5 7.98 1 93.38 160 PRO B CA 1
ATOM 3043 C C . PRO B 1 160 ? 2.344 27.234 7.062 1 93.38 160 PRO B C 1
ATOM 3045 O O . PRO B 1 160 ? 2.471 26.484 6.086 1 93.38 160 PRO B O 1
ATOM 3048 N N . ILE B 1 161 ? 1.244 27.859 7.371 1 92.75 161 ILE B N 1
ATOM 3049 C CA . ILE B 1 161 ? 0.036 27.656 6.578 1 92.75 161 ILE B CA 1
ATOM 3050 C C . ILE B 1 161 ? 0.245 28.219 5.172 1 92.75 161 ILE B C 1
ATOM 3052 O O . ILE B 1 161 ? -0.134 27.594 4.184 1 92.75 161 ILE B O 1
ATOM 3056 N N . MET B 1 162 ? 0.827 29.328 5.117 1 94 162 MET B N 1
ATOM 3057 C CA . MET B 1 162 ? 1.104 29.938 3.814 1 94 162 MET B CA 1
ATOM 3058 C C . MET B 1 162 ? 2.129 29.109 3.041 1 94 162 MET B C 1
ATOM 3060 O O . MET B 1 162 ? 2.014 28.953 1.824 1 94 162 MET B O 1
ATOM 3064 N N . TYR B 1 163 ? 3.145 28.656 3.746 1 95.25 163 TYR B N 1
ATOM 3065 C CA . TYR B 1 163 ? 4.145 27.812 3.105 1 95.25 163 TYR B CA 1
ATOM 3066 C C . TYR B 1 163 ? 3.508 26.562 2.508 1 95.25 163 TYR B C 1
ATOM 3068 O O . TYR B 1 163 ? 3.838 26.172 1.39 1 95.25 163 TYR B O 1
ATOM 3076 N N . ASP B 1 164 ? 2.629 25.953 3.266 1 95.56 164 ASP B N 1
ATOM 3077 C CA . ASP B 1 164 ? 1.905 24.766 2.828 1 95.56 164 ASP B CA 1
ATOM 3078 C C . ASP B 1 164 ? 1.113 25.031 1.553 1 95.56 164 ASP B C 1
ATOM 3080 O O . ASP B 1 164 ? 1.179 24.266 0.596 1 95.56 164 ASP B O 1
ATOM 3084 N N . GLN B 1 165 ? 0.44 26.125 1.515 1 90.62 165 GLN B N 1
ATOM 3085 C CA . GLN B 1 165 ? -0.474 26.469 0.429 1 90.62 165 GLN B CA 1
ATOM 3086 C C . GLN B 1 165 ? 0.291 26.906 -0.814 1 90.62 165 GLN B C 1
ATOM 3088 O O . GLN B 1 165 ? -0.07 26.547 -1.936 1 90.62 165 GLN B O 1
ATOM 3093 N N . GLU B 1 166 ? 1.33 27.609 -0.632 1 90.44 166 GLU B N 1
ATOM 3094 C CA . GLU B 1 166 ? 1.994 28.25 -1.765 1 90.44 166 GLU B CA 1
ATOM 3095 C C . GLU B 1 166 ? 3.139 27.391 -2.291 1 90.44 166 GLU B C 1
ATOM 3097 O O . GLU B 1 166 ? 3.434 27.391 -3.486 1 90.44 166 GLU B O 1
ATOM 3102 N N . ASN B 1 167 ? 3.73 26.688 -1.462 1 90.88 167 ASN B N 1
ATOM 3103 C CA . ASN B 1 167 ? 4.922 25.953 -1.876 1 90.88 167 ASN B CA 1
ATOM 3104 C C . ASN B 1 167 ? 4.645 24.469 -2.004 1 90.88 167 ASN B C 1
ATOM 3106 O O . ASN B 1 167 ? 4.941 23.859 -3.033 1 90.88 167 ASN B O 1
ATOM 3110 N N . ILE B 1 168 ? 4.004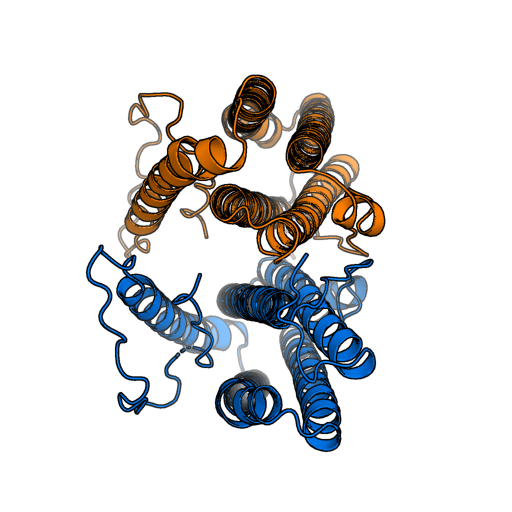 23.922 -1.021 1 92.38 168 ILE B N 1
ATOM 3111 C CA . ILE B 1 168 ? 3.898 22.469 -0.977 1 92.38 168 ILE B CA 1
ATOM 3112 C C . ILE B 1 168 ? 2.787 22 -1.915 1 92.38 168 ILE B C 1
ATOM 3114 O O . ILE B 1 168 ? 2.955 21.016 -2.648 1 92.38 168 ILE B O 1
ATOM 3118 N N . PHE B 1 169 ? 1.698 22.625 -1.894 1 86.94 169 PHE B N 1
ATOM 3119 C CA . PHE B 1 169 ? 0.594 22.266 -2.773 1 86.94 169 PHE B CA 1
ATOM 3120 C C . PHE B 1 169 ? 1.022 22.328 -4.234 1 86.94 169 PHE B C 1
ATOM 3122 O O . PHE B 1 169 ? 0.683 21.453 -5.027 1 86.94 169 PHE B O 1
ATOM 3129 N N . ARG B 1 170 ? 1.758 23.344 -4.621 1 83.44 170 ARG B N 1
ATOM 3130 C CA . ARG B 1 170 ? 2.273 23.484 -5.977 1 83.44 170 ARG B CA 1
ATOM 3131 C C . ARG B 1 170 ? 3.236 22.359 -6.32 1 83.44 170 ARG B C 1
ATOM 3133 O O . ARG B 1 170 ? 3.189 21.797 -7.422 1 83.44 170 ARG B O 1
ATOM 3140 N N . LEU B 1 171 ? 4.051 22.062 -5.41 1 84.81 171 LEU B N 1
ATOM 3141 C CA . LEU B 1 171 ? 4.992 20.969 -5.59 1 84.81 171 LEU B CA 1
ATOM 3142 C C . LEU B 1 171 ? 4.254 19.672 -5.891 1 84.81 171 LEU B C 1
ATOM 3144 O O . LEU B 1 171 ? 4.629 18.938 -6.809 1 84.81 171 LEU B O 1
ATOM 3148 N N . CYS B 1 172 ? 3.188 19.422 -5.133 1 83.44 172 CYS B N 1
ATOM 3149 C CA . CYS B 1 172 ? 2.449 18.172 -5.285 1 83.44 172 CYS B CA 1
ATOM 3150 C C . CYS B 1 172 ? 1.76 18.109 -6.641 1 83.44 172 CYS B C 1
ATOM 3152 O O . CYS B 1 172 ? 1.675 17.047 -7.25 1 83.44 172 CYS B O 1
ATOM 3154 N N . LYS B 1 173 ? 1.313 19.172 -7.125 1 75.38 173 LYS B N 1
ATOM 3155 C CA . LYS B 1 173 ? 0.73 19.234 -8.461 1 75.38 173 LYS B CA 1
ATOM 3156 C C . LYS B 1 173 ? 1.763 18.859 -9.523 1 75.38 173 LYS B C 1
ATOM 3158 O O . LYS B 1 173 ? 1.465 18.125 -10.461 1 75.38 173 LYS B O 1
ATOM 3163 N N . GLU B 1 174 ? 2.875 19.328 -9.289 1 73 174 GLU B N 1
ATOM 3164 C CA . GLU B 1 174 ? 3.957 19.047 -10.227 1 73 174 GLU B CA 1
ATOM 3165 C C . GLU B 1 174 ? 4.367 17.578 -10.172 1 73 174 GLU B C 1
ATOM 3167 O O . GLU B 1 174 ? 4.582 16.938 -11.203 1 73 174 GLU B O 1
ATOM 3172 N N . LEU B 1 175 ? 4.395 17.078 -8.969 1 75.62 175 LEU B N 1
ATOM 3173 C CA . LEU B 1 175 ? 4.797 15.688 -8.789 1 75.62 175 LEU B CA 1
ATOM 3174 C C . LEU B 1 175 ? 3.762 14.742 -9.375 1 75.62 175 LEU B C 1
ATOM 3176 O O . LEU B 1 175 ? 4.117 13.734 -9.992 1 75.62 175 LEU B O 1
ATOM 3180 N N . ARG B 1 176 ? 2.477 14.992 -9.211 1 69.31 176 ARG B N 1
ATOM 3181 C CA . ARG B 1 176 ? 1.394 14.156 -9.727 1 69.31 176 ARG B CA 1
ATOM 3182 C C . ARG B 1 176 ? 1.366 14.172 -11.25 1 69.31 176 ARG B C 1
ATOM 3184 O O . ARG B 1 176 ? 1.126 13.141 -11.875 1 69.31 176 ARG B O 1
ATOM 3191 N N . SER B 1 177 ? 1.509 15.32 -11.742 1 62.59 177 SER B N 1
ATOM 3192 C CA . SER B 1 177 ? 1.536 15.43 -13.195 1 62.59 177 SER B CA 1
ATOM 3193 C C . SER B 1 177 ? 2.664 14.602 -13.797 1 62.59 177 SER B C 1
ATOM 3195 O O . SER B 1 177 ? 2.492 13.977 -14.844 1 62.59 177 SER B O 1
ATOM 3197 N N . GLU B 1 178 ? 3.645 14.469 -13.07 1 57.44 178 GLU B N 1
ATOM 3198 C CA . GLU B 1 178 ? 4.793 13.695 -13.523 1 57.44 178 GLU B CA 1
ATOM 3199 C C . GLU B 1 178 ? 4.516 12.195 -13.438 1 57.44 178 GLU B C 1
ATOM 3201 O O . GLU B 1 178 ? 4.887 11.43 -14.328 1 57.44 178 GLU B O 1
ATOM 3206 N N . ILE B 1 179 ? 3.822 11.812 -12.406 1 59.28 179 ILE B N 1
ATOM 3207 C CA . ILE B 1 179 ? 3.461 10.414 -12.211 1 59.28 179 ILE B CA 1
ATOM 3208 C C . ILE B 1 179 ? 2.432 10 -13.258 1 59.28 179 ILE B C 1
ATOM 3210 O O . ILE B 1 179 ? 2.518 8.906 -13.82 1 59.28 179 ILE B O 1
ATOM 3214 N N . GLY B 1 180 ? 1.378 10.773 -13.422 1 52.81 180 GLY B N 1
ATOM 3215 C CA . GLY B 1 180 ? 0.365 10.5 -14.422 1 52.81 180 GLY B CA 1
ATOM 3216 C C . GLY B 1 180 ? 0.934 10.367 -15.828 1 52.81 180 GLY B C 1
ATOM 3217 O O . GLY B 1 180 ? 0.531 9.484 -16.578 1 52.81 180 GLY B O 1
ATOM 3218 N N . ARG B 1 181 ? 1.854 11.125 -16.172 1 48.72 181 ARG B N 1
ATOM 3219 C CA . ARG B 1 181 ? 2.496 11.062 -17.469 1 48.72 181 ARG B CA 1
ATOM 3220 C C . ARG B 1 181 ? 3.299 9.781 -17.641 1 48.72 181 ARG B C 1
ATOM 3222 O O . ARG B 1 181 ? 3.334 9.195 -18.719 1 48.72 181 ARG B O 1
ATOM 3229 N N . SER B 1 182 ? 3.855 9.336 -16.562 1 45.31 182 SER B N 1
ATOM 3230 C CA . SER B 1 182 ? 4.641 8.109 -16.609 1 45.31 182 SER B CA 1
ATOM 3231 C C . SER B 1 182 ? 3.742 6.883 -16.688 1 45.31 182 SER B C 1
ATOM 3233 O O . SER B 1 182 ? 4.09 5.891 -17.328 1 45.31 182 SER B O 1
ATOM 3235 N N . GLN B 1 183 ? 2.654 6.852 -15.875 1 45.06 183 GLN B N 1
ATOM 3236 C CA . GLN B 1 183 ? 1.712 5.738 -15.93 1 45.06 183 GLN B CA 1
ATOM 3237 C C . GLN B 1 183 ? 1.011 5.672 -17.281 1 45.06 183 GLN B C 1
ATOM 3239 O O . GLN B 1 183 ? 0.682 4.586 -17.766 1 45.06 183 GLN B O 1
ATOM 3244 N N . GLY B 1 184 ? 0.571 6.715 -17.891 1 39.22 184 GLY B N 1
ATOM 3245 C CA . GLY B 1 184 ? 0.064 6.715 -19.25 1 39.22 184 GLY B CA 1
ATOM 3246 C C . GLY B 1 184 ? 1.042 6.129 -20.25 1 39.22 184 GLY B C 1
ATOM 3247 O O . GLY B 1 184 ? 0.635 5.57 -21.281 1 39.22 184 GLY B O 1
ATOM 3248 N N . GLN B 1 185 ? 2.271 6.316 -20.125 1 33.31 185 GLN B N 1
ATOM 3249 C CA . GLN B 1 185 ? 3.271 5.707 -21 1 33.31 185 GLN B CA 1
ATOM 3250 C C . GLN B 1 185 ? 3.465 4.23 -20.672 1 33.31 185 GLN B C 1
ATOM 3252 O O . GLN B 1 185 ? 4.059 3.484 -21.453 1 33.31 185 GLN B O 1
ATOM 3257 N N . CYS B 1 186 ? 3.096 3.879 -19.609 1 31.39 186 CYS B N 1
ATOM 3258 C CA . CYS B 1 186 ? 3.154 2.445 -19.344 1 31.39 186 CYS B CA 1
ATOM 3259 C C . CYS B 1 186 ? 2.021 1.714 -20.047 1 31.39 186 CYS B C 1
ATOM 3261 O O . CYS B 1 186 ? 0.949 1.515 -19.484 1 31.39 186 CYS B O 1
ATOM 3263 N N . HIS B 1 187 ? 1.489 2.053 -21.281 1 27.64 187 HIS B N 1
ATOM 3264 C CA . HIS B 1 187 ? 0.622 1.193 -22.078 1 27.64 187 HIS B CA 1
ATOM 3265 C C . HIS B 1 187 ? 1.111 -0.251 -22.062 1 27.64 187 HIS B C 1
ATOM 3267 O O . HIS B 1 187 ? 2.318 -0.501 -22.047 1 27.64 187 HIS B O 1
ATOM 3273 N N . PHE B 1 188 ? 0.167 -1.101 -21.875 1 27.19 188 PHE B N 1
ATOM 3274 C CA . PHE B 1 188 ? 0.287 -2.543 -22.062 1 27.19 188 PHE B CA 1
ATOM 3275 C C . PHE B 1 188 ? 1.165 -2.867 -23.266 1 27.19 188 PHE B C 1
ATOM 3277 O O . PHE B 1 188 ? 1.036 -2.244 -24.312 1 27.19 188 PHE B O 1
ATOM 3284 N N . MET B 1 189 ? 2.27 -3.549 -23.188 1 27.45 189 MET B N 1
ATOM 3285 C CA . MET B 1 189 ? 2.898 -4.336 -24.25 1 27.45 189 MET B CA 1
ATOM 3286 C C . MET B 1 189 ? 1.849 -5.004 -25.125 1 27.45 189 MET B C 1
ATOM 3288 O O . MET B 1 189 ? 1.067 -5.828 -24.641 1 27.45 189 MET B O 1
ATOM 3292 N N . ASP B 1 190 ? 1.313 -4.48 -26.203 1 24.16 190 ASP B N 1
ATOM 3293 C CA . ASP B 1 190 ? 0.888 -5.25 -27.375 1 24.16 190 ASP B CA 1
ATOM 3294 C C . ASP B 1 190 ? 1.874 -6.375 -27.672 1 24.16 190 ASP B C 1
ATOM 3296 O O . ASP B 1 190 ? 3.033 -6.32 -27.266 1 24.16 190 ASP B O 1
ATOM 3300 N N . GLU B 1 191 ? 1.561 -7.426 -28.656 1 24.72 191 GLU B N 1
ATOM 3301 C CA . GLU B 1 191 ? 2.238 -8.562 -29.281 1 24.72 191 GLU B CA 1
ATOM 3302 C C . GLU B 1 191 ? 3.654 -8.188 -29.703 1 24.72 191 GLU B C 1
ATOM 3304 O O . GLU B 1 191 ? 4.496 -9.062 -29.922 1 24.72 191 GLU B O 1
ATOM 3309 N N . ASN B 1 192 ? 3.867 -7.098 -30.578 1 24.66 192 ASN B N 1
ATOM 3310 C CA . ASN B 1 192 ? 5.133 -7.16 -31.297 1 24.66 192 ASN B CA 1
ATOM 3311 C C . ASN B 1 192 ? 6.324 -6.992 -30.359 1 24.66 192 ASN B C 1
ATOM 3313 O O . ASN B 1 192 ? 6.312 -6.129 -29.484 1 24.66 192 ASN B O 1
ATOM 3317 N N . ASP B 1 193 ? 7.32 -8.031 -30.297 1 24.94 193 ASP B N 1
ATOM 3318 C CA . ASP B 1 193 ? 8.578 -8.531 -29.75 1 24.94 193 ASP B CA 1
ATOM 3319 C C . ASP B 1 193 ? 9.633 -7.422 -29.703 1 24.94 193 ASP B C 1
ATOM 3321 O O . ASP B 1 193 ? 10.82 -7.695 -29.516 1 24.94 193 ASP B O 1
ATOM 3325 N N . GLU B 1 194 ? 9.484 -6.34 -30.547 1 23.91 194 GLU B N 1
ATOM 3326 C CA . GLU B 1 194 ? 10.805 -5.73 -30.703 1 23.91 194 GLU B CA 1
ATOM 3327 C C . GLU B 1 194 ? 11.328 -5.184 -29.391 1 23.91 194 GLU B C 1
ATOM 3329 O O . GLU B 1 194 ? 10.57 -4.578 -28.609 1 23.91 194 GLU B O 1
ATOM 3334 N N . MET B 1 195 ? 12.586 -5.574 -29.062 1 23.77 195 MET B N 1
ATOM 3335 C CA . MET B 1 195 ? 13.602 -5.277 -28.062 1 23.77 195 MET B CA 1
ATOM 3336 C C . MET B 1 195 ? 13.789 -3.773 -27.906 1 23.77 195 MET B C 1
ATOM 3338 O O . MET B 1 195 ? 14.297 -3.105 -28.812 1 23.77 195 MET B O 1
ATOM 3342 N N . ILE B 1 196 ? 12.844 -3.047 -27.609 1 26.62 196 ILE B N 1
ATOM 3343 C CA . ILE B 1 196 ? 13.125 -1.615 -27.547 1 26.62 196 ILE B CA 1
ATOM 3344 C C . ILE B 1 196 ? 14.469 -1.381 -26.844 1 26.62 196 ILE B C 1
ATOM 3346 O O . ILE B 1 196 ? 14.758 -1.998 -25.812 1 26.62 196 ILE B O 1
ATOM 3350 N N . ASP B 1 197 ? 15.383 -0.813 -27.625 1 22.61 197 ASP B N 1
ATOM 3351 C CA . ASP B 1 197 ? 16.75 -0.361 -27.359 1 22.61 197 ASP B CA 1
ATOM 3352 C C . ASP B 1 197 ? 16.797 0.531 -26.125 1 22.61 197 ASP B C 1
ATOM 3354 O O . ASP B 1 197 ? 15.969 1.426 -25.969 1 22.61 197 ASP B O 1
ATOM 3358 N N . PRO B 1 198 ? 17.688 0.228 -25.141 1 24.75 198 PRO B N 1
ATOM 3359 C CA . PRO B 1 198 ? 18.031 0.764 -23.828 1 24.75 198 PRO B CA 1
ATOM 3360 C C . PRO B 1 198 ? 18.344 2.26 -23.859 1 24.75 198 PRO B C 1
ATOM 3362 O O . PRO B 1 198 ? 18.547 2.875 -22.797 1 24.75 198 PRO B O 1
ATOM 3365 N N . LYS B 1 199 ? 18.75 2.842 -25.016 1 22.83 199 LYS B N 1
ATOM 3366 C CA . LYS B 1 199 ? 19.609 4.027 -25.031 1 22.83 199 LYS B CA 1
ATOM 3367 C C . LYS B 1 199 ? 18.781 5.301 -24.906 1 22.83 199 LYS B C 1
ATOM 3369 O O . LYS B 1 199 ? 19.312 6.406 -25.062 1 22.83 199 LYS B O 1
ATOM 3374 N N . HIS B 1 200 ? 17.734 5.379 -25.203 1 25.94 200 HIS B N 1
ATOM 3375 C CA . HIS B 1 200 ? 17.359 6.758 -25.484 1 25.94 200 HIS B CA 1
ATOM 3376 C C . HIS B 1 200 ? 17.422 7.621 -24.234 1 25.94 200 HIS B C 1
ATOM 3378 O O . HIS B 1 200 ? 17.062 7.176 -23.141 1 25.94 200 HIS B O 1
ATOM 3384 N N . SER B 1 201 ? 18.172 8.93 -24.344 1 23.45 201 SER B N 1
ATOM 3385 C CA . SER B 1 201 ? 18.719 10.031 -23.547 1 23.45 201 SER B CA 1
ATOM 3386 C C . SER B 1 201 ? 17.656 10.641 -22.641 1 23.45 201 SER B C 1
ATOM 3388 O O . SER B 1 201 ? 16.641 11.156 -23.125 1 23.45 201 SER B O 1
ATOM 3390 N N . CYS B 1 202 ? 17.562 10.094 -21.594 1 26.28 202 CYS B N 1
ATOM 3391 C CA . CYS B 1 202 ? 16.703 10.453 -20.484 1 26.28 202 CYS B CA 1
ATOM 3392 C C . CYS B 1 202 ? 17.094 11.812 -19.906 1 26.28 202 CYS B C 1
ATOM 3394 O O . CYS B 1 202 ? 18.016 11.914 -19.094 1 26.28 202 CYS B O 1
ATOM 3396 N N . ASP B 1 203 ? 17.328 13.062 -20.469 1 25.89 203 ASP B N 1
ATOM 3397 C CA . ASP B 1 203 ? 17.719 14.375 -19.984 1 25.89 203 ASP B CA 1
ATOM 3398 C C . ASP B 1 203 ? 16.984 14.719 -18.688 1 25.89 203 ASP B C 1
ATOM 3400 O O . ASP B 1 203 ? 15.992 14.078 -18.344 1 25.89 203 ASP B O 1
ATOM 3404 N N . GLY B 1 204 ? 16.547 16.125 -18.078 1 28.2 204 GLY B N 1
ATOM 3405 C CA . GLY B 1 204 ? 16.688 16.781 -16.781 1 28.2 204 GLY B CA 1
ATOM 3406 C C . GLY B 1 204 ? 16.016 16.016 -15.648 1 28.2 204 GLY B C 1
ATOM 3407 O O . GLY B 1 204 ? 15.273 15.055 -15.898 1 28.2 204 GLY B O 1
ATOM 3408 N N . ASN B 1 205 ? 16.359 16.641 -13.875 1 31.33 205 ASN B N 1
ATOM 3409 C CA . ASN B 1 205 ? 16.797 16.234 -12.539 1 31.33 205 ASN B CA 1
ATOM 3410 C C . ASN B 1 205 ? 15.633 15.711 -11.703 1 31.33 205 ASN B C 1
ATOM 3412 O O . ASN B 1 205 ? 15.703 14.609 -11.164 1 31.33 205 ASN B O 1
ATOM 3416 N N . ILE B 1 206 ? 14.656 16.984 -10.898 1 34.12 206 ILE B N 1
ATOM 3417 C CA . ILE B 1 206 ? 13.344 17.062 -10.273 1 34.12 206 ILE B CA 1
ATOM 3418 C C . ILE B 1 206 ? 12.352 16.188 -11.055 1 34.12 206 ILE B C 1
ATOM 3420 O O . ILE B 1 206 ? 11.195 16.047 -10.664 1 34.12 206 ILE B O 1
ATOM 3424 N N . GLN B 1 207 ? 12.617 15.82 -11.859 1 35.53 207 GLN B N 1
ATOM 3425 C CA . GLN B 1 207 ? 12.164 15.023 -13 1 35.53 207 GLN B CA 1
ATOM 3426 C C . GLN B 1 207 ? 11.836 13.594 -12.586 1 35.53 207 GLN B C 1
ATOM 3428 O O . GLN B 1 207 ? 10.789 13.062 -12.945 1 35.53 207 GLN B O 1
ATOM 3433 N N . GLU B 1 208 ? 12.242 12.594 -12.703 1 41.09 208 GLU B N 1
ATOM 3434 C CA . GLU B 1 208 ? 11.461 11.398 -12.43 1 41.09 208 GLU B CA 1
ATOM 3435 C C . GLU B 1 208 ? 11.055 11.328 -10.961 1 41.09 208 GLU B C 1
ATOM 3437 O O . GLU B 1 208 ? 11.914 11.305 -10.07 1 41.09 208 GLU B O 1
ATOM 3442 N N . PHE B 1 209 ? 10.672 13.367 -9.922 1 38.91 209 PHE B N 1
ATOM 3443 C CA . PHE B 1 209 ? 10.016 12.508 -8.945 1 38.91 209 PHE B CA 1
ATOM 3444 C C . PHE B 1 209 ? 10.523 11.078 -9.055 1 38.91 209 PHE B C 1
ATOM 3446 O O . PHE B 1 209 ? 10.414 10.453 -10.117 1 38.91 209 PHE B O 1
ATOM 3453 N N . VAL B 1 210 ? 11.828 11.188 -8.156 1 39.53 210 VAL B N 1
ATOM 3454 C CA . VAL B 1 210 ? 11.531 10.203 -7.129 1 39.53 210 VAL B CA 1
ATOM 3455 C C . VAL B 1 210 ? 10.828 8.992 -7.75 1 39.53 210 VAL B C 1
ATOM 3457 O O . VAL B 1 210 ? 9.703 9.109 -8.234 1 39.53 210 VAL B O 1
ATOM 3460 N N . GLY B 1 211 ? 10.703 9.016 -8.945 1 38.34 211 GLY B N 1
ATOM 3461 C CA . GLY B 1 211 ? 10.734 8.195 -10.148 1 38.34 211 GLY B CA 1
ATOM 3462 C C . GLY B 1 211 ? 10.055 6.848 -9.969 1 38.34 211 GLY B C 1
ATOM 3463 O O . GLY B 1 211 ? 10.234 5.941 -10.781 1 38.34 211 GLY B O 1
ATOM 3464 N N . GLY B 1 212 ? 9.461 6.809 -8.992 1 40.38 212 GLY B N 1
ATOM 3465 C CA . GLY B 1 212 ? 8.398 5.863 -8.688 1 40.38 212 GLY B CA 1
ATOM 3466 C C . GLY B 1 212 ? 7.957 5.055 -9.891 1 40.38 212 GLY B C 1
ATOM 3467 O O . GLY B 1 212 ? 6.848 4.52 -9.914 1 40.38 212 GLY B O 1
ATOM 3468 N N . ILE B 1 213 ? 8.734 5.234 -10.945 1 39.81 213 ILE B N 1
ATOM 3469 C CA . ILE B 1 213 ? 8.586 4.82 -12.336 1 39.81 213 ILE B CA 1
ATOM 3470 C C . ILE B 1 213 ? 8.094 3.375 -12.391 1 39.81 213 ILE B C 1
ATOM 3472 O O . ILE B 1 213 ? 7.922 2.816 -13.477 1 39.81 213 ILE B O 1
ATOM 3476 N N . LEU B 1 214 ? 8.406 2.781 -11.359 1 37.09 214 LEU B N 1
ATOM 3477 C CA . LEU B 1 214 ? 8.336 1.373 -11.734 1 37.09 214 LEU B CA 1
ATOM 3478 C C . LEU B 1 214 ? 7.027 1.057 -12.445 1 37.09 214 LEU B C 1
ATOM 3480 O O . LEU B 1 214 ? 6.129 0.452 -11.852 1 37.09 214 LEU B O 1
ATOM 3484 N N . CYS B 1 215 ? 6.238 2.133 -12.531 1 32.94 215 CYS B N 1
ATOM 3485 C CA . CYS B 1 215 ? 4.996 1.776 -13.211 1 32.94 215 CYS B CA 1
ATOM 3486 C C . CYS B 1 215 ? 5.258 0.8 -14.352 1 32.94 215 CYS B C 1
ATOM 3488 O O . CYS B 1 215 ? 4.32 0.239 -14.914 1 32.94 215 CYS B O 1
ATOM 3490 N N . LYS B 1 216 ? 6.242 1.038 -15.062 1 31.84 216 LYS B N 1
ATOM 3491 C CA . LYS B 1 216 ? 6.391 0.293 -16.312 1 31.84 216 LYS B CA 1
ATOM 3492 C C . LYS B 1 216 ? 6.23 -1.206 -16.078 1 31.84 216 LYS B C 1
ATOM 3494 O O . LYS B 1 216 ? 5.922 -1.955 -17 1 31.84 216 LYS B O 1
ATOM 3499 N N . TYR B 1 217 ? 6.91 -1.725 -15.109 1 30.33 217 TYR B N 1
ATOM 3500 C CA . TYR B 1 217 ? 6.988 -3.18 -15.047 1 30.33 217 TYR B CA 1
ATOM 3501 C C . TYR B 1 217 ? 5.832 -3.748 -14.227 1 30.33 217 TYR B C 1
ATOM 3503 O O . TYR B 1 217 ? 5.863 -4.914 -13.82 1 30.33 217 TYR B O 1
ATOM 3511 N N . LEU B 1 218 ? 4.996 -2.762 -13.672 1 28.23 218 LEU B N 1
ATOM 3512 C CA . LEU B 1 218 ? 3.883 -3.477 -13.062 1 28.23 218 LEU B CA 1
ATOM 3513 C C . LEU B 1 218 ? 2.859 -3.889 -14.117 1 28.23 218 LEU B C 1
ATOM 3515 O O . LEU B 1 218 ? 2.475 -3.08 -14.969 1 28.23 218 LEU B O 1
#

Organism: Fasciola gigantica (NCBI:txid46835)

Nearest PDB structures (foldseek):
  8iqw-assembly1_A  TM=9.335E-01  e=2.645E-08  Asterias forbesi
  8iqx-assembly1_F-4  TM=9.328E-01  e=4.812E-08  Asterias forbesi
  7cpc-assembly1_A  TM=9.298E-01  e=4.389E-08  Penaeus japonicus
  7y74-assembly1_L-2  TM=9.165E-01  e=6.641E-08  Apostichopus japonicus
  7u5l-assembly1_A  TM=9.419E-01  e=1.154E-07  Bos taurus

Foldseek 3Di:
DDALADLQDPVLLVLLLVLLQLLQLLLVQLCLLLVLCVDPVQVQNLSSLVSNLSSVLSNLVSVVSCVVSVVNVHDRDDDDHHHPDDSVVSNVDHPLVSLVVNLVSLVVSLVSLVVSLVVCVVSVVCVPNVCSVPQPNVLSVVVSVVSVVLSVVCVPDPDNNCCSVPPRNVLSVVQVVQLVVLLVVLPDDDPDPDPPDPDDDPDDDSHNNSVSNVSNVD/DDALADLQDPVLLVLLLVLLQLLQLLLVQLCLLLVLCVDPVQVQNLSSLVSNLSSLLSNLVSVVSCVVSVVNVHDRDDDDHHHPDDSVVSNVDHPLVSLVVNLVSLVVSLVSLVVSLVVCVVSVVCVPNVCSVPPPNLLSVVVSVVSVVLSVVCVPDPDNNCCSVPPRNVLSVVQVVLVVVLLVVLPDDDPDPDPPDPDDDPDDDSHCVVVSNVSNVD

Sequence (436 aa):
MLSARVNYCAESELAVNQLIQIHQSATLTYDHLAAVCASEQTSMPGFCKLFRLCSTRTRNIAQYWIRWQVMRGGKLQLSSVRPLLDTNEIWKSGISSLVQQAVDVERKLEQSWRQLYEILRTRGDISGYELIEHLFLQNQLGVMDLLVSHFNGLKHSQSPIMYDQENIFRLCKELRSEIGRSQGQCHFMDENDEMIDPKHSCDGNIQEFVGGILCKYLMLSARVNYCAESELAVNQLIQIHQSATLTYDHLAAVCASEQTSMPGFCKLFRLCSTRTRNIAQYWIRWQVMRGGKLQLSSVRPLLDTNEIWKSGISSLVQQAVDVERKLEQSWRQLYEILRTRGDISGYELIEHLFLQNQLGVMDLLVSHFNGLKHSQSPIMYDQENIFRLCKELRSEIGRSQGQCHFMDENDEMIDPKHSCDGNIQEFVGGILCKYL

Radius of gyration: 21.92 Å; Cα contacts (8 Å, |Δi|>4): 537; chains: 2; bounding box: 58×64×53 Å

InterPro domains:
  IPR001519 Ferritin [PTHR11431] (5-157)
  IPR008331 Ferritin/DPS domain [PF00210] (15-135)
  IPR009040 Ferritin-like diiron domain [PS50905] (6-158)
  IPR009078 Ferritin-like superfamily [SSF47240] (3-159)
  IPR012347 Ferritin-like [G3DSA:1.20.1260.10] (2-169)

pLDDT: mean 80.84, std 23.81, range [22.61, 98.0]

Secondary structure (DSSP, 8-state):
------S--HHHHHHHHHHHHHHHHHHHHHHHHHHHHHSTTT--HHHHHHHHHHHHHHHHHHHHHHHHHHHTT-------B--SS-HHHHTT--HHHHHHHHHHHHHHHHHHHHHHHHHHHHTT-HHHHHHIIIIIIHHHHHHHHHHHHHHHHHHH-S-HHHHIIIIIHHHHHHHHHHHHHHHHH-----S------S------SS-SSSS--TTTT-/------S--HHHHHHHHHHHHHHHHHHHHHHHHHHHHHSTTT--HHHHHHHHHHHHHHHHHHHHHHHHHHHTT-------B--SS-HHHHTT--HHHHHHHHHHHHHHHHHHHHHHHHHHHHTT-HHHHHHIIIIIIHHHHHHHHHHHHHHHHHHH-S-HHHHIIIIIHHHHHHHHHHHHHHHHH-----S------TT-----SS-STT---TTTT-

Solvent-accessible surface area (backbone atoms only — not comparable to full-atom values): 23675 Å² total; per-residue (Å²): 132,88,74,75,54,63,90,63,50,70,67,52,46,52,41,52,34,49,47,32,45,51,24,48,9,45,20,51,34,21,50,48,53,16,44,46,22,56,17,81,88,60,60,31,62,21,55,16,51,46,27,44,51,49,19,52,43,28,41,47,51,23,53,52,47,48,52,51,37,24,68,46,57,40,72,91,63,74,67,74,37,40,45,80,58,66,62,73,58,57,73,74,49,53,70,68,54,51,44,48,50,51,44,50,51,46,49,54,51,51,51,45,52,52,50,42,36,52,54,26,49,76,68,64,30,60,76,56,28,51,47,40,60,70,55,46,49,55,27,48,51,48,51,45,49,53,46,49,51,51,38,53,49,48,70,69,42,94,41,62,67,57,45,25,61,64,50,37,36,51,48,42,54,53,37,48,55,38,50,54,56,48,47,65,66,35,58,76,83,68,86,80,80,74,76,76,76,89,69,78,85,84,76,81,91,93,33,51,56,49,61,72,55,63,47,56,85,102,131,90,72,76,54,62,90,64,49,70,67,54,47,52,42,52,35,50,47,31,45,52,24,49,9,45,19,51,33,22,50,48,53,16,46,46,22,57,17,80,86,60,60,30,64,20,55,16,51,46,26,46,51,49,18,51,37,28,40,46,50,23,53,51,49,49,52,51,39,24,68,46,57,40,72,90,66,72,68,69,39,41,48,79,58,65,62,74,58,58,74,74,49,54,69,67,54,52,44,49,51,51,43,51,52,47,49,52,51,50,50,46,51,51,53,42,35,49,54,26,50,76,68,62,30,61,74,55,28,50,46,40,60,71,55,47,51,55,34,49,52,50,50,44,49,53,47,49,51,51,37,52,50,49,72,69,42,95,41,62,67,55,46,26,60,65,50,37,36,52,48,42,53,55,48,49,54,51,49,54,56,50,48,65,66,38,58,77,83,68,86,79,77,76,74,78,76,88,68,76,84,78,75,86,89,90,47,56,46,65,41,58,52,66,42,62,81,102